Protein AF-0000000077151678 (afdb_homodimer)

Solvent-accessible surface area (backbone atoms only — not comparable to full-atom values): 33370 Å² total; per-residue (Å²): 136,85,73,49,74,64,54,25,42,51,54,40,41,37,42,73,71,64,61,42,50,70,70,55,49,22,67,73,70,72,41,54,71,66,56,50,53,48,34,49,50,46,18,43,72,71,56,69,39,72,82,72,69,75,65,69,81,52,66,35,67,69,61,20,51,50,48,24,68,74,42,63,30,80,42,50,45,28,28,52,79,57,97,44,71,74,58,39,48,53,43,51,35,48,51,47,21,52,55,51,51,59,56,48,72,81,35,45,30,33,31,46,51,79,53,68,69,48,51,54,19,51,69,50,54,77,69,67,76,36,70,68,31,32,22,30,43,41,50,23,33,72,78,71,48,74,66,86,76,64,75,48,31,58,53,42,12,64,66,23,51,30,35,34,43,74,48,50,28,34,27,65,46,92,43,51,65,50,42,57,49,49,60,68,32,70,64,38,48,56,47,49,55,47,42,72,54,37,39,34,37,41,38,53,73,43,45,65,65,64,48,52,68,35,57,60,50,40,72,71,37,38,69,66,56,41,59,93,51,61,72,84,50,50,30,19,27,45,96,90,39,49,21,21,70,73,19,51,64,56,69,86,38,56,60,26,48,33,59,65,48,71,68,40,56,70,65,24,76,36,26,37,35,46,50,81,53,69,92,42,26,60,22,47,45,7,45,40,60,46,53,70,44,29,27,40,38,37,36,41,68,35,51,51,49,28,55,51,51,50,57,57,68,77,98,135,85,75,50,74,63,55,25,44,50,54,38,41,36,43,74,70,64,61,43,51,71,70,54,50,22,69,74,68,72,40,55,71,64,56,48,52,46,34,48,51,46,18,43,73,73,56,69,39,74,80,72,69,74,66,69,80,52,66,36,69,68,60,19,52,50,48,22,68,76,44,64,29,81,42,47,44,27,27,52,79,56,97,44,71,74,58,39,48,53,44,52,34,47,51,46,20,52,54,50,50,60,56,48,74,81,35,44,30,34,31,45,50,80,54,69,67,50,50,54,20,50,71,48,53,77,69,72,74,37,70,70,31,30,22,30,45,42,50,23,33,72,76,73,50,74,70,88,78,65,72,51,29,57,54,42,12,65,66,25,50,30,35,34,43,73,46,50,27,33,26,64,47,92,44,51,66,49,41,56,49,50,57,69,33,71,64,38,48,57,48,50,57,48,42,72,54,37,39,34,36,41,37,55,71,43,44,65,64,66,47,52,69,36,57,62,51,39,72,72,36,39,69,67,58,41,60,95,49,60,74,85,50,51,30,18,27,46,96,90,38,49,21,21,69,73,19,51,64,54,68,86,39,56,59,26,48,33,58,64,49,73,68,39,54,71,65,24,77,36,26,35,35,46,50,83,53,69,89,42,24,59,22,47,43,7,44,40,58,45,52,70,44,29,27,40,38,37,36,42,68,34,51,51,48,28,55,53,51,50,57,58,68,78,98

Foldseek 3Di:
DDDDLVRLLVLLCCVPPVVDDLVRSCVVVVDDSVV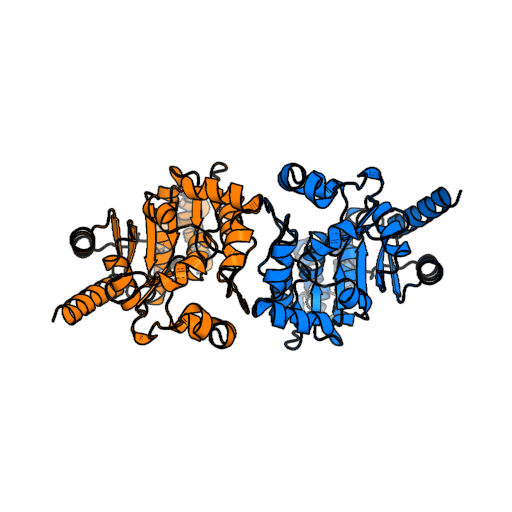SVVSPVVCCVVVVDDPPPPPQFAFDVVLFVVLCVPLVAQGETAGEDDPDLVVQLLNLLLVLLVVVVVLQVPWQEEEEEWDDSRLSNLVNNDDDQDQSHEYEYFFEDEPDDPDDIPDCRVSSCVSNVYHYQHQHDYQFDLDLVVLVVSCVDPSNVVSQVSLQRGAYYEWEKAAVVVQVVPVVCVVPPCCSQCVPPDNQQWQTDISSWTFGLQLHTDVSNQSGGHGRHPVSQQPHPAYEYEDEDLVSLSVVLSNSNNSSHRYYGYYPSSSVVNVVVVVVVVD/DDDDLVRLLVLLCCVPPVVDDLVRSCVVVVDDSVVSVVSPVVCCVVVVDDPPPCPQFAFDVVLFVVLCVPLVAQGETAGEDDPDLVVLLLNLLLVLLVVVVVLQVPWQEEEEEWDDSRLSNLVNNDDEADQSHEYEYFFEDEPDDPDDTDPCRVSSCVSRVYHYQHQHDYQFDLDLVVLVVSCVDPSNVVSQVSLQRGAYYEWEKAAVVVQVVPVVCVVPPCCSQCVPPDNQQWQTDISSWTFGLQLHTDVSNQSGGHGRHPVSQQPHPAYEYEDEDLVSLSVVLSNSNNSSHRYYGYYPSSSVVNVVVVVVVVD

Radius of gyration: 29.98 Å; Cα contacts (8 Å, |Δi|>4): 1140; chains: 2; bounding box: 48×83×87 Å

Secondary structure (DSSP, 8-state):
----HHHHHHHHIIIIIS---HHHHHHHHT--HHHHHHHHHHHHHTTSS---------B-HHHHHHHHHHHT-SEEEEEPP-SSHHHHHHHHHHHHHHHHHHHHTT-SEEEE--SHHHHHHHHT--S---TT-EEEE-B-B-S---SS---HHHHHHHHHT-EEE---SBSB-S-HHHHHHHHTSHHHHHHHHHHTT--EEEE--B-HHHHHHSHHIIIIIHHHHTTT--GGGEEEEETTEEEETTS-B-GGGGGGB-BS-HHHHHHSSEEEEE---GGGHHHHHHHHHHT--SEEEEEHHHHHHHHHHHHHH--/----HHHHHHHHIIIIIS---HHHHHHHHT--HHHHHHHHHHHHHTTSS---------B-HHHHHHHHHHHT-SEEEEEPP-SSHHHHHHHHHHHHHHHHHHHHTT-SEEEE--SHHHHHHHHT--S---TT-EEEE-B-B-S---SS---HHHHHHHHHT-EEE---SBSB-S-HHHHHHHHTSHHHHHHHHHHTT--EEEE--B-HHHHHHSHHIIIIIHHHHTTT--GGGEEEEETTEEEETTS-B-GGGGGGB-BS-HHHHHHSSEEEEE---GGGHHHHHHHHHHT--SEEEEEHHHHHHHHHHHHHH--

Structure (mmCIF, N/CA/C/O backbone):
data_AF-0000000077151678-model_v1
#
loop_
_entity.id
_entity.type
_entity.pdbx_description
1 polymer 'Transcriptional regulator (DeoR family)'
#
loop_
_atom_site.group_PDB
_atom_site.id
_atom_site.type_symbol
_atom_site.label_atom_id
_atom_site.label_alt_id
_atom_site.label_comp_id
_atom_site.label_asym_id
_atom_site.label_entity_id
_atom_site.label_seq_id
_atom_site.pdbx_PDB_ins_code
_atom_site.Cartn_x
_atom_site.Cartn_y
_atom_site.Cartn_z
_atom_site.occupancy
_atom_site.B_iso_or_equiv
_atom_site.auth_seq_id
_atom_site.auth_comp_id
_atom_site.auth_asym_id
_atom_site.auth_atom_id
_atom_site.pdbx_PDB_model_num
ATOM 1 N N . MET A 1 1 ? -16.906 40.125 -40.844 1 52.38 1 MET A N 1
ATOM 2 C CA . MET A 1 1 ? -16.703 38.688 -41 1 52.38 1 MET A CA 1
ATOM 3 C C . MET A 1 1 ? -16.828 37.969 -39.688 1 52.38 1 MET A C 1
ATOM 5 O O . MET A 1 1 ? -16.172 38.344 -38.688 1 52.38 1 MET A O 1
ATOM 9 N N . GLN A 1 2 ? -17.875 37.219 -39.375 1 72.31 2 GLN A N 1
ATOM 10 C CA . GLN A 1 2 ? -18.141 36.5 -38.125 1 72.31 2 GLN A CA 1
ATOM 11 C C . GLN A 1 2 ? -17.359 35.188 -38.094 1 72.31 2 GLN A C 1
ATOM 13 O O . GLN A 1 2 ? -17.5 34.344 -38.969 1 72.31 2 GLN A O 1
ATOM 18 N N . LEU A 1 3 ? -16.297 35.25 -37.25 1 81.19 3 LEU A N 1
ATOM 19 C CA . LEU A 1 3 ? -15.477 34.062 -37.094 1 81.19 3 LEU A CA 1
ATOM 20 C C . LEU A 1 3 ? -16.266 32.938 -36.469 1 81.19 3 LEU A C 1
ATOM 22 O O . LEU A 1 3 ? -17.125 33.188 -35.594 1 81.19 3 LEU A O 1
ATOM 26 N N . SER A 1 4 ? -16.203 31.734 -37.031 1 81.06 4 SER A N 1
ATOM 27 C CA . SER A 1 4 ? -16.844 30.562 -36.438 1 81.06 4 SER A CA 1
ATOM 28 C C . SER A 1 4 ? -16.266 30.25 -35.062 1 81.06 4 SER A C 1
ATOM 30 O O . SER A 1 4 ? -15.172 30.703 -34.719 1 81.06 4 SER A O 1
ATOM 32 N N . ASN A 1 5 ? -17 29.438 -34.281 1 80.31 5 ASN A N 1
ATOM 33 C CA . ASN A 1 5 ? -16.531 29.031 -32.938 1 80.31 5 ASN A CA 1
ATOM 34 C C . ASN A 1 5 ? -15.203 28.281 -33.031 1 80.31 5 ASN A C 1
ATOM 36 O O . ASN A 1 5 ? -14.328 28.438 -32.188 1 80.31 5 ASN A O 1
ATOM 40 N N . ASP A 1 6 ? -15.07 27.641 -34.156 1 82.25 6 ASP A N 1
ATOM 41 C CA . ASP A 1 6 ? -13.844 26.875 -34.344 1 82.25 6 ASP A CA 1
ATOM 42 C C . ASP A 1 6 ? -12.664 27.797 -34.625 1 82.25 6 ASP A C 1
ATOM 44 O O . ASP A 1 6 ? -11.555 27.578 -34.156 1 82.25 6 ASP A O 1
ATOM 48 N N . GLN A 1 7 ? -12.938 28.734 -35.469 1 84.75 7 GLN A N 1
ATOM 49 C CA . GLN A 1 7 ? -11.891 29.703 -35.781 1 84.75 7 GLN A CA 1
ATOM 50 C C . GLN A 1 7 ? -11.492 30.5 -34.562 1 84.75 7 GLN A C 1
ATOM 52 O O . GLN A 1 7 ? -10.305 30.719 -34.312 1 84.75 7 GLN A O 1
ATOM 57 N N . LEU A 1 8 ? -12.508 30.875 -33.781 1 87.31 8 LEU A N 1
ATOM 58 C CA . LEU A 1 8 ? -12.25 31.578 -32.5 1 87.31 8 LEU A CA 1
ATOM 59 C C . LEU A 1 8 ? -11.391 30.734 -31.578 1 87.31 8 LEU A C 1
ATOM 61 O O . LEU A 1 8 ? -10.453 31.234 -30.969 1 87.31 8 LEU A O 1
ATOM 65 N N . ALA A 1 9 ? -11.68 29.453 -31.531 1 82.38 9 ALA A N 1
ATOM 66 C CA . ALA A 1 9 ? -10.945 28.531 -30.672 1 82.38 9 ALA A CA 1
ATOM 67 C C . ALA A 1 9 ? -9.5 28.359 -31.141 1 82.38 9 ALA A C 1
ATOM 69 O O . ALA A 1 9 ? -8.578 28.359 -30.328 1 82.38 9 ALA A O 1
ATOM 70 N N . ASN A 1 10 ? -9.352 28.312 -32.375 1 85.06 10 ASN A N 1
ATOM 71 C CA . ASN A 1 10 ? -8.016 28.141 -32.938 1 85.06 10 ASN A CA 1
ATOM 72 C C . ASN A 1 10 ? -7.148 29.375 -32.719 1 85.06 10 ASN A C 1
ATOM 74 O O . ASN A 1 10 ? -5.973 29.25 -32.375 1 85.06 10 ASN A O 1
ATOM 78 N N . ILE A 1 11 ? -7.707 30.469 -32.938 1 87.62 11 ILE A N 1
ATOM 79 C CA . ILE A 1 11 ? -6.988 31.719 -32.75 1 87.62 11 ILE A CA 1
ATOM 80 C C . ILE A 1 11 ? -6.625 31.875 -31.266 1 87.62 11 ILE A C 1
ATOM 82 O O . ILE A 1 11 ? -5.496 32.25 -30.938 1 87.62 11 ILE A O 1
ATOM 86 N N . ALA A 1 12 ? -7.59 31.547 -30.375 1 81.75 12 ALA A N 1
ATOM 87 C CA . ALA A 1 12 ? -7.344 31.609 -28.938 1 81.75 12 ALA A CA 1
ATOM 88 C C . ALA A 1 12 ? -6.254 30.625 -28.516 1 81.75 12 ALA A C 1
ATOM 90 O O . ALA A 1 12 ? -5.375 30.969 -27.719 1 81.75 12 ALA A O 1
ATOM 91 N N . HIS A 1 13 ? -6.316 29.516 -29.031 1 80.31 13 HIS A N 1
ATOM 92 C CA . HIS A 1 13 ? -5.301 28.516 -28.766 1 80.31 13 HIS A CA 1
ATOM 93 C C . HIS A 1 13 ? -3.916 29 -29.172 1 80.31 13 HIS A C 1
ATOM 95 O O . HIS A 1 13 ? -2.959 28.875 -28.406 1 80.31 13 HIS A O 1
ATOM 101 N N . ASP A 1 14 ? -3.822 29.594 -30.344 1 80.19 14 ASP A N 1
ATOM 102 C CA . ASP A 1 14 ? -2.543 30.078 -30.859 1 80.19 14 ASP A CA 1
ATOM 103 C C . ASP A 1 14 ? -2.014 31.234 -30 1 80.19 14 ASP A C 1
ATOM 105 O O . ASP A 1 14 ? -0.811 31.312 -29.75 1 80.19 14 ASP A O 1
ATOM 109 N N . TYR A 1 15 ? -2.895 32.062 -29.516 1 80.81 15 TYR A N 1
ATOM 110 C CA . TYR A 1 15 ? -2.496 33.188 -28.688 1 80.81 15 TYR A CA 1
ATOM 111 C C . TYR A 1 15 ? -2.135 32.75 -27.281 1 80.81 15 TYR A C 1
ATOM 113 O O . TYR A 1 15 ? -1.042 33.031 -26.781 1 80.81 15 TYR A O 1
ATOM 121 N N . TYR A 1 16 ? -3.053 31.953 -26.688 1 71.81 16 TYR A N 1
ATOM 122 C CA . TYR A 1 16 ? -2.928 31.703 -25.266 1 71.81 16 TYR A CA 1
ATOM 123 C C . TYR A 1 16 ? -2.045 30.5 -24.984 1 71.81 16 TYR A C 1
ATOM 125 O O . TYR A 1 16 ? -1.324 30.453 -23.984 1 71.81 16 TYR A O 1
ATOM 133 N N . ILE A 1 17 ? -2.055 29.547 -25.891 1 67.25 17 ILE A N 1
ATOM 134 C CA . ILE A 1 17 ? -1.378 28.281 -25.609 1 67.25 17 ILE A CA 1
ATOM 135 C C . ILE A 1 17 ? -0.072 28.219 -26.406 1 67.25 17 ILE A C 1
ATOM 137 O O . ILE A 1 17 ? 0.993 27.969 -25.828 1 67.25 17 ILE A O 1
ATOM 141 N N . SER A 1 18 ? -0.14 28.641 -27.609 1 72.25 18 SER A N 1
ATOM 142 C CA . SER A 1 18 ? 1.033 28.562 -28.484 1 72.25 18 SER A CA 1
ATOM 143 C C . SER A 1 18 ? 1.893 29.812 -28.375 1 72.25 18 SER A C 1
ATOM 145 O O . SER A 1 18 ? 2.969 29.891 -28.969 1 72.25 18 SER A O 1
ATOM 147 N N . LYS A 1 19 ? 1.428 30.75 -27.656 1 73.31 19 LYS A N 1
ATOM 148 C CA . LYS A 1 19 ? 2.111 32 -27.359 1 73.31 19 LYS A CA 1
ATOM 149 C C . LYS A 1 19 ? 2.6 32.688 -28.641 1 73.31 19 LYS A C 1
ATOM 151 O O . LYS A 1 19 ? 3.668 33.312 -28.641 1 73.31 19 LYS A O 1
ATOM 156 N N . LEU A 1 20 ? 1.821 32.531 -29.719 1 77.69 20 LEU A N 1
ATOM 157 C CA . LEU A 1 20 ? 2.096 33.312 -30.906 1 77.69 20 LEU A CA 1
ATOM 158 C C . LEU A 1 20 ? 1.737 34.781 -30.688 1 77.69 20 LEU A C 1
ATOM 160 O O . LEU A 1 20 ? 0.735 35.094 -30.047 1 77.69 20 LEU A O 1
ATOM 164 N N . ASN A 1 21 ? 2.623 35.594 -31.156 1 76.12 21 ASN A N 1
ATOM 165 C CA . ASN A 1 21 ? 2.258 37 -31.078 1 76.12 21 ASN A CA 1
ATOM 166 C C . ASN A 1 21 ? 1.23 37.375 -32.125 1 76.12 21 ASN A C 1
ATOM 168 O O . ASN A 1 21 ? 0.955 36.594 -33.031 1 76.12 21 ASN A O 1
ATOM 172 N N . ILE A 1 22 ? 0.625 38.531 -31.969 1 82.75 22 ILE A N 1
ATOM 173 C CA . ILE A 1 22 ? -0.482 38.969 -32.812 1 82.75 22 ILE A CA 1
ATOM 174 C C . ILE A 1 22 ? -0.033 39.031 -34.25 1 82.75 22 ILE A C 1
ATOM 176 O O . ILE A 1 22 ? -0.798 38.688 -35.156 1 82.75 22 ILE A O 1
ATOM 180 N N . ALA A 1 23 ? 1.195 39.406 -34.469 1 81.69 23 ALA A N 1
ATOM 181 C CA . ALA A 1 23 ? 1.736 39.469 -35.812 1 81.69 23 ALA A CA 1
ATOM 182 C C . ALA A 1 23 ? 1.792 38.094 -36.469 1 81.69 23 ALA A C 1
ATOM 184 O O . ALA A 1 23 ? 1.436 37.906 -37.625 1 81.69 23 ALA A O 1
ATOM 185 N N . GLU A 1 24 ? 2.115 37.188 -35.812 1 85.88 24 GLU A N 1
ATOM 186 C CA . GLU A 1 24 ? 2.209 35.781 -36.25 1 85.88 24 GLU A CA 1
ATOM 187 C C . GLU A 1 24 ? 0.826 35.219 -36.531 1 85.88 24 GLU A C 1
ATOM 189 O O . GLU A 1 24 ? 0.631 34.5 -37.531 1 85.88 24 GLU A O 1
ATOM 194 N N . ILE A 1 25 ? -0.049 35.5 -35.625 1 89.25 25 ILE A N 1
ATOM 195 C CA . ILE A 1 25 ? -1.43 35.031 -35.812 1 89.25 25 ILE A CA 1
ATOM 196 C C . ILE A 1 25 ? -2.047 35.719 -37.031 1 89.25 25 ILE A C 1
ATOM 198 O O . ILE A 1 25 ? -2.768 35.062 -37.781 1 89.25 25 ILE A O 1
ATOM 202 N N . SER A 1 26 ? -1.707 36.969 -37.281 1 88.06 26 SER A N 1
ATOM 203 C CA . SER A 1 26 ? -2.172 37.688 -38.469 1 88.06 26 SER A CA 1
ATOM 204 C C . SER A 1 26 ? -1.7 37.062 -39.75 1 88.06 26 SER A C 1
ATOM 206 O O . SER A 1 26 ? -2.48 36.875 -40.688 1 88.06 26 SER A O 1
ATOM 208 N N . ALA A 1 27 ? -0.53 36.656 -39.781 1 86.44 27 ALA A N 1
ATOM 209 C CA . ALA A 1 27 ? 0.044 36 -40.938 1 86.44 27 ALA A CA 1
ATOM 210 C C . ALA A 1 27 ? -0.588 34.625 -41.188 1 86.44 27 ALA A C 1
ATOM 212 O O . ALA A 1 27 ? -0.88 34.281 -42.312 1 86.44 27 ALA A O 1
ATOM 213 N N . LYS A 1 28 ? -0.845 34 -40.125 1 87.75 28 LYS A N 1
ATOM 214 C CA . LYS A 1 28 ? -1.312 32.594 -40.156 1 87.75 28 LYS A CA 1
ATOM 215 C C . LYS A 1 28 ? -2.756 32.531 -40.656 1 87.75 28 LYS A C 1
ATOM 217 O O . LYS A 1 28 ? -3.107 31.641 -41.438 1 87.75 28 LYS A O 1
ATOM 222 N N . TYR A 1 29 ? -3.557 33.438 -40.156 1 88.69 29 TYR A N 1
ATOM 223 C CA . TYR A 1 29 ? -4.988 33.375 -40.438 1 88.69 29 TYR A CA 1
ATOM 224 C C . TYR A 1 29 ? -5.41 34.469 -41.406 1 88.69 29 TYR A C 1
ATOM 226 O O . TYR A 1 29 ? -6.57 34.531 -41.844 1 88.69 29 TYR A O 1
ATOM 234 N N . ASN A 1 30 ? -4.426 35.406 -41.875 1 90.38 30 ASN A N 1
ATOM 235 C CA . ASN A 1 30 ? -4.684 36.531 -42.75 1 90.38 30 ASN A CA 1
ATOM 236 C C . ASN A 1 30 ? -5.797 37.438 -42.188 1 90.38 30 ASN A C 1
ATOM 238 O O . ASN A 1 30 ? -6.75 37.75 -42.906 1 90.38 30 ASN A O 1
ATOM 242 N N . LEU A 1 31 ? -5.68 37.719 -40.969 1 89 31 LEU A N 1
ATOM 243 C CA . LEU A 1 31 ? -6.598 38.594 -40.25 1 89 31 LEU A CA 1
ATOM 244 C C . LEU A 1 31 ? -5.879 39.844 -39.75 1 89 31 LEU A C 1
ATOM 246 O O . LEU A 1 31 ? -4.684 39.781 -39.438 1 89 31 LEU A O 1
ATOM 250 N N . SER A 1 32 ? -6.633 40.969 -39.812 1 85.06 32 SER A N 1
ATOM 251 C CA . SER A 1 32 ? -6.074 42.188 -39.25 1 85.06 32 SER A CA 1
ATOM 252 C C . SER A 1 32 ? -5.938 42.062 -37.75 1 85.06 32 SER A C 1
ATOM 254 O O . SER A 1 32 ? -6.582 41.219 -37.125 1 85.06 32 SER A O 1
ATOM 256 N N . ARG A 1 33 ? -5.078 42.938 -37.219 1 82.06 33 ARG A N 1
ATOM 257 C CA . ARG A 1 33 ? -4.918 43.031 -35.75 1 82.06 33 ARG A CA 1
ATOM 258 C C . ARG A 1 33 ? -6.262 43.25 -35.062 1 82.06 33 ARG A C 1
ATOM 260 O O . ARG A 1 33 ? -6.543 42.656 -34.031 1 82.06 33 ARG A O 1
ATOM 267 N N . TYR A 1 34 ? -6.988 44.031 -35.688 1 82.69 34 TYR A N 1
ATOM 268 C CA . TYR A 1 34 ? -8.297 44.375 -35.125 1 82.69 34 TYR A CA 1
ATOM 269 C C . TYR A 1 34 ? -9.18 43.125 -35.031 1 82.69 34 TYR A C 1
ATOM 271 O O . TYR A 1 34 ? -9.805 42.875 -34 1 82.69 34 TYR A O 1
ATOM 279 N N . LEU A 1 35 ? -9.266 42.375 -36.031 1 85.88 35 LEU A N 1
ATOM 280 C CA . LEU A 1 35 ? -10.133 41.219 -36.094 1 85.88 35 LEU A CA 1
ATOM 281 C C . LEU A 1 35 ? -9.633 40.125 -35.125 1 85.88 35 LEU A C 1
ATOM 283 O O . LEU A 1 35 ? -10.438 39.406 -34.562 1 85.88 35 LEU A O 1
ATOM 287 N N . ILE A 1 36 ? -8.289 40.062 -34.938 1 86.81 36 ILE A N 1
ATOM 288 C CA . ILE A 1 36 ? -7.723 39.094 -34 1 86.81 36 ILE A CA 1
ATOM 289 C C . ILE A 1 36 ? -8.109 39.5 -32.562 1 86.81 36 ILE A C 1
ATOM 291 O O . ILE A 1 36 ? -8.539 38.656 -31.766 1 86.81 36 ILE A O 1
ATOM 295 N N . ASP A 1 37 ? -7.992 40.781 -32.312 1 81.69 37 ASP A N 1
ATOM 296 C CA . ASP A 1 37 ? -8.391 41.281 -31 1 81.69 37 ASP A CA 1
ATOM 297 C C . ASP A 1 37 ? -9.867 41 -30.734 1 81.69 37 ASP A C 1
ATOM 299 O O . ASP A 1 37 ? -10.234 40.594 -29.625 1 81.69 37 ASP A O 1
ATOM 303 N N . LYS A 1 38 ? -10.586 41.219 -31.719 1 84.5 38 LYS A N 1
ATOM 304 C CA . LYS A 1 38 ? -12.023 40.969 -31.609 1 84.5 38 LYS A CA 1
ATOM 305 C C . LYS A 1 38 ? -12.289 39.469 -31.438 1 84.5 38 LYS A C 1
ATOM 307 O O . LYS A 1 38 ? -13.141 39.062 -30.641 1 84.5 38 LYS A O 1
ATOM 312 N N . ALA A 1 39 ? -11.625 38.688 -32.156 1 86.38 39 ALA A N 1
ATOM 313 C CA . ALA A 1 39 ? -11.781 37.219 -32.062 1 86.38 39 ALA A CA 1
ATOM 314 C C . ALA A 1 39 ? -11.461 36.75 -30.656 1 86.38 39 ALA A C 1
ATOM 316 O O . ALA A 1 39 ? -12.18 35.906 -30.109 1 86.38 39 ALA A O 1
ATOM 317 N N . LEU A 1 40 ? -10.359 37.25 -30.047 1 84.75 40 LEU A N 1
ATOM 318 C CA . LEU A 1 40 ? -9.969 36.875 -28.703 1 84.75 40 LEU A CA 1
ATOM 319 C C . LEU A 1 40 ? -11.008 37.344 -27.688 1 84.75 40 LEU A C 1
ATOM 321 O O . LEU A 1 40 ? -11.352 36.594 -26.766 1 84.75 40 LEU A O 1
ATOM 325 N N . SER A 1 41 ? -11.516 38.5 -27.922 1 81.44 41 SER A N 1
ATOM 326 C CA . SER A 1 41 ? -12.578 39.031 -27.078 1 81.44 41 SER A CA 1
ATOM 327 C C . SER A 1 41 ? -13.859 38.219 -27.203 1 81.44 41 SER A C 1
ATOM 329 O O . SER A 1 41 ? -14.484 37.875 -26.203 1 81.44 41 SER A O 1
ATOM 331 N N . ASP A 1 42 ? -14.195 37.844 -28.375 1 83.31 42 ASP A N 1
ATOM 332 C CA . ASP A 1 42 ? -15.398 37.062 -28.609 1 83.31 42 ASP A CA 1
ATOM 333 C C . ASP A 1 42 ? -15.25 35.656 -28.047 1 83.31 42 ASP A C 1
ATOM 335 O O . ASP A 1 42 ? -16.203 35.094 -27.5 1 83.31 42 ASP A O 1
ATOM 339 N N . ALA A 1 43 ? -14.109 35.125 -28.234 1 82.75 43 ALA A N 1
ATOM 340 C CA . ALA A 1 43 ? -13.852 33.781 -27.688 1 82.75 43 ALA A CA 1
ATOM 341 C C . ALA A 1 43 ? -14.055 33.781 -26.188 1 82.75 43 ALA A C 1
ATOM 343 O O . ALA A 1 43 ? -14.578 32.812 -25.625 1 82.75 43 ALA A O 1
ATOM 344 N N . GLU A 1 44 ? -13.672 34.844 -25.547 1 77.62 44 GLU A N 1
ATOM 345 C CA . GLU A 1 44 ? -13.852 35 -24.109 1 77.62 44 GLU A CA 1
ATOM 346 C C . GLU A 1 44 ? -15.32 35.188 -23.75 1 77.62 44 GLU A C 1
ATOM 348 O O . GLU A 1 44 ? -15.836 34.531 -22.844 1 77.62 44 GLU A O 1
ATOM 353 N N . LYS A 1 45 ? -15.953 35.969 -24.531 1 76.94 45 LYS A N 1
ATOM 354 C CA . LYS A 1 45 ? -17.328 36.312 -24.266 1 76.94 45 LYS A CA 1
ATOM 355 C C . LYS A 1 45 ? -18.281 35.156 -24.516 1 76.94 45 LYS A C 1
ATOM 357 O O . LYS A 1 45 ? -19.25 34.969 -23.781 1 76.94 45 LYS A O 1
ATOM 362 N N . THR A 1 46 ? -17.906 34.375 -25.406 1 78.5 46 THR A N 1
ATOM 363 C CA . THR A 1 46 ? -18.797 33.281 -25.781 1 78.5 46 THR A CA 1
ATOM 364 C C . THR A 1 46 ? -18.469 32 -24.969 1 78.5 46 THR A C 1
ATOM 366 O O . THR A 1 46 ? -19.141 30.984 -25.094 1 78.5 46 THR A O 1
ATOM 369 N N . GLY A 1 47 ? -17.344 32.094 -24.141 1 73.81 47 GLY A N 1
ATOM 370 C CA . GLY A 1 47 ? -16.969 31 -23.25 1 73.81 47 GLY A CA 1
ATOM 371 C C . GLY A 1 47 ? -16.109 29.953 -23.938 1 73.81 47 GLY A C 1
ATOM 372 O O . GLY A 1 47 ? -15.852 28.891 -23.375 1 73.81 47 GLY A O 1
ATOM 373 N N . ILE A 1 48 ? -15.844 30.297 -25.234 1 74.25 48 ILE A N 1
ATOM 374 C CA . ILE A 1 48 ? -14.992 29.391 -25.984 1 74.25 48 ILE A CA 1
ATOM 375 C C . ILE A 1 48 ? -13.617 29.297 -25.328 1 74.25 48 ILE A C 1
ATOM 377 O O . ILE A 1 48 ? -13.016 28.219 -25.266 1 74.25 48 ILE A O 1
ATOM 381 N N . VAL A 1 49 ? -13.148 30.422 -24.938 1 65.75 49 VAL A N 1
ATOM 382 C CA . VAL A 1 49 ? -11.922 30.484 -24.141 1 65.75 49 VAL A CA 1
ATOM 383 C C . VAL A 1 49 ? -12.25 30.922 -22.719 1 65.75 49 VAL A C 1
ATOM 385 O O . VAL A 1 49 ? -13.008 31.875 -22.5 1 65.75 49 VAL A O 1
ATOM 388 N N . GLN A 1 50 ? -12.023 30.188 -21.859 1 59.62 50 GLN A N 1
ATOM 389 C CA . GLN A 1 50 ? -12.047 30.562 -20.453 1 59.62 50 GLN A CA 1
ATOM 390 C C . GLN A 1 50 ? -10.633 30.766 -19.906 1 59.62 50 GLN A C 1
ATOM 392 O O . GLN A 1 50 ? -9.82 29.844 -19.906 1 59.62 50 GLN A O 1
ATOM 397 N N . ILE A 1 51 ? -10.32 32.031 -20.016 1 47.97 51 ILE A N 1
ATOM 398 C CA . ILE A 1 51 ? -9.047 32.375 -19.375 1 47.97 51 ILE A CA 1
ATOM 399 C C . ILE A 1 51 ? -9.18 32.25 -17.859 1 47.97 51 ILE A C 1
ATOM 401 O O . ILE A 1 51 ? -10 32.938 -17.25 1 47.97 51 ILE A O 1
ATOM 405 N N . ASN A 1 52 ? -8.82 31.25 -17.359 1 43 52 ASN A N 1
ATOM 406 C CA . ASN A 1 52 ? -8.68 31.141 -15.914 1 43 52 ASN A CA 1
ATOM 407 C C . ASN A 1 52 ? -7.348 31.703 -15.43 1 43 52 ASN A C 1
ATOM 409 O O . ASN A 1 52 ? -6.285 31.188 -15.789 1 43 52 ASN A O 1
ATOM 413 N N . ILE A 1 53 ? -7.344 33.031 -15.523 1 38.69 53 ILE A N 1
ATOM 414 C CA . ILE A 1 53 ? -6.168 33.562 -14.859 1 38.69 53 ILE A CA 1
ATOM 415 C C . ILE A 1 53 ? -6.031 32.969 -13.461 1 38.69 53 ILE A C 1
ATOM 417 O O . ILE A 1 53 ? -6.898 33.188 -12.609 1 38.69 53 ILE A O 1
ATOM 421 N N . LYS A 1 54 ? -5.207 32.062 -13.461 1 45.94 54 LYS A N 1
ATOM 422 C CA . LYS A 1 54 ? -4.945 31.547 -12.117 1 45.94 54 LYS A CA 1
ATOM 423 C C . LYS A 1 54 ? -4.582 32.688 -11.172 1 45.94 54 LYS A C 1
ATOM 425 O O . LYS A 1 54 ? -3.48 33.25 -11.242 1 45.94 54 LYS A O 1
ATOM 430 N N . GLU A 1 55 ? -5.406 33.75 -11.148 1 49.72 55 GLU A N 1
ATOM 431 C CA . GLU A 1 55 ? -5.043 34.594 -10.016 1 49.72 55 GLU A CA 1
ATOM 432 C C . GLU A 1 55 ? -4.609 33.75 -8.812 1 49.72 55 GLU A C 1
ATOM 434 O O . GLU A 1 55 ? -5.285 32.781 -8.445 1 49.72 55 GLU A O 1
ATOM 439 N N . GLY A 1 56 ? -3.301 33.875 -8.578 1 60.81 56 GLY A N 1
ATOM 440 C CA . GLY A 1 56 ? -2.811 33.156 -7.426 1 60.81 56 GLY A CA 1
ATOM 441 C C . GLY A 1 56 ? -3.699 33.281 -6.203 1 60.81 56 GLY A C 1
ATOM 442 O O . GLY A 1 56 ? -4.516 34.219 -6.129 1 60.81 56 GLY A O 1
ATOM 443 N N . ALA A 1 57 ? -3.881 32.344 -5.414 1 69.38 57 ALA A N 1
ATOM 444 C CA . ALA A 1 57 ? -4.68 32.375 -4.191 1 69.38 57 ALA A CA 1
ATOM 445 C C . ALA A 1 57 ? -4.379 33.625 -3.371 1 69.38 57 ALA A C 1
ATOM 447 O O . ALA A 1 57 ? -3.215 33.938 -3.1 1 69.38 57 ALA A O 1
ATOM 448 N N . LYS A 1 58 ? -5.469 34.562 -3.25 1 83.44 58 LYS A N 1
ATOM 449 C CA . LYS A 1 58 ? -5.293 35.719 -2.389 1 83.44 58 LYS A CA 1
ATOM 450 C C . LYS A 1 58 ? -5.258 35.312 -0.918 1 83.44 58 LYS A C 1
ATOM 452 O O . LYS A 1 58 ? -6.008 34.438 -0.49 1 83.44 58 LYS A O 1
ATOM 457 N N . GLN A 1 59 ? -4.32 35.938 -0.214 1 90 59 GLN A N 1
ATOM 458 C CA . GLN A 1 59 ? -4.129 35.625 1.204 1 90 59 GLN A CA 1
ATOM 459 C C . GLN A 1 59 ? -4.711 36.75 2.074 1 90 59 GLN A C 1
ATOM 461 O O . GLN A 1 59 ? -5.09 37.812 1.568 1 90 59 GLN A O 1
ATOM 466 N N . ASN A 1 60 ? -4.949 36.438 3.295 1 93.12 60 ASN A N 1
ATOM 467 C CA . ASN A 1 60 ? -5.379 37.406 4.309 1 93.12 60 ASN A CA 1
ATOM 468 C C . ASN A 1 60 ? -4.262 37.688 5.309 1 93.12 60 ASN A C 1
ATOM 470 O O . ASN A 1 60 ? -4.137 37.031 6.328 1 93.12 60 ASN A O 1
ATOM 474 N N . PRO A 1 61 ? -3.482 38.781 5.059 1 91.12 61 PRO A N 1
ATOM 475 C CA . PRO A 1 61 ? -2.312 39.062 5.895 1 91.12 61 PRO A CA 1
ATOM 476 C C . PRO A 1 61 ? -2.68 39.344 7.352 1 91.12 61 PRO A C 1
ATOM 478 O O . PRO A 1 61 ? -1.908 39 8.258 1 91.12 61 PRO A O 1
ATOM 481 N N . GLY A 1 62 ? -3.797 40 7.57 1 92.31 62 GLY A N 1
ATOM 482 C CA . GLY A 1 62 ? -4.23 40.25 8.93 1 92.31 62 GLY A CA 1
ATOM 483 C C . GLY A 1 62 ? -4.457 39 9.75 1 92.31 62 GLY A C 1
ATOM 484 O O . GLY A 1 62 ? -3.938 38.875 10.859 1 92.31 62 GLY A O 1
ATOM 485 N N . LEU A 1 63 ? -5.199 38.094 9.219 1 95.44 63 LEU A N 1
ATOM 486 C CA . LEU A 1 63 ? -5.453 36.812 9.891 1 95.44 63 LEU A CA 1
ATOM 487 C C . LEU A 1 63 ? -4.16 36.031 10.055 1 95.44 63 LEU A C 1
ATOM 489 O O . LEU A 1 63 ? -3.951 35.375 11.078 1 95.44 63 LEU A O 1
ATOM 493 N N . GLU A 1 64 ? -3.299 36.062 9.047 1 95.94 64 GLU A N 1
ATOM 494 C CA . GLU A 1 64 ? -2.027 35.344 9.109 1 95.94 64 GLU A CA 1
ATOM 495 C C . GLU A 1 64 ? -1.168 35.844 10.266 1 95.94 64 GLU A C 1
ATOM 497 O O . GLU A 1 64 ? -0.616 35.031 11.031 1 95.94 64 GLU A O 1
ATOM 502 N N . LYS A 1 65 ? -1.104 37.156 10.367 1 94 65 LYS A N 1
ATOM 503 C CA . LYS A 1 65 ? -0.347 37.75 11.469 1 94 65 LYS A CA 1
ATOM 504 C C . LYS A 1 65 ? -0.932 37.344 12.82 1 94 65 LYS A C 1
ATOM 506 O O . LYS A 1 65 ? -0.196 36.969 13.734 1 94 65 LYS A O 1
ATOM 511 N N . SER A 1 66 ? -2.232 37.406 12.898 1 95.19 66 SER A N 1
ATOM 512 C CA . SER A 1 66 ? -2.916 37.031 14.133 1 95.19 66 SER A CA 1
ATOM 513 C C . SER A 1 66 ? -2.629 35.594 14.516 1 95.19 66 SER A C 1
ATOM 515 O O . SER A 1 66 ? -2.312 35.281 15.664 1 95.19 66 SER A O 1
ATOM 517 N N . PHE A 1 67 ? -2.678 34.688 13.578 1 97.62 67 PHE A N 1
ATOM 518 C CA . PHE A 1 67 ? -2.447 33.25 13.82 1 97.62 67 PHE A CA 1
ATOM 519 C C . PHE A 1 67 ? -0.995 33 14.211 1 97.62 67 PHE A C 1
ATOM 521 O O . PHE A 1 67 ? -0.717 32.219 15.117 1 97.62 67 PHE A O 1
ATOM 528 N N . ARG A 1 68 ? -0.018 33.625 13.539 1 96.62 68 ARG A N 1
ATOM 529 C CA . ARG A 1 68 ? 1.391 33.469 13.891 1 96.62 68 ARG A CA 1
ATOM 530 C C . ARG A 1 68 ? 1.652 33.906 15.328 1 96.62 68 ARG A C 1
ATOM 532 O O . ARG A 1 68 ? 2.314 33.188 16.094 1 96.62 68 ARG A O 1
ATOM 539 N N . GLN A 1 69 ? 1.032 35 15.719 1 95.25 69 GLN A N 1
ATOM 540 C CA . GLN A 1 69 ? 1.275 35.594 17.031 1 95.25 69 GLN A CA 1
ATOM 541 C C . GLN A 1 69 ? 0.557 34.781 18.125 1 95.25 69 GLN A C 1
ATOM 543 O O . GLN A 1 69 ? 1.142 34.469 19.156 1 95.25 69 GLN A O 1
ATOM 548 N N . GLN A 1 70 ? -0.611 34.406 17.844 1 96 70 GLN A N 1
ATOM 549 C CA . GLN A 1 70 ? -1.436 33.781 18.859 1 96 70 GLN A CA 1
ATOM 550 C C . GLN A 1 70 ? -1.011 32.312 19.078 1 96 70 GLN A C 1
ATOM 552 O O . GLN A 1 70 ? -1.074 31.812 20.203 1 96 70 GLN A O 1
ATOM 557 N N . PHE A 1 71 ? -0.595 31.688 18.031 1 97.69 71 PHE A N 1
ATOM 558 C CA . PHE A 1 71 ? -0.381 30.25 18.141 1 97.69 71 PHE A CA 1
ATOM 559 C C . PHE A 1 71 ? 1.091 29.906 17.938 1 97.69 71 PHE A C 1
ATOM 561 O O . PHE A 1 71 ? 1.467 28.734 17.969 1 97.69 71 PHE A O 1
ATOM 568 N N . GLY A 1 72 ? 1.962 30.859 17.766 1 96.94 72 GLY A N 1
ATOM 569 C CA . GLY A 1 72 ? 3.398 30.656 17.672 1 96.94 72 GLY A CA 1
ATOM 570 C C . GLY A 1 72 ? 3.818 29.953 16.391 1 96.94 72 GLY A C 1
ATOM 571 O O . GLY A 1 72 ? 4.754 29.156 16.391 1 96.94 72 GLY A O 1
ATOM 572 N N . LEU A 1 73 ? 3.148 30.172 15.312 1 98 73 LEU A N 1
ATOM 573 C CA . LEU A 1 73 ? 3.482 29.578 14.023 1 98 73 LEU A CA 1
ATOM 574 C C . LEU A 1 73 ? 4.664 30.297 13.383 1 98 73 LEU A C 1
ATOM 576 O O . LEU A 1 73 ? 4.777 31.531 13.484 1 98 73 LEU A O 1
ATOM 580 N N . LYS A 1 74 ? 5.488 29.547 12.75 1 97.06 74 LYS A N 1
ATOM 581 C CA . LYS A 1 74 ? 6.539 30.156 11.945 1 97.06 74 LYS A CA 1
ATOM 582 C C . LYS A 1 74 ? 5.961 30.781 10.68 1 97.06 74 LYS A C 1
ATOM 584 O O . LYS A 1 74 ? 6.41 31.844 10.25 1 97.06 74 LYS A O 1
ATOM 589 N N . GLU A 1 75 ? 4.977 30.094 10.039 1 96.69 75 GLU A N 1
ATOM 590 C CA . GLU A 1 75 ? 4.262 30.609 8.875 1 96.69 75 GLU A CA 1
ATOM 591 C C . GLU A 1 75 ? 2.785 30.219 8.922 1 96.69 75 GLU A C 1
ATOM 593 O O . GLU A 1 75 ? 2.438 29.125 9.359 1 96.69 75 GLU A O 1
ATOM 598 N N . ALA A 1 76 ? 1.961 31.125 8.539 1 97.88 76 ALA A N 1
ATOM 599 C CA . ALA A 1 76 ? 0.533 30.891 8.352 1 97.88 76 ALA A CA 1
ATOM 600 C C . ALA A 1 76 ? 0.062 31.438 7.004 1 97.88 76 ALA A C 1
ATOM 602 O O . ALA A 1 76 ? 0.282 32.594 6.684 1 97.88 76 ALA A O 1
ATOM 603 N N . PHE A 1 77 ? -0.52 30.578 6.23 1 97 77 PHE A N 1
ATOM 604 C CA . PHE A 1 77 ? -1.123 30.969 4.961 1 97 77 PHE A CA 1
ATOM 605 C C . PHE A 1 77 ? -2.639 30.828 5.012 1 97 77 PHE A C 1
ATOM 607 O O . PHE A 1 77 ? -3.156 29.703 5.023 1 97 77 PHE A O 1
ATOM 614 N N . ILE A 1 78 ? -3.283 31.922 5.055 1 97 78 ILE A N 1
ATOM 615 C CA . ILE A 1 78 ? -4.738 31.922 5.133 1 97 78 ILE A CA 1
ATOM 616 C C . ILE A 1 78 ? -5.324 32.531 3.861 1 97 78 ILE A C 1
ATOM 618 O O . ILE A 1 78 ? -5.211 33.75 3.633 1 97 78 ILE A O 1
ATOM 622 N N . LEU A 1 79 ? -5.977 31.672 3.119 1 95.31 79 LEU A N 1
ATOM 623 C CA . LEU A 1 79 ? -6.469 32.094 1.808 1 95.31 79 LEU A CA 1
ATOM 624 C C . LEU A 1 79 ? -7.852 32.719 1.92 1 95.31 79 LEU A C 1
ATOM 626 O O . LEU A 1 79 ? -8.695 32.25 2.686 1 95.31 79 LEU A O 1
ATOM 630 N N . LYS A 1 80 ? -8.062 33.719 1.148 1 91.75 80 LYS A N 1
ATOM 631 C CA . LYS A 1 80 ? -9.359 34.375 1.112 1 91.75 80 LYS A CA 1
ATOM 632 C C . LYS A 1 80 ? -10.406 33.531 0.408 1 91.75 80 LYS A C 1
ATOM 634 O O . LYS A 1 80 ? -10.07 32.719 -0.46 1 91.75 80 LYS A O 1
ATOM 639 N N . LYS A 1 81 ? -11.578 33.719 0.928 1 80.5 81 LYS A N 1
ATOM 640 C CA . LYS A 1 81 ? -12.695 32.969 0.334 1 80.5 81 LYS A CA 1
ATOM 641 C C . LYS A 1 81 ? -12.93 33.406 -1.11 1 80.5 81 LYS A C 1
ATOM 643 O O . LYS A 1 81 ? -12.789 34.594 -1.442 1 80.5 81 LYS A O 1
ATOM 648 N N . LEU A 1 82 ? -13.102 32.438 -1.91 1 68.81 82 LEU A N 1
ATOM 649 C CA . LEU A 1 82 ? -13.555 32.75 -3.262 1 68.81 82 LEU A CA 1
ATOM 650 C C . LEU A 1 82 ? -15.062 32.594 -3.373 1 68.81 82 LEU A C 1
ATOM 652 O O . LEU A 1 82 ? -15.727 32.188 -2.412 1 68.81 82 LEU A O 1
ATOM 656 N N . GLU A 1 83 ? -15.586 32.906 -4.449 1 60.06 83 GLU A N 1
ATOM 657 C CA . GLU A 1 83 ? -17.031 33 -4.684 1 60.06 83 GLU A CA 1
ATOM 658 C C . GLU A 1 83 ? -17.688 31.625 -4.574 1 60.06 83 GLU A C 1
ATOM 660 O O . GLU A 1 83 ? -18.828 31.516 -4.145 1 60.06 83 GLU A O 1
ATOM 665 N N . THR A 1 84 ? -17.047 30.5 -4.918 1 62.75 84 THR A N 1
ATOM 666 C CA . THR A 1 84 ? -17.688 29.188 -4.785 1 62.75 84 THR A CA 1
ATOM 667 C C . THR A 1 84 ? -16.812 28.234 -3.977 1 62.75 84 THR A C 1
ATOM 669 O O . THR A 1 84 ? -15.586 28.328 -4.016 1 62.75 84 THR A O 1
ATOM 672 N N . LYS A 1 85 ? -17.453 27.469 -3.107 1 58.91 85 LYS A N 1
ATOM 673 C CA . LYS A 1 85 ? -16.812 26.531 -2.182 1 58.91 85 LYS A CA 1
ATOM 674 C C . LYS A 1 85 ? -15.82 25.641 -2.908 1 58.91 85 LYS A C 1
ATOM 676 O O . LYS A 1 85 ? -14.711 25.422 -2.42 1 58.91 85 LYS A O 1
ATOM 681 N N . ASN A 1 86 ? -16.234 24.922 -4.047 1 67.31 86 ASN A N 1
ATOM 682 C CA . ASN A 1 86 ? -15.383 24.016 -4.809 1 67.31 86 ASN A CA 1
ATOM 683 C C . ASN A 1 86 ? -14.117 24.719 -5.293 1 67.31 86 ASN A C 1
ATOM 685 O O . ASN A 1 86 ? -13.031 24.125 -5.27 1 67.31 86 ASN A O 1
ATOM 689 N N . GLN A 1 87 ? -14.281 25.906 -5.496 1 71.81 87 GLN A N 1
ATOM 690 C CA . GLN A 1 87 ? -13.133 26.688 -5.961 1 71.81 87 GLN A CA 1
ATOM 691 C C . GLN A 1 87 ? -12.156 26.953 -4.82 1 71.81 87 GLN A C 1
ATOM 693 O O . GLN A 1 87 ? -10.945 26.953 -5.023 1 71.81 87 GLN A O 1
ATOM 698 N N . ASP A 1 88 ? -12.672 26.906 -3.654 1 79.06 88 ASP A N 1
ATOM 699 C CA . ASP A 1 88 ? -11.844 27.156 -2.48 1 79.06 88 ASP A CA 1
ATOM 700 C C . ASP A 1 88 ? -10.93 25.969 -2.17 1 79.06 88 ASP A C 1
ATOM 702 O O . ASP A 1 88 ? -9.734 26.156 -1.93 1 79.06 88 ASP A O 1
ATOM 706 N N . SER A 1 89 ? -11.508 24.797 -2.232 1 87.19 89 SER A N 1
ATOM 707 C CA . SER A 1 89 ? -10.75 23.594 -1.927 1 87.19 89 SER A CA 1
ATOM 708 C C . SER A 1 89 ? -9.609 23.391 -2.916 1 87.19 89 SER A C 1
ATOM 710 O O . SER A 1 89 ? -8.484 23.078 -2.52 1 87.19 89 SER A O 1
ATOM 712 N N . GLU A 1 90 ? -9.891 23.609 -4.168 1 88.62 90 GLU A N 1
ATOM 713 C CA . GLU A 1 90 ? -8.875 23.438 -5.203 1 88.62 90 GLU A CA 1
ATOM 714 C C . GLU A 1 90 ? -7.746 24.453 -5.035 1 88.62 90 GLU A C 1
ATOM 716 O O . GLU A 1 90 ? -6.574 24.141 -5.262 1 88.62 90 GLU A O 1
ATOM 721 N N . LYS A 1 91 ? -8.109 25.594 -4.652 1 89.94 91 LYS A N 1
ATOM 722 C CA . LYS A 1 91 ? -7.113 26.641 -4.461 1 89.94 91 LYS A CA 1
ATOM 723 C C . LYS A 1 91 ? -6.207 26.328 -3.273 1 89.94 91 LYS A C 1
ATOM 725 O O . LYS A 1 91 ? -4.992 26.531 -3.342 1 89.94 91 LYS A O 1
ATOM 730 N N . ILE A 1 92 ? -6.836 25.859 -2.201 1 94.19 92 ILE A N 1
ATOM 731 C CA . ILE A 1 92 ? -6.051 25.484 -1.031 1 94.19 92 ILE A CA 1
ATOM 732 C C . ILE A 1 92 ? -5.078 24.359 -1.399 1 94.19 92 ILE A C 1
ATOM 734 O O . ILE A 1 92 ? -3.898 24.422 -1.044 1 94.19 92 ILE A O 1
ATOM 738 N N . VAL A 1 93 ? -5.523 23.406 -2.121 1 95 93 VAL A N 1
ATOM 739 C CA . VAL A 1 93 ? -4.723 22.25 -2.525 1 95 93 VAL A CA 1
ATOM 740 C C . VAL A 1 93 ? -3.561 22.719 -3.402 1 95 93 VAL A C 1
ATOM 742 O O . VAL A 1 93 ? -2.408 22.359 -3.152 1 95 93 VAL A O 1
ATOM 745 N N . SER A 1 94 ? -3.84 23.516 -4.402 1 92.56 94 SER A N 1
ATOM 746 C CA . SER A 1 94 ? -2.805 23.984 -5.316 1 92.56 94 SER A CA 1
ATOM 747 C C . SER A 1 94 ? -1.788 24.875 -4.602 1 92.56 94 SER A C 1
ATOM 749 O O . SER A 1 94 ? -0.583 24.75 -4.832 1 92.56 94 SER A O 1
ATOM 751 N N . PHE A 1 95 ? -2.285 25.734 -3.771 1 93.31 95 PHE A N 1
ATOM 752 C CA . PHE A 1 95 ? -1.401 26.609 -3.012 1 93.31 95 PHE A CA 1
ATOM 753 C C . PHE A 1 95 ? -0.511 25.812 -2.076 1 93.31 95 PHE A C 1
ATOM 755 O O . PHE A 1 95 ? 0.701 26.031 -2.018 1 93.31 95 PHE A O 1
ATOM 762 N N . ALA A 1 96 ? -1.104 24.891 -1.344 1 96.44 96 ALA A N 1
ATOM 763 C CA . ALA A 1 96 ? -0.345 24.031 -0.44 1 96.44 96 ALA A CA 1
ATOM 764 C C . ALA A 1 96 ? 0.724 23.25 -1.198 1 96.44 96 ALA A C 1
ATOM 766 O O . ALA A 1 96 ? 1.858 23.125 -0.73 1 96.44 96 ALA A O 1
ATOM 767 N N . ALA A 1 97 ? 0.328 22.672 -2.357 1 95.12 97 ALA A N 1
ATOM 768 C CA . ALA A 1 97 ? 1.279 21.922 -3.174 1 95.12 97 ALA A CA 1
ATOM 769 C C . ALA A 1 97 ? 2.484 22.781 -3.541 1 95.12 97 ALA A C 1
ATOM 771 O O . ALA A 1 97 ? 3.629 22.328 -3.451 1 95.12 97 ALA A O 1
ATOM 772 N N . GLU A 1 98 ? 2.215 24.016 -3.91 1 92.12 98 GLU A N 1
ATOM 773 C CA . GLU A 1 98 ? 3.281 24.938 -4.277 1 92.12 98 GLU A CA 1
ATOM 774 C C . GLU A 1 98 ? 4.188 25.234 -3.086 1 92.12 98 GLU A C 1
ATOM 776 O O . GLU A 1 98 ? 5.414 25.188 -3.207 1 92.12 98 GLU A O 1
ATOM 781 N N . GLN A 1 99 ? 3.584 25.562 -1.943 1 93.75 99 GLN A N 1
ATOM 782 C CA . GLN A 1 99 ? 4.359 25.891 -0.751 1 93.75 99 GLN A CA 1
ATOM 783 C C . GLN A 1 99 ? 5.184 24.688 -0.289 1 93.75 99 GLN A C 1
ATOM 785 O O . GLN A 1 99 ? 6.367 24.828 0.037 1 93.75 99 GLN A O 1
ATOM 790 N N . ILE A 1 100 ? 4.594 23.531 -0.259 1 95.81 100 ILE A N 1
ATOM 791 C CA . ILE A 1 100 ? 5.273 22.328 0.187 1 95.81 100 ILE A CA 1
ATOM 792 C C . ILE A 1 100 ? 6.465 22.031 -0.722 1 95.81 100 ILE A C 1
ATOM 794 O O . ILE A 1 100 ? 7.555 21.703 -0.244 1 95.81 100 ILE A O 1
ATOM 798 N N . GLN A 1 101 ? 6.277 22.172 -2.008 1 92.88 101 GLN A N 1
ATOM 799 C CA . GLN A 1 101 ? 7.363 21.938 -2.953 1 92.88 101 GLN A CA 1
ATOM 800 C C . GLN A 1 101 ? 8.516 22.906 -2.709 1 92.88 101 GLN A C 1
ATOM 802 O O . GLN A 1 101 ? 9.68 22.547 -2.869 1 92.88 101 GLN A O 1
ATOM 807 N N . SER A 1 102 ? 8.172 24.141 -2.375 1 91.38 102 SER A N 1
ATOM 808 C CA . SER A 1 102 ? 9.211 25.109 -2.055 1 91.38 102 SER A CA 1
ATOM 809 C C . SER A 1 102 ? 10.047 24.656 -0.867 1 91.38 102 SER A C 1
ATOM 811 O O . SER A 1 102 ? 11.273 24.75 -0.893 1 91.38 102 SER A O 1
ATOM 813 N N . TYR A 1 103 ? 9.414 24.094 0.152 1 93.06 103 TYR A N 1
ATOM 814 C CA . TYR A 1 103 ? 10.133 23.609 1.321 1 93.06 103 TYR A CA 1
ATOM 815 C C . TYR A 1 103 ? 10.906 22.328 0.994 1 93.06 103 TYR A C 1
ATOM 817 O O . TYR A 1 103 ? 11.961 22.078 1.573 1 93.06 103 TYR A O 1
ATOM 825 N N . MET A 1 104 ? 10.391 21.547 0.085 1 93.69 104 MET A N 1
ATOM 826 C CA . MET A 1 104 ? 11.047 20.297 -0.328 1 93.69 104 MET A CA 1
ATO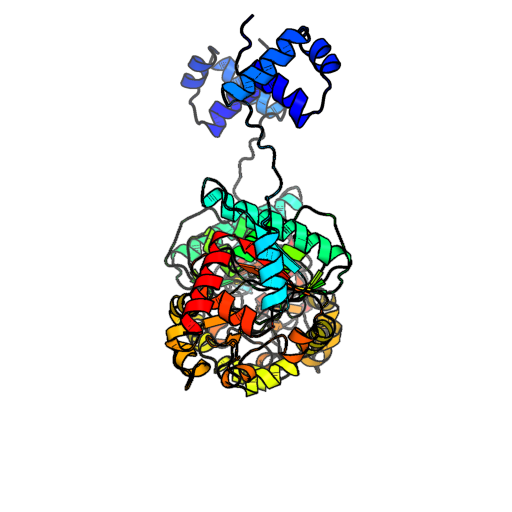M 827 C C . MET A 1 104 ? 12.383 20.594 -1.008 1 93.69 104 MET A C 1
ATOM 829 O O . MET A 1 104 ? 13.273 19.75 -1.011 1 93.69 104 MET A O 1
ATOM 833 N N . GLN A 1 105 ? 12.531 21.781 -1.588 1 87.88 105 GLN A N 1
ATOM 834 C CA . GLN A 1 105 ? 13.758 22.125 -2.299 1 87.88 105 GLN A CA 1
ATOM 835 C C . GLN A 1 105 ? 14.961 22.094 -1.363 1 87.88 105 GLN A C 1
ATOM 837 O O . GLN A 1 105 ? 16.078 21.828 -1.794 1 87.88 105 GLN A O 1
ATOM 842 N N . SER A 1 106 ? 14.727 22.344 -0.135 1 90.12 106 SER A N 1
ATOM 843 C CA . SER A 1 106 ? 15.82 22.359 0.832 1 90.12 106 SER A CA 1
ATOM 844 C C . SER A 1 106 ? 15.734 21.172 1.778 1 90.12 106 SER A C 1
ATOM 846 O O . SER A 1 106 ? 16.328 21.188 2.859 1 90.12 106 SER A O 1
ATOM 848 N N . SER A 1 107 ? 14.93 20.219 1.445 1 94.06 107 SER A N 1
ATOM 849 C CA . SER A 1 107 ? 14.719 19.047 2.289 1 94.06 107 SER A CA 1
ATOM 850 C C . SER A 1 107 ? 15.359 17.797 1.68 1 94.06 107 SER A C 1
ATOM 852 O O . SER A 1 107 ? 15.594 17.75 0.47 1 94.06 107 SER A O 1
ATOM 854 N N . LYS A 1 108 ? 15.719 16.891 2.488 1 96.5 108 LYS A N 1
ATOM 855 C CA . LYS A 1 108 ? 16.156 15.562 2.064 1 96.5 108 LYS A CA 1
ATOM 856 C C . LYS A 1 108 ? 15.148 14.492 2.479 1 96.5 108 LYS A C 1
ATOM 858 O O . LYS A 1 108 ? 14.789 13.633 1.675 1 96.5 108 LYS A O 1
ATOM 863 N N . ASN A 1 109 ? 14.695 14.523 3.721 1 97.94 109 ASN A N 1
ATOM 864 C CA . ASN A 1 109 ? 13.727 13.57 4.262 1 97.94 109 ASN A CA 1
ATOM 865 C C . ASN A 1 109 ? 12.383 14.234 4.527 1 97.94 109 ASN A C 1
ATOM 867 O O . ASN A 1 109 ? 12.289 15.141 5.359 1 97.94 109 ASN A O 1
ATOM 871 N N . VAL A 1 110 ? 11.359 13.766 3.803 1 97.62 110 VAL A N 1
ATOM 872 C CA . VAL A 1 110 ? 10.016 14.336 3.891 1 97.62 110 VAL A CA 1
ATOM 873 C C . VAL A 1 110 ? 9.031 13.273 4.363 1 97.62 110 VAL A C 1
ATOM 875 O O . VAL A 1 110 ? 8.938 12.195 3.77 1 97.62 110 VAL A O 1
ATOM 878 N N . GLY A 1 111 ? 8.359 13.555 5.477 1 97.75 111 GLY A N 1
ATOM 879 C CA . GLY A 1 111 ? 7.297 12.68 5.945 1 97.75 111 GLY A CA 1
ATOM 880 C C . GLY A 1 111 ? 5.922 13.109 5.473 1 97.75 111 GLY A C 1
ATOM 881 O O . GLY A 1 111 ? 5.586 14.289 5.52 1 97.75 111 GLY A O 1
ATOM 882 N N . ILE A 1 112 ? 5.133 12.141 5.023 1 94.06 112 ILE A N 1
ATOM 883 C CA . ILE A 1 112 ? 3.785 12.445 4.543 1 94.06 112 ILE A CA 1
ATOM 884 C C . ILE A 1 112 ? 2.779 11.516 5.227 1 94.06 112 ILE A C 1
ATOM 886 O O . ILE A 1 112 ? 3.035 10.32 5.391 1 94.06 112 ILE A O 1
ATOM 890 N N . THR A 1 113 ? 1.672 12.117 5.633 1 90.62 113 THR A N 1
ATOM 891 C CA . THR A 1 113 ? 0.604 11.312 6.211 1 90.62 113 THR A CA 1
ATOM 892 C C . THR A 1 113 ? -0.388 10.875 5.133 1 90.62 113 THR A C 1
ATOM 894 O O . THR A 1 113 ? -0.217 11.203 3.957 1 90.62 113 THR A O 1
ATOM 897 N N . TRP A 1 114 ? -1.357 10.109 5.578 1 83.12 114 TRP A N 1
ATOM 898 C CA . TRP A 1 114 ? -2.381 9.586 4.68 1 83.12 114 TRP A CA 1
ATOM 899 C C . TRP A 1 114 ? -3.572 10.539 4.602 1 83.12 114 TRP A C 1
ATOM 901 O O . TRP A 1 114 ? -3.732 11.414 5.457 1 83.12 114 TRP A O 1
ATOM 911 N N . GLY A 1 115 ? -4.398 10.328 3.477 1 85.56 115 GLY A N 1
ATOM 912 C CA . GLY A 1 115 ? -5.648 11.055 3.379 1 85.56 115 GLY A CA 1
ATOM 913 C C . GLY A 1 115 ? -5.922 11.594 1.985 1 85.56 115 GLY A C 1
ATOM 914 O O . GLY A 1 115 ? -5 11.734 1.18 1 85.56 115 GLY A O 1
ATOM 915 N N . THR A 1 116 ? -7.152 11.984 1.844 1 86.12 116 THR A N 1
ATOM 916 C CA . THR A 1 116 ? -7.605 12.461 0.54 1 86.12 116 THR A CA 1
ATOM 917 C C . THR A 1 116 ? -6.992 13.82 0.217 1 86.12 116 THR A C 1
ATOM 919 O O . THR A 1 116 ? -6.555 14.055 -0.912 1 86.12 116 THR A O 1
ATOM 922 N N . THR A 1 117 ? -6.961 14.656 1.208 1 90.88 117 THR A N 1
ATOM 923 C CA . THR A 1 117 ? -6.371 15.977 1.003 1 90.88 117 THR A CA 1
ATOM 924 C C . THR A 1 117 ? -4.902 15.859 0.604 1 90.88 117 THR A C 1
ATOM 926 O O . THR A 1 117 ? -4.445 16.531 -0.315 1 90.88 117 THR A O 1
ATOM 929 N N . MET A 1 118 ? -4.215 14.992 1.24 1 93.38 118 MET A N 1
ATOM 930 C CA . MET A 1 118 ? -2.801 14.797 0.941 1 93.38 118 MET A CA 1
ATOM 931 C C . MET A 1 118 ? -2.613 14.242 -0.468 1 93.38 118 MET A C 1
ATOM 933 O O . MET A 1 118 ? -1.697 14.656 -1.183 1 93.38 118 MET A O 1
ATOM 937 N N . LEU A 1 119 ? -3.449 13.297 -0.798 1 91.62 119 LEU A N 1
ATOM 938 C CA . LEU A 1 119 ? -3.373 12.75 -2.15 1 91.62 119 LEU A CA 1
ATOM 939 C C . LEU A 1 119 ? -3.57 13.852 -3.189 1 91.62 119 LEU A C 1
ATOM 941 O O . LEU A 1 119 ? -2.83 13.922 -4.172 1 91.62 119 LEU A O 1
ATOM 945 N N . ASP A 1 120 ? -4.562 14.711 -2.998 1 93.25 120 ASP A N 1
ATOM 946 C CA . ASP A 1 120 ? -4.836 15.812 -3.916 1 93.25 120 ASP A CA 1
ATOM 947 C C . ASP A 1 120 ? -3.637 16.75 -4.023 1 93.25 120 ASP A C 1
ATOM 949 O O . ASP A 1 120 ? -3.311 17.234 -5.109 1 93.25 120 ASP A O 1
ATOM 953 N N . ILE A 1 121 ? -3.041 16.969 -2.934 1 94.81 121 ILE A N 1
ATOM 954 C CA . ILE A 1 121 ? -1.882 17.844 -2.896 1 94.81 121 ILE A CA 1
ATOM 955 C C . ILE A 1 121 ? -0.729 17.219 -3.678 1 94.81 121 ILE A C 1
ATOM 957 O O . ILE A 1 121 ? -0.102 17.875 -4.508 1 94.81 121 ILE A O 1
ATOM 961 N N . ILE A 1 122 ? -0.432 15.953 -3.426 1 93.69 122 ILE A N 1
ATOM 962 C CA . ILE A 1 122 ? 0.646 15.25 -4.105 1 93.69 122 ILE A CA 1
ATOM 963 C C . ILE A 1 122 ? 0.395 15.25 -5.613 1 93.69 122 ILE A C 1
ATOM 965 O O . ILE A 1 122 ? 1.314 15.484 -6.402 1 93.69 122 ILE A O 1
ATOM 969 N N . ASN A 1 123 ? -0.817 15.039 -5.973 1 91.56 123 ASN A N 1
ATOM 970 C CA . ASN A 1 123 ? -1.185 15.031 -7.387 1 91.56 123 ASN A CA 1
ATOM 971 C C . ASN A 1 123 ? -1.01 16.406 -8.016 1 91.56 123 ASN A C 1
ATOM 973 O O . ASN A 1 123 ? -0.981 16.531 -9.242 1 91.56 123 ASN A O 1
ATOM 977 N N . SER A 1 124 ? -0.988 17.422 -7.254 1 91.94 124 SER A N 1
ATOM 978 C CA . SER A 1 124 ? -0.859 18.781 -7.738 1 91.94 124 SER A CA 1
ATOM 979 C C . SER A 1 124 ? 0.601 19.234 -7.777 1 91.94 124 SER A C 1
ATOM 981 O O . SER A 1 124 ? 0.901 20.375 -8.102 1 91.94 124 SER A O 1
ATOM 983 N N . PHE A 1 125 ? 1.457 18.281 -7.359 1 90.75 125 PHE A N 1
ATOM 984 C CA . PHE A 1 125 ? 2.875 18.594 -7.492 1 90.75 125 PHE A CA 1
ATOM 985 C C . PHE A 1 125 ? 3.246 18.797 -8.953 1 90.75 125 PHE A C 1
ATOM 987 O O . PHE A 1 125 ? 2.762 18.078 -9.836 1 90.75 125 PHE A O 1
ATOM 994 N N . THR A 1 126 ? 3.855 19.797 -9.406 1 79.12 126 THR A N 1
ATOM 995 C CA . THR A 1 126 ? 4.246 20.094 -10.781 1 79.12 126 THR A CA 1
ATOM 996 C C . THR A 1 126 ? 5.762 20.016 -10.945 1 79.12 126 THR A C 1
ATOM 998 O O . THR A 1 126 ? 6.266 19.828 -12.055 1 79.12 126 THR A O 1
ATOM 1001 N N . GLU A 1 127 ? 6.32 20.547 -9.961 1 62.28 127 GLU A N 1
ATOM 1002 C CA . GLU A 1 127 ? 7.738 20.859 -10.125 1 62.28 127 GLU A CA 1
ATOM 1003 C C . GLU A 1 127 ? 8.578 19.594 -10.141 1 62.28 127 GLU A C 1
ATOM 1005 O O . GLU A 1 127 ? 8.078 18.5 -9.867 1 62.28 127 GLU A O 1
ATOM 1010 N N . VAL A 1 128 ? 9.953 19.609 -9.641 1 59.88 128 VAL A N 1
ATOM 1011 C CA . VAL A 1 128 ? 11.344 19.359 -10.008 1 59.88 128 VAL A CA 1
ATOM 1012 C C . VAL A 1 128 ? 11.75 17.969 -9.547 1 59.88 128 VAL A C 1
ATOM 1014 O O . VAL A 1 128 ? 11.383 17.531 -8.453 1 59.88 128 VAL A O 1
ATOM 1017 N N . LYS A 1 129 ? 11.891 17.234 -10.469 1 73.69 129 LYS A N 1
ATOM 1018 C CA . LYS A 1 129 ? 12.688 16.016 -10.32 1 73.69 129 LYS A CA 1
ATOM 1019 C C . LYS A 1 129 ? 13.836 16.234 -9.336 1 73.69 129 LYS A C 1
ATOM 1021 O O . LYS A 1 129 ? 14.688 17.094 -9.555 1 73.69 129 LYS A O 1
ATOM 1026 N N . ASN A 1 130 ? 13.68 15.812 -8.195 1 83.88 130 ASN A N 1
ATOM 1027 C CA . ASN A 1 130 ? 14.703 15.812 -7.156 1 83.88 130 ASN A CA 1
ATOM 1028 C C . ASN A 1 130 ? 15.008 14.398 -6.664 1 83.88 130 ASN A C 1
ATOM 1030 O O . ASN A 1 130 ? 14.273 13.867 -5.828 1 83.88 130 ASN A O 1
ATOM 1034 N N . ASP A 1 131 ? 16.047 13.898 -7.109 1 87.44 131 ASP A N 1
ATOM 1035 C CA . ASP A 1 131 ? 16.391 12.516 -6.801 1 87.44 131 ASP A CA 1
ATOM 1036 C C . ASP A 1 131 ? 17.062 12.406 -5.434 1 87.44 131 ASP A C 1
ATOM 1038 O O . ASP A 1 131 ? 17.391 11.305 -4.98 1 87.44 131 ASP A O 1
ATOM 1042 N N . ASP A 1 132 ? 17.141 13.57 -4.727 1 90.44 132 ASP A N 1
ATOM 1043 C CA . ASP A 1 132 ? 17.734 13.555 -3.389 1 90.44 132 ASP A CA 1
ATOM 1044 C C . ASP A 1 132 ? 16.641 13.406 -2.322 1 90.44 132 ASP A C 1
ATOM 1046 O O . ASP A 1 132 ? 16.953 13.156 -1.154 1 90.44 132 ASP A O 1
ATOM 1050 N N . LEU A 1 133 ? 15.445 13.516 -2.736 1 93.75 133 LEU A N 1
ATOM 1051 C CA . LEU A 1 133 ? 14.336 13.492 -1.787 1 93.75 133 LEU A CA 1
ATOM 1052 C C . LEU A 1 133 ? 13.977 12.055 -1.409 1 93.75 133 LEU A C 1
ATOM 1054 O O . LEU A 1 133 ? 13.953 11.172 -2.268 1 93.75 133 LEU A O 1
ATOM 1058 N N . THR A 1 134 ? 13.773 11.82 -0.117 1 95.31 134 THR A N 1
ATOM 1059 C CA . THR A 1 134 ? 13.211 10.578 0.393 1 95.31 134 THR A CA 1
ATOM 1060 C C . THR A 1 134 ? 11.898 10.828 1.123 1 95.31 134 THR A C 1
ATOM 1062 O O . THR A 1 134 ? 11.867 11.547 2.127 1 95.31 134 THR A O 1
ATOM 1065 N N . PHE A 1 135 ? 10.875 10.297 0.542 1 95.12 135 PHE A N 1
ATOM 1066 C CA . PHE A 1 135 ? 9.578 10.344 1.209 1 95.12 135 PHE A CA 1
ATOM 1067 C C . PHE A 1 135 ? 9.438 9.18 2.191 1 95.12 135 PHE A C 1
ATOM 1069 O O . PHE A 1 135 ? 9.602 8.023 1.816 1 95.12 135 PHE A O 1
ATOM 1076 N N . VAL A 1 136 ? 9.094 9.508 3.477 1 96.19 136 VAL A N 1
ATOM 1077 C CA . VAL A 1 136 ? 9.109 8.508 4.539 1 96.19 136 VAL A CA 1
ATOM 1078 C C . VAL A 1 136 ? 7.711 8.352 5.125 1 96.19 136 VAL A C 1
ATOM 1080 O O . VAL A 1 136 ? 7.055 9.344 5.457 1 96.19 136 VAL A O 1
ATOM 1083 N N . GLN A 1 137 ? 7.25 7.125 5.172 1 95.06 137 GLN A N 1
ATOM 1084 C CA . GLN A 1 137 ? 5.988 6.867 5.852 1 95.06 137 GLN A CA 1
ATOM 1085 C C . GLN A 1 137 ? 6.113 7.094 7.355 1 95.06 137 GLN A C 1
ATOM 1087 O O . GLN A 1 137 ? 7.023 6.562 7.996 1 95.06 137 GLN A O 1
ATOM 1092 N N . LEU A 1 138 ? 5.219 7.832 7.93 1 96.69 138 LEU A N 1
ATOM 1093 C CA . LEU A 1 138 ? 5.387 8.32 9.297 1 96.69 138 LEU A CA 1
ATOM 1094 C C . LEU A 1 138 ? 4.746 7.371 10.297 1 96.69 138 LEU A C 1
ATOM 1096 O O . LEU A 1 138 ? 5.145 7.336 11.461 1 96.69 138 LEU A O 1
ATOM 1100 N N . VAL A 1 139 ? 3.66 6.742 9.906 1 94.88 139 VAL A N 1
ATOM 1101 C CA . VAL A 1 139 ? 2.967 5.785 10.766 1 94.88 139 VAL A CA 1
ATOM 1102 C C . VAL A 1 139 ? 2.584 4.551 9.953 1 94.88 139 VAL A C 1
ATOM 1104 O O . VAL A 1 139 ? 2.623 4.574 8.719 1 94.88 139 VAL A O 1
ATOM 1107 N N . GLY A 1 140 ? 2.301 3.467 10.648 1 93.38 140 GLY A N 1
ATOM 1108 C CA . GLY A 1 140 ? 1.928 2.232 9.977 1 93.38 140 GLY A CA 1
ATOM 1109 C C . GLY A 1 140 ? 0.645 2.355 9.172 1 93.38 140 GLY A C 1
ATOM 1110 O O . GLY A 1 140 ? 0.04 3.428 9.125 1 93.38 140 GLY A O 1
ATOM 1111 N N . TYR A 1 141 ? 0.271 1.254 8.625 1 89.38 141 TYR A N 1
ATOM 1112 C CA . TYR A 1 141 ? -0.895 1.2 7.75 1 89.38 141 TYR A CA 1
ATOM 1113 C C . TYR A 1 141 ? -2.186 1.182 8.562 1 89.38 141 TYR A C 1
ATOM 1115 O O . TYR A 1 141 ? -2.246 0.565 9.625 1 89.38 141 TYR A O 1
ATOM 1123 N N . PRO A 1 142 ? -3.191 1.779 7.969 1 82.44 142 PRO A N 1
ATOM 1124 C CA . PRO A 1 142 ? -4.5 1.648 8.617 1 82.44 142 PRO A CA 1
ATOM 1125 C C . PRO A 1 142 ? -4.996 0.206 8.656 1 82.44 142 PRO A C 1
ATOM 1127 O O . PRO A 1 142 ? -4.633 -0.6 7.797 1 82.44 142 PRO A O 1
ATOM 1130 N N . LEU A 1 143 ? -5.73 -0.367 9.664 1 78.5 143 LEU A N 1
ATOM 1131 C CA . LEU A 1 143 ? -6.129 -1.744 9.93 1 78.5 143 LEU A CA 1
ATOM 1132 C C . LEU A 1 143 ? -7.316 -2.143 9.062 1 78.5 143 LEU A C 1
ATOM 1134 O O . LEU A 1 143 ? -7.594 -3.332 8.883 1 78.5 143 LEU A O 1
ATOM 1138 N N . GLN A 1 144 ? -8.148 -1.473 8.578 1 66 144 GLN A N 1
ATOM 1139 C CA . GLN A 1 144 ? -9.188 -1.906 7.652 1 66 144 GLN A CA 1
ATOM 1140 C C . GLN A 1 144 ? -9.328 -0.933 6.484 1 66 144 GLN A C 1
ATOM 1142 O O . GLN A 1 144 ? -9.406 0.281 6.688 1 66 144 GLN A O 1
ATOM 1147 N N . GLY A 1 145 ? -8.547 -1.219 5.359 1 54.62 145 GLY A N 1
ATOM 1148 C CA . GLY A 1 145 ? -8.641 -0.263 4.27 1 54.62 145 GLY A CA 1
ATOM 1149 C C . GLY A 1 145 ? -9.727 -0.604 3.27 1 54.62 145 GLY A C 1
ATOM 1150 O O . GLY A 1 145 ? -9.656 -1.629 2.59 1 54.62 145 GLY A O 1
ATOM 1151 N N . ASN A 1 146 ? -11.016 -0.622 3.76 1 49.19 146 ASN A N 1
ATOM 1152 C CA . ASN A 1 146 ? -11.867 -0.762 2.58 1 49.19 146 ASN A CA 1
ATOM 1153 C C . ASN A 1 146 ? -11.305 0.013 1.392 1 49.19 146 ASN A C 1
ATOM 1155 O O . ASN A 1 146 ? -11.328 -0.476 0.26 1 49.19 146 ASN A O 1
ATOM 1159 N N . ASP A 1 147 ? -11.453 1.312 1.435 1 50.12 147 ASP A N 1
ATOM 1160 C CA . ASP A 1 147 ? -11.297 2.143 0.244 1 50.12 147 ASP A CA 1
ATOM 1161 C C . ASP A 1 147 ? -9.828 2.516 0.027 1 50.12 147 ASP A C 1
ATOM 1163 O O . ASP A 1 147 ? -8.961 2.121 0.808 1 50.12 147 ASP A O 1
ATOM 1167 N N . ARG A 1 148 ? -9.5 3.699 -0.509 1 48 148 ARG A N 1
ATOM 1168 C CA . ARG A 1 148 ? -8.672 4.527 -1.38 1 48 148 ARG A CA 1
ATOM 1169 C C . ARG A 1 148 ? -7.258 4.656 -0.827 1 48 148 ARG A C 1
ATOM 1171 O O . ARG A 1 148 ? -6.449 5.422 -1.354 1 48 148 ARG A O 1
ATOM 1178 N N . LYS A 1 149 ? -6.836 4.055 0.448 1 56.38 149 LYS A N 1
ATOM 1179 C CA . LYS A 1 149 ? -5.719 4.934 0.785 1 56.38 149 LYS A CA 1
ATOM 1180 C C . LYS A 1 149 ? -4.379 4.246 0.542 1 56.38 149 LYS A C 1
ATOM 1182 O O . LYS A 1 149 ? -4.062 3.248 1.194 1 56.38 149 LYS A O 1
ATOM 1187 N N . ASN A 1 150 ? -3.914 4.199 -0.722 1 60.78 150 ASN A N 1
ATOM 1188 C CA . ASN A 1 150 ? -2.549 3.805 -1.051 1 60.78 150 ASN A CA 1
ATOM 1189 C C . ASN A 1 150 ? -1.524 4.625 -0.27 1 60.78 150 ASN A C 1
ATOM 1191 O O . ASN A 1 150 ? -1.787 5.77 0.092 1 60.78 150 ASN A O 1
ATOM 1195 N N . PRO A 1 151 ? -0.575 3.912 0.198 1 73.12 151 PRO A N 1
ATOM 1196 C CA . PRO A 1 151 ? 0.507 4.73 0.746 1 73.12 151 PRO A CA 1
ATOM 1197 C C . PRO A 1 151 ? 0.907 5.879 -0.181 1 73.12 151 PRO A C 1
ATOM 1199 O O . PRO A 1 151 ? 1.062 5.676 -1.388 1 73.12 151 PRO A O 1
ATOM 1202 N N . LEU A 1 152 ? 1.004 7.023 0.355 1 89.06 152 LEU A N 1
ATOM 1203 C CA . LEU A 1 152 ? 1.146 8.219 -0.465 1 89.06 152 LEU A CA 1
ATOM 1204 C C . LEU A 1 152 ? 2.615 8.531 -0.729 1 89.06 152 LEU A C 1
ATOM 1206 O O . LEU A 1 152 ? 2.939 9.305 -1.629 1 89.06 152 LEU A O 1
ATOM 1210 N N . GLU A 1 153 ? 3.518 7.895 0.143 1 91.19 153 GLU A N 1
ATOM 1211 C CA . GLU A 1 153 ? 4.941 8.172 -0.024 1 91.19 153 GLU A CA 1
ATOM 1212 C C . GLU A 1 153 ? 5.441 7.695 -1.386 1 91.19 153 GLU A C 1
ATOM 1214 O O . GLU A 1 153 ? 6.293 8.344 -1.999 1 91.19 153 GLU A O 1
ATOM 1219 N N . SER A 1 154 ? 4.93 6.566 -1.843 1 87.44 154 SER A N 1
ATOM 1220 C CA . SER A 1 154 ? 5.355 6.047 -3.137 1 87.44 154 SER A CA 1
ATOM 1221 C C . SER A 1 154 ? 4.848 6.918 -4.281 1 87.44 154 SER A C 1
ATOM 1223 O O . SER A 1 154 ? 5.547 7.113 -5.277 1 87.44 154 SER A O 1
ATOM 1225 N N . ILE A 1 155 ? 3.664 7.434 -4.164 1 87.75 155 ILE A N 1
ATOM 1226 C CA . ILE A 1 155 ? 3.088 8.312 -5.176 1 87.75 155 ILE A CA 1
ATOM 1227 C C . ILE A 1 155 ? 3.869 9.625 -5.223 1 87.75 155 ILE A C 1
ATOM 1229 O O . ILE A 1 155 ? 4.211 10.109 -6.305 1 87.75 155 ILE A O 1
ATOM 1233 N N . ALA A 1 156 ? 4.164 10.133 -4.066 1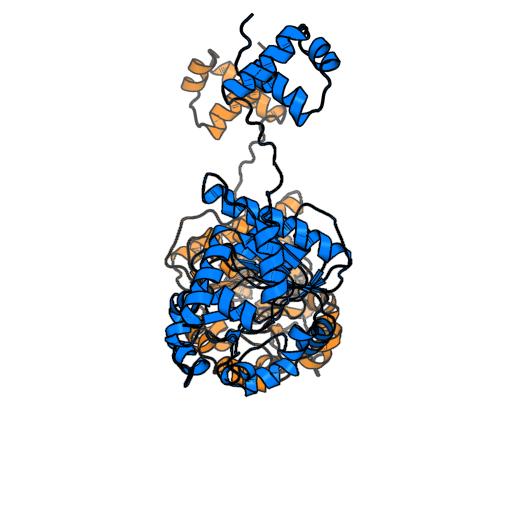 92.19 156 ALA A N 1
ATOM 1234 C CA . ALA A 1 156 ? 4.945 11.359 -4 1 92.19 156 ALA A CA 1
ATOM 1235 C C . ALA A 1 156 ? 6.324 11.18 -4.625 1 92.19 156 ALA A C 1
ATOM 1237 O O . ALA A 1 156 ? 6.793 12.031 -5.375 1 92.19 156 ALA A O 1
ATOM 1238 N N . ALA A 1 157 ? 6.949 10.086 -4.273 1 91.25 157 ALA A N 1
ATOM 1239 C CA . ALA A 1 157 ? 8.266 9.797 -4.824 1 91.25 157 ALA A CA 1
ATOM 1240 C C . ALA A 1 157 ? 8.219 9.711 -6.348 1 91.25 157 ALA A C 1
ATOM 1242 O O . ALA A 1 157 ? 9.102 10.234 -7.031 1 91.25 157 ALA A O 1
ATOM 1243 N N . ALA A 1 158 ? 7.211 9.07 -6.836 1 86.5 158 ALA A N 1
ATOM 1244 C CA . ALA A 1 158 ? 7.066 8.93 -8.281 1 86.5 158 ALA A CA 1
ATOM 1245 C C . ALA A 1 158 ? 6.871 10.289 -8.953 1 86.5 158 ALA A C 1
ATOM 1247 O O . ALA A 1 158 ? 7.414 10.539 -10.031 1 86.5 158 ALA A O 1
ATOM 1248 N N . GLN A 1 159 ? 6.109 11.102 -8.328 1 86.56 159 GLN A N 1
ATOM 1249 C CA . GLN A 1 159 ? 5.82 12.422 -8.867 1 86.56 159 GLN A CA 1
ATOM 1250 C C . GLN A 1 159 ? 7.07 13.297 -8.883 1 86.56 159 GLN A C 1
ATOM 1252 O O . GLN A 1 159 ? 7.25 14.117 -9.789 1 86.56 159 GLN A O 1
ATOM 1257 N N . CYS A 1 160 ? 7.941 13.047 -7.934 1 90.19 160 CYS A N 1
ATOM 1258 C CA . CYS A 1 160 ? 9.07 13.953 -7.754 1 90.19 160 CYS A CA 1
ATOM 1259 C C . CYS A 1 160 ? 10.367 13.32 -8.25 1 90.19 160 CYS A C 1
ATOM 1261 O O . CYS A 1 160 ? 11.406 13.984 -8.312 1 90.19 160 CYS A O 1
ATOM 1263 N N . GLY A 1 161 ? 10.32 12.047 -8.602 1 87.62 161 GLY A N 1
ATOM 1264 C CA . GLY A 1 161 ? 11.523 11.336 -9 1 87.62 161 GLY A CA 1
ATOM 1265 C C . GLY A 1 161 ? 12.438 11.008 -7.832 1 87.62 161 GLY A C 1
ATOM 1266 O O . GLY A 1 161 ? 13.656 10.898 -8.008 1 87.62 161 GLY A O 1
ATOM 1267 N N . GLY A 1 162 ? 11.852 10.992 -6.672 1 91.31 162 GLY A N 1
ATOM 1268 C CA . GLY A 1 162 ? 12.625 10.695 -5.48 1 91.31 162 GLY A CA 1
ATOM 1269 C C . GLY A 1 162 ? 12.477 9.258 -5.016 1 91.31 162 GLY A C 1
ATOM 1270 O O . GLY A 1 162 ? 12.109 8.383 -5.801 1 91.31 162 GLY A O 1
ATOM 1271 N N . HIS A 1 163 ? 12.867 9.055 -3.779 1 91.38 163 HIS A N 1
ATOM 1272 C CA . HIS A 1 163 ? 12.789 7.746 -3.135 1 91.38 163 HIS A CA 1
ATOM 1273 C C . HIS A 1 163 ? 11.703 7.723 -2.062 1 91.38 163 HIS A C 1
ATOM 1275 O O . HIS A 1 163 ? 11.156 8.773 -1.703 1 91.38 163 HIS A O 1
ATOM 1281 N N . PHE A 1 164 ? 11.383 6.539 -1.687 1 91.88 164 PHE A N 1
ATOM 1282 C CA . PHE A 1 164 ? 10.445 6.449 -0.57 1 91.88 164 PHE A CA 1
ATOM 1283 C C . PHE A 1 164 ? 10.812 5.293 0.35 1 91.88 164 PHE A C 1
ATOM 1285 O O . PHE A 1 164 ? 11.539 4.379 -0.051 1 91.88 164 PHE A O 1
ATOM 1292 N N . ARG A 1 165 ? 10.383 5.398 1.583 1 92.44 165 ARG A N 1
ATOM 1293 C CA . ARG A 1 165 ? 10.484 4.348 2.59 1 92.44 165 ARG A CA 1
ATOM 1294 C C . ARG A 1 165 ? 9.141 4.098 3.262 1 92.44 165 ARG A C 1
ATOM 1296 O O . ARG A 1 165 ? 8.539 5.016 3.824 1 92.44 165 ARG A O 1
ATOM 1303 N N . ALA A 1 166 ? 8.711 2.859 3.111 1 91.38 166 ALA A N 1
ATOM 1304 C CA . ALA A 1 166 ? 7.441 2.465 3.717 1 91.38 166 ALA A CA 1
ATOM 1305 C C . ALA A 1 166 ? 7.66 1.839 5.09 1 91.38 166 ALA A C 1
ATOM 1307 O O . ALA A 1 166 ? 8.781 1.446 5.43 1 91.38 166 ALA A O 1
ATOM 1308 N N . LEU A 1 167 ? 6.664 1.861 5.852 1 93.75 167 LEU A N 1
ATOM 1309 C CA . LEU A 1 167 ? 6.637 1.194 7.148 1 93.75 167 LEU A CA 1
ATOM 1310 C C . LEU A 1 167 ? 5.676 0.009 7.129 1 93.75 167 LEU A C 1
ATOM 1312 O O . LEU A 1 167 ? 4.461 0.185 7.27 1 93.75 167 LEU A O 1
ATOM 1316 N N . PRO A 1 168 ? 6.211 -1.191 6.934 1 92.06 168 PRO A N 1
ATOM 1317 C CA . PRO A 1 168 ? 5.352 -2.373 6.852 1 92.06 168 PRO A CA 1
ATOM 1318 C C . PRO A 1 168 ? 4.855 -2.836 8.219 1 92.06 168 PRO A C 1
ATOM 1320 O O . PRO A 1 168 ? 5.258 -3.9 8.703 1 92.06 168 PRO A O 1
ATOM 1323 N N . ALA A 1 169 ? 3.965 -2.1 8.773 1 94.69 169 ALA A N 1
ATOM 1324 C CA . ALA A 1 169 ? 3.42 -2.338 10.102 1 94.69 169 ALA A CA 1
ATOM 1325 C C . ALA A 1 169 ? 2.037 -1.712 10.25 1 94.69 169 ALA A C 1
ATOM 1327 O O . ALA A 1 169 ? 1.654 -0.843 9.461 1 94.69 169 ALA A O 1
ATOM 1328 N N . PRO A 1 170 ? 1.297 -2.254 11.203 1 93.94 170 PRO A N 1
ATOM 1329 C CA . PRO A 1 170 ? 0.023 -1.582 11.477 1 93.94 170 PRO A CA 1
ATOM 1330 C C . PRO A 1 170 ? 0.199 -0.25 12.203 1 93.94 170 PRO A C 1
ATOM 1332 O O . PRO A 1 170 ? 1.167 -0.07 12.945 1 93.94 170 PRO A O 1
ATOM 1335 N N . LEU A 1 171 ? -0.693 0.645 11.945 1 92.94 171 LEU A N 1
ATOM 1336 C CA . LEU A 1 171 ? -0.649 1.941 12.617 1 92.94 171 LEU A CA 1
ATOM 1337 C C . LEU A 1 171 ? -0.772 1.779 14.125 1 92.94 171 LEU A C 1
ATOM 1339 O O . LEU A 1 171 ? -0.08 2.461 14.891 1 92.94 171 LEU A O 1
ATOM 1343 N N . TYR A 1 172 ? -1.707 0.896 14.547 1 93.25 172 TYR A N 1
ATOM 1344 C CA . TYR A 1 172 ? -1.949 0.673 15.969 1 93.25 172 TYR A CA 1
ATOM 1345 C C . TYR A 1 172 ? -1.777 -0.799 16.328 1 93.25 172 TYR A C 1
ATOM 1347 O O . TYR A 1 172 ? -1.984 -1.677 15.484 1 93.25 172 TYR A O 1
ATOM 1355 N N . SER A 1 173 ? -1.386 -1.021 17.531 1 93.81 173 SER A N 1
ATOM 1356 C CA . SER A 1 173 ? -1.333 -2.365 18.094 1 93.81 173 SER A CA 1
ATOM 1357 C C . SER A 1 173 ? -2.143 -2.457 19.391 1 93.81 173 SER A C 1
ATOM 1359 O O . SER A 1 173 ? -2.176 -1.509 20.172 1 93.81 173 SER A O 1
ATOM 1361 N N . SER A 1 174 ? -2.809 -3.52 19.578 1 90.06 174 SER A N 1
ATOM 1362 C CA . SER A 1 174 ? -3.51 -3.783 20.828 1 90.06 174 SER A CA 1
ATOM 1363 C C . SER A 1 174 ? -2.537 -4.172 21.938 1 90.06 174 SER A C 1
ATOM 1365 O O . SER A 1 174 ? -2.895 -4.16 23.109 1 90.06 174 SER A O 1
ATOM 1367 N N . ASN A 1 175 ? -1.318 -4.52 21.578 1 91.75 175 ASN A N 1
ATOM 1368 C CA . ASN A 1 175 ? -0.282 -4.992 22.5 1 91.75 175 ASN A CA 1
ATOM 1369 C C . ASN A 1 175 ? 1.002 -4.18 22.359 1 91.75 175 ASN A C 1
ATOM 1371 O O . ASN A 1 175 ? 1.684 -4.262 21.328 1 91.75 175 ASN A O 1
ATOM 1375 N N . PRO A 1 176 ? 1.398 -3.492 23.469 1 92.88 176 PRO A N 1
ATOM 1376 C CA . PRO A 1 176 ? 2.611 -2.674 23.406 1 92.88 176 PRO A CA 1
ATOM 1377 C C . PRO A 1 176 ? 3.861 -3.494 23.094 1 92.88 176 PRO A C 1
ATOM 1379 O O . PRO A 1 176 ? 4.832 -2.967 22.547 1 92.88 176 PRO A O 1
ATOM 1382 N N . ASP A 1 177 ? 3.826 -4.75 23.422 1 95.69 177 ASP A N 1
ATOM 1383 C CA . ASP A 1 177 ? 4.973 -5.605 23.141 1 95.69 177 ASP A CA 1
ATOM 1384 C C . ASP A 1 177 ? 5.215 -5.715 21.625 1 95.69 177 ASP A C 1
ATOM 1386 O O . ASP A 1 177 ? 6.355 -5.859 21.188 1 95.69 177 ASP A O 1
ATOM 1390 N N . LEU A 1 178 ? 4.148 -5.676 20.891 1 96.69 178 LEU A N 1
ATOM 1391 C CA . LEU A 1 178 ? 4.281 -5.703 19.438 1 96.69 178 LEU A CA 1
ATOM 1392 C C . LEU A 1 178 ? 5.051 -4.484 18.938 1 96.69 178 LEU A C 1
ATOM 1394 O O . LEU A 1 178 ? 5.926 -4.605 18.078 1 96.69 178 LEU A O 1
ATOM 1398 N N . VAL A 1 179 ? 4.758 -3.311 19.5 1 96.19 179 VAL A N 1
ATOM 1399 C CA . VAL A 1 179 ? 5.441 -2.076 19.125 1 96.19 179 VAL A CA 1
ATOM 1400 C C . VAL A 1 179 ? 6.938 -2.211 19.406 1 96.19 179 VAL A C 1
ATOM 1402 O O . VAL A 1 179 ? 7.762 -1.881 18.547 1 96.19 179 VAL A O 1
ATOM 1405 N N . ASN A 1 180 ? 7.234 -2.766 20.531 1 96.38 180 ASN A N 1
ATOM 1406 C CA . ASN A 1 180 ? 8.625 -2.92 20.938 1 96.38 180 ASN A CA 1
ATOM 1407 C C . ASN A 1 180 ? 9.375 -3.879 20.031 1 96.38 180 ASN A C 1
ATOM 1409 O O . ASN A 1 180 ? 10.531 -3.635 19.672 1 96.38 180 ASN A O 1
ATOM 1413 N N . LEU A 1 181 ? 8.742 -4.934 19.688 1 97 181 LEU A N 1
ATOM 1414 C CA . LEU A 1 181 ? 9.383 -5.91 18.812 1 97 181 LEU A CA 1
ATOM 1415 C C . LEU A 1 181 ? 9.578 -5.34 17.422 1 97 181 LEU A C 1
ATOM 1417 O O . LEU A 1 181 ? 10.617 -5.578 16.781 1 97 181 LEU A O 1
ATOM 1421 N N . ILE A 1 182 ? 8.633 -4.59 16.891 1 97 182 ILE A N 1
ATOM 1422 C CA . ILE A 1 182 ? 8.742 -3.967 15.57 1 97 182 ILE A CA 1
ATOM 1423 C C . ILE A 1 182 ? 9.93 -2.998 15.555 1 97 182 ILE A C 1
ATOM 1425 O O . ILE A 1 182 ? 10.695 -2.959 14.586 1 97 182 ILE A O 1
ATOM 1429 N N . LYS A 1 183 ? 10.086 -2.275 16.625 1 96.25 183 LYS A N 1
ATOM 1430 C CA . LYS A 1 183 ? 11.141 -1.273 16.703 1 96.25 183 LYS A CA 1
ATOM 1431 C C . LYS A 1 183 ? 12.523 -1.929 16.688 1 96.25 183 LYS A C 1
ATOM 1433 O O . LYS A 1 183 ? 13.523 -1.267 16.406 1 96.25 183 LYS A O 1
ATOM 1438 N N . LYS A 1 184 ? 12.578 -3.211 16.938 1 95.44 184 LYS A N 1
ATOM 1439 C CA . LYS A 1 184 ? 13.852 -3.932 16.953 1 95.44 184 LYS A CA 1
ATOM 1440 C C . LYS A 1 184 ? 14.148 -4.562 15.602 1 95.44 184 LYS A C 1
ATOM 1442 O O . LYS A 1 184 ? 15.242 -5.082 15.375 1 95.44 184 LYS A O 1
ATOM 1447 N N . GLU A 1 185 ? 13.164 -4.57 14.711 1 95.06 185 GLU A N 1
ATOM 1448 C CA . GLU A 1 185 ? 13.375 -5.109 13.375 1 95.06 185 GLU A CA 1
ATOM 1449 C C . GLU A 1 185 ? 14.352 -4.246 12.578 1 95.06 185 GLU A C 1
ATOM 1451 O O . GLU A 1 185 ? 14.32 -3.02 12.672 1 95.06 185 GLU A O 1
ATOM 1456 N N . PRO A 1 186 ? 15.141 -4.855 11.648 1 92.06 186 PRO A N 1
ATOM 1457 C CA . PRO A 1 186 ? 16.109 -4.098 10.852 1 92.06 186 PRO A CA 1
ATOM 1458 C C . PRO A 1 186 ? 15.461 -3.018 10 1 92.06 186 PRO A C 1
ATOM 1460 O O . PRO A 1 186 ? 16 -1.924 9.852 1 92.06 186 PRO A O 1
ATOM 1463 N N . PHE A 1 187 ? 14.344 -3.273 9.391 1 91.81 187 PHE A N 1
ATOM 1464 C CA . PHE A 1 187 ? 13.711 -2.262 8.555 1 91.81 187 PHE A CA 1
ATOM 1465 C C . PHE A 1 187 ? 13.359 -1.025 9.375 1 91.81 187 PHE A C 1
ATOM 1467 O O . PHE A 1 187 ? 13.438 0.099 8.875 1 91.81 187 PHE A O 1
ATOM 1474 N N . TYR A 1 188 ? 12.969 -1.175 10.656 1 95.56 188 TYR A N 1
ATOM 1475 C CA . TYR A 1 188 ? 12.602 -0.041 11.492 1 95.56 188 TYR A CA 1
ATOM 1476 C C . TYR A 1 188 ? 13.828 0.743 11.93 1 95.56 188 TYR A C 1
ATOM 1478 O O . TYR A 1 188 ? 13.781 1.968 12.062 1 95.56 188 TYR A O 1
ATOM 1486 N N . GLU A 1 189 ? 14.867 -0 12.172 1 94.19 189 GLU A N 1
ATOM 1487 C CA . GLU A 1 189 ? 16.109 0.689 12.523 1 94.19 189 GLU A CA 1
ATOM 1488 C C . GLU A 1 189 ? 16.484 1.72 11.469 1 94.19 189 GLU A C 1
ATOM 1490 O O . GLU A 1 189 ? 16.891 2.838 11.797 1 94.19 189 GLU A O 1
ATOM 1495 N N . GLN A 1 190 ? 16.344 1.364 10.258 1 92.06 190 GLN A N 1
ATOM 1496 C CA . GLN A 1 190 ? 16.625 2.291 9.164 1 92.06 190 GLN A CA 1
ATOM 1497 C C . GLN A 1 190 ? 15.633 3.447 9.148 1 92.06 190 GLN A C 1
ATOM 1499 O O . GLN A 1 190 ? 16.016 4.598 8.914 1 92.06 190 GLN A O 1
ATOM 1504 N N . LEU A 1 191 ? 14.422 3.109 9.367 1 95.5 191 LEU A N 1
ATOM 1505 C CA . LEU A 1 191 ? 13.391 4.141 9.422 1 95.5 191 LEU A CA 1
ATOM 1506 C C . LEU A 1 191 ? 13.633 5.09 10.594 1 95.5 191 LEU A C 1
ATOM 1508 O O . LEU A 1 191 ? 13.461 6.305 10.461 1 95.5 191 LEU A O 1
ATOM 1512 N N . ASP A 1 192 ? 14.016 4.52 11.688 1 97.31 192 ASP A N 1
ATOM 1513 C CA . ASP A 1 192 ? 14.258 5.305 12.891 1 97.31 192 ASP A CA 1
ATOM 1514 C C . ASP A 1 192 ? 15.352 6.352 12.656 1 97.31 192 ASP A C 1
ATOM 1516 O O . ASP A 1 192 ? 15.234 7.484 13.117 1 97.31 192 ASP A O 1
ATOM 1520 N N . GLU A 1 193 ? 16.328 5.961 11.938 1 97.12 193 GLU A N 1
ATOM 1521 C CA . GLU A 1 193 ? 17.391 6.898 11.57 1 97.12 193 GLU A CA 1
ATOM 1522 C C . GLU A 1 193 ? 16.859 8.031 10.711 1 97.12 193 GLU A C 1
ATOM 1524 O O . GLU A 1 193 ? 17.219 9.195 10.891 1 97.12 193 GLU A O 1
ATOM 1529 N N . LEU A 1 194 ? 16.031 7.688 9.812 1 97.44 194 LEU A N 1
ATOM 1530 C CA . LEU A 1 194 ? 15.406 8.703 8.977 1 97.44 194 LEU A CA 1
ATOM 1531 C C . LEU A 1 194 ? 14.523 9.625 9.812 1 97.44 194 LEU A C 1
ATOM 1533 O O . LEU A 1 194 ? 14.547 10.852 9.625 1 97.44 194 LEU A O 1
ATOM 1537 N N . TYR A 1 195 ? 13.766 9.031 10.75 1 98.44 195 TYR A N 1
ATOM 1538 C CA . TYR A 1 195 ? 12.891 9.812 11.617 1 98.44 195 TYR A CA 1
ATOM 1539 C C . TYR A 1 195 ? 13.695 10.828 12.422 1 98.44 195 TYR A C 1
ATOM 1541 O O . TYR A 1 195 ? 13.219 11.938 12.68 1 98.44 195 TYR A O 1
ATOM 1549 N N . ASP A 1 196 ? 14.906 10.492 12.766 1 98.44 196 ASP A N 1
ATOM 1550 C CA . ASP A 1 196 ? 15.773 11.375 13.539 1 98.44 196 ASP A CA 1
ATOM 1551 C C . ASP A 1 196 ? 16.25 12.562 12.703 1 98.44 196 ASP A C 1
ATOM 1553 O O . ASP A 1 196 ? 16.75 13.547 13.242 1 98.44 196 ASP A O 1
ATOM 1557 N N . ASN A 1 197 ? 16.062 12.461 11.414 1 98.25 197 ASN A N 1
ATOM 1558 C CA . ASN A 1 197 ? 16.609 13.461 10.508 1 98.25 197 ASN A CA 1
ATOM 1559 C C . ASN A 1 197 ? 15.57 13.984 9.531 1 98.25 197 ASN A C 1
ATOM 1561 O O . ASN A 1 197 ? 15.859 14.203 8.359 1 98.25 197 ASN A O 1
ATOM 1565 N N . MET A 1 198 ? 14.391 14.086 10.031 1 98.62 198 MET A N 1
ATOM 1566 C CA . MET A 1 198 ? 13.328 14.625 9.18 1 98.62 198 MET A CA 1
ATOM 1567 C C . MET A 1 198 ? 13.5 16.125 8.984 1 98.62 198 MET A C 1
ATOM 1569 O O . MET A 1 198 ? 13.828 16.844 9.922 1 98.62 198 MET A O 1
ATOM 1573 N N . ASP A 1 199 ? 13.227 16.578 7.75 1 98.5 199 ASP A N 1
ATOM 1574 C CA . ASP A 1 199 ? 13.281 18.016 7.445 1 98.5 199 ASP A CA 1
ATOM 1575 C C . ASP A 1 199 ? 11.883 18.609 7.391 1 98.5 199 ASP A C 1
ATOM 1577 O O . ASP A 1 199 ? 11.68 19.766 7.793 1 98.5 199 ASP A O 1
ATOM 1581 N N . LEU A 1 200 ? 10.984 17.859 6.922 1 98.25 200 LEU A N 1
ATOM 1582 C CA . LEU A 1 200 ? 9.633 18.328 6.617 1 98.25 200 LEU A CA 1
ATOM 1583 C C . LEU A 1 200 ? 8.602 17.25 6.883 1 98.25 200 LEU A C 1
ATOM 1585 O O . LEU A 1 200 ? 8.734 16.125 6.387 1 98.25 200 LEU A O 1
ATOM 1589 N N . LEU A 1 201 ? 7.633 17.547 7.723 1 98.69 201 LEU A N 1
ATOM 1590 C CA . LEU A 1 201 ? 6.438 16.734 7.879 1 98.69 201 LEU A CA 1
ATOM 1591 C C . LEU A 1 201 ? 5.227 17.406 7.25 1 98.69 201 LEU A C 1
ATOM 1593 O O . LEU A 1 201 ? 4.988 18.594 7.488 1 98.69 201 LEU A O 1
ATOM 1597 N N . VAL A 1 202 ? 4.504 16.703 6.422 1 97.88 202 VAL A N 1
ATOM 1598 C CA . VAL A 1 202 ? 3.297 17.219 5.793 1 97.88 202 VAL A CA 1
ATOM 1599 C C . VAL A 1 202 ? 2.088 16.391 6.238 1 97.88 202 VAL A C 1
ATOM 1601 O O . VAL A 1 202 ? 2.08 15.164 6.102 1 97.88 202 VAL A O 1
ATOM 1604 N N . ALA A 1 203 ? 1.109 17.109 6.766 1 97.31 203 ALA A N 1
ATOM 1605 C CA . ALA A 1 203 ? -0.03 16.375 7.316 1 97.31 203 ALA A CA 1
ATOM 1606 C C . ALA A 1 203 ? -1.312 17.203 7.199 1 97.31 203 ALA A C 1
ATOM 1608 O O . ALA A 1 203 ? -1.269 18.391 6.895 1 97.31 203 ALA A O 1
ATOM 1609 N N . SER A 1 204 ? -2.359 16.5 7.293 1 96.44 204 SER A N 1
ATOM 1610 C CA . SER A 1 204 ? -3.664 17.062 7.621 1 96.44 204 SER A CA 1
ATOM 1611 C C . SER A 1 204 ? -4.152 16.578 8.984 1 96.44 204 SER A C 1
ATOM 1613 O O . SER A 1 204 ? -3.367 16.062 9.781 1 96.44 204 SER A O 1
ATOM 1615 N N . LEU A 1 205 ? -5.402 16.938 9.266 1 96.38 205 LEU A N 1
ATOM 1616 C CA . LEU A 1 205 ? -5.938 16.562 10.57 1 96.38 205 LEU A CA 1
ATOM 1617 C C . LEU A 1 205 ? -7.055 15.531 10.43 1 96.38 205 LEU A C 1
ATOM 1619 O O . LEU A 1 205 ? -7.836 15.586 9.477 1 96.38 205 LEU A O 1
ATOM 1623 N N . GLY A 1 206 ? -7.027 14.586 11.352 1 92.38 206 GLY A N 1
ATOM 1624 C CA . GLY A 1 206 ? -8.141 13.648 11.461 1 92.38 206 GLY A CA 1
ATOM 1625 C C . GLY A 1 206 ? -9.109 14 12.57 1 92.38 206 GLY A C 1
ATOM 1626 O O . GLY A 1 206 ? -8.797 14.836 13.43 1 92.38 206 GLY A O 1
ATOM 1627 N N . THR A 1 207 ? -10.32 13.414 12.43 1 89.06 207 THR A N 1
ATOM 1628 C CA . THR A 1 207 ? -11.328 13.555 13.477 1 89.06 207 THR A CA 1
ATOM 1629 C C . THR A 1 207 ? -11.75 12.188 14.008 1 89.06 207 THR A C 1
ATOM 1631 O O . THR A 1 207 ? -11.562 11.172 13.336 1 89.06 207 THR A O 1
ATOM 1634 N N . LEU A 1 208 ? -12.25 12.211 15.203 1 82.88 208 LEU A N 1
ATOM 1635 C CA . LEU A 1 208 ? -12.75 10.969 15.781 1 82.88 208 LEU A CA 1
ATOM 1636 C C . LEU A 1 208 ? -13.891 10.391 14.945 1 82.88 208 LEU A C 1
ATOM 1638 O O . LEU A 1 208 ? -14.016 9.172 14.812 1 82.88 208 LEU A O 1
ATOM 1642 N N . GLN A 1 209 ? -14.633 11.266 14.398 1 78.31 209 GLN A N 1
ATOM 1643 C CA . GLN A 1 209 ? -15.75 10.828 13.578 1 78.31 209 GLN A CA 1
ATOM 1644 C C . GLN A 1 209 ? -15.266 9.977 12.406 1 78.31 209 GLN A C 1
ATOM 1646 O O . GLN A 1 209 ? -15.875 8.953 12.078 1 78.31 209 GLN A O 1
ATOM 1651 N N . ALA A 1 210 ? -14.234 10.414 11.797 1 73.5 210 ALA A N 1
ATOM 1652 C CA . ALA A 1 210 ? -13.672 9.656 10.688 1 73.5 210 ALA A CA 1
ATOM 1653 C C . ALA A 1 210 ? -13.195 8.281 11.148 1 73.5 210 ALA A C 1
ATOM 1655 O O . ALA A 1 210 ? -13.312 7.301 10.414 1 73.5 210 ALA A O 1
ATOM 1656 N N . PHE A 1 211 ? -12.742 8.18 12.32 1 71.38 211 PHE A N 1
ATOM 1657 C CA . PHE A 1 211 ? -12.305 6.93 12.938 1 71.38 211 PHE A CA 1
ATOM 1658 C C . PHE A 1 211 ? -13.484 6.008 13.195 1 71.38 211 PHE A C 1
ATOM 1660 O O . PHE A 1 211 ? -13.422 4.809 12.914 1 71.38 211 PHE A O 1
ATOM 1667 N N . GLU A 1 212 ? -14.555 6.602 13.688 1 70.19 212 GLU A N 1
ATOM 1668 C CA . GLU A 1 212 ? -15.742 5.844 14.078 1 70.19 212 GLU A CA 1
ATOM 1669 C C . GLU A 1 212 ? -16.484 5.312 12.852 1 70.19 212 GLU A C 1
ATOM 1671 O O . GLU A 1 212 ? -17.172 4.297 12.93 1 70.19 212 GLU A O 1
ATOM 1676 N N . GLU A 1 213 ? -16.281 6.066 11.773 1 68.44 213 GLU A N 1
ATOM 1677 C CA . GLU A 1 213 ? -16.953 5.652 10.547 1 68.44 213 GLU A CA 1
ATOM 1678 C C . GLU A 1 213 ? -16.328 4.379 9.977 1 68.44 213 GLU A C 1
ATOM 1680 O O . GLU A 1 213 ? -16.984 3.646 9.227 1 68.44 213 GLU A O 1
ATOM 1685 N N . GLU A 1 214 ? -15.141 4.172 10.5 1 67.94 214 GLU A N 1
ATOM 1686 C CA . GLU A 1 214 ? -14.516 2.902 10.141 1 67.94 214 GLU A CA 1
ATOM 1687 C C . GLU A 1 214 ? -14.938 1.791 11.102 1 67.94 214 GLU A C 1
ATOM 1689 O O . GLU A 1 214 ? -14.344 1.623 12.164 1 67.94 214 GLU A O 1
ATOM 1694 N N . SER A 1 215 ? -15.992 1.066 10.742 1 69.19 215 SER A N 1
ATOM 1695 C CA . SER A 1 215 ? -16.688 0.125 11.617 1 69.19 215 SER A CA 1
ATOM 1696 C C . SER A 1 215 ? -15.711 -0.833 12.289 1 69.19 215 SER A C 1
ATOM 1698 O O . SER A 1 215 ? -15.82 -1.098 13.484 1 69.19 215 SER A O 1
ATOM 1700 N N . PHE A 1 216 ? -14.828 -1.209 11.617 1 76.94 216 PHE A N 1
ATOM 1701 C CA . PHE A 1 216 ? -13.898 -2.189 12.172 1 76.94 216 PHE A CA 1
ATOM 1702 C C . PHE A 1 216 ? -13.07 -1.575 13.297 1 76.94 216 PHE A C 1
ATOM 1704 O O . PHE A 1 216 ? -12.945 -2.156 14.375 1 76.94 216 PHE A O 1
ATOM 1711 N N . LEU A 1 217 ? -12.453 -0.466 13.023 1 74.25 217 LEU A N 1
ATOM 1712 C CA . LEU A 1 217 ? -11.664 0.222 14.039 1 74.25 217 LEU A CA 1
ATOM 1713 C C . LEU A 1 217 ? -12.5 0.504 15.281 1 74.25 217 LEU A C 1
ATOM 1715 O O . LEU A 1 217 ? -12.031 0.301 16.406 1 74.25 217 LEU A O 1
ATOM 1719 N N . HIS A 1 218 ? -13.703 0.91 14.969 1 75.31 218 HIS A N 1
ATOM 1720 C CA . HIS A 1 218 ? -14.609 1.229 16.062 1 75.31 218 HIS A CA 1
ATOM 1721 C C . HIS A 1 218 ? -14.922 -0.006 16.906 1 75.31 218 HIS A C 1
ATOM 1723 O O . HIS A 1 218 ? -14.859 0.042 18.125 1 75.31 218 HIS A O 1
ATOM 1729 N N . GLU A 1 219 ? -15.102 -1.029 16.312 1 80.5 219 GLU A N 1
ATOM 1730 C CA . GLU A 1 219 ? -15.555 -2.238 17 1 80.5 219 GLU A CA 1
ATOM 1731 C C . GLU A 1 219 ? -14.398 -2.951 17.688 1 80.5 219 GLU A C 1
ATOM 1733 O O . GLU A 1 219 ? -14.547 -3.455 18.797 1 80.5 219 GLU A O 1
ATOM 1738 N N . LYS A 1 220 ? -13.242 -2.902 17.094 1 83.19 220 LYS A N 1
ATOM 1739 C CA . LYS A 1 220 ? -12.211 -3.828 17.547 1 83.19 220 LYS A CA 1
ATOM 1740 C C . LYS A 1 220 ? -11.086 -3.088 18.266 1 83.19 220 LYS A C 1
ATOM 1742 O O . LYS A 1 220 ? -10.367 -3.678 19.078 1 83.19 220 LYS A O 1
ATOM 1747 N N . TYR A 1 221 ? -11 -1.831 17.969 1 84.81 221 TYR A N 1
ATOM 1748 C CA . TYR A 1 221 ? -9.797 -1.175 18.484 1 84.81 221 TYR A CA 1
ATOM 1749 C C . TYR A 1 221 ? -10.164 0.016 19.359 1 84.81 221 TYR A C 1
ATOM 1751 O O . TYR A 1 221 ? -9.359 0.449 20.188 1 84.81 221 TYR A O 1
ATOM 1759 N N . GLU A 1 222 ? -11.305 0.547 19.188 1 81.69 222 GLU A N 1
ATOM 1760 C CA . GLU A 1 222 ? -11.648 1.765 19.922 1 81.69 222 GLU A CA 1
ATOM 1761 C C . GLU A 1 222 ? -11.523 1.56 21.438 1 81.69 222 GLU A C 1
ATOM 1763 O O . GLU A 1 222 ? -10.891 2.359 22.125 1 81.69 222 GLU A O 1
ATOM 1768 N N . SER A 1 223 ? -12.125 0.477 21.906 1 83.06 223 SER A N 1
ATOM 1769 C CA . SER A 1 223 ? -12.109 0.218 23.344 1 83.06 223 SER A CA 1
ATOM 1770 C C . SER A 1 223 ? -10.703 -0.078 23.844 1 83.06 223 SER A C 1
ATOM 1772 O O . SER A 1 223 ? -10.367 0.196 25 1 83.06 223 SER A O 1
ATOM 1774 N N . LEU A 1 224 ? -9.891 -0.517 22.969 1 83.12 224 LEU A N 1
ATOM 1775 C CA . LEU A 1 224 ? -8.523 -0.87 23.328 1 83.12 224 LEU A CA 1
ATOM 1776 C C . LEU A 1 224 ? -7.621 0.36 23.297 1 83.12 224 LEU A C 1
ATOM 1778 O O . LEU A 1 224 ? -6.828 0.571 24.219 1 83.12 224 LEU A O 1
ATOM 1782 N N . LEU A 1 225 ? -7.844 1.183 22.312 1 83.88 225 LEU A N 1
ATOM 1783 C CA . LEU A 1 225 ? -6.973 2.332 22.078 1 83.88 225 LEU A CA 1
ATOM 1784 C C . LEU A 1 225 ? -7.371 3.498 22.984 1 83.88 225 LEU A C 1
ATOM 1786 O O . LEU A 1 225 ? -6.504 4.211 23.5 1 83.88 225 LEU A O 1
ATOM 1790 N N . PHE A 1 226 ? -8.656 3.627 23.172 1 85.31 226 PHE A N 1
ATOM 1791 C CA . PHE A 1 226 ? -9.141 4.801 23.875 1 85.31 226 PHE A CA 1
ATOM 1792 C C . PHE A 1 226 ? -9.695 4.414 25.25 1 85.31 226 PHE A C 1
ATOM 1794 O O . PHE A 1 226 ? -10.602 5.066 25.766 1 85.31 226 PHE A O 1
ATOM 1801 N N . LYS A 1 227 ? -9.008 3.387 25.719 1 82.5 227 LYS A N 1
ATOM 1802 C CA . LYS A 1 227 ? -9.406 2.986 27.062 1 82.5 227 LYS A CA 1
ATOM 1803 C C . LYS A 1 227 ? -9.258 4.145 28.047 1 82.5 227 LYS A C 1
ATOM 1805 O O . LYS A 1 227 ? -8.203 4.773 28.125 1 82.5 227 LYS A O 1
ATOM 1810 N N . ASN A 1 228 ? -10.305 4.668 28.641 1 83.75 228 ASN A N 1
ATOM 1811 C CA . ASN A 1 228 ? -10.336 5.715 29.656 1 83.75 228 ASN A CA 1
ATOM 1812 C C . ASN A 1 228 ? -10.289 7.105 29.031 1 83.75 228 ASN A C 1
ATOM 1814 O O . ASN A 1 228 ? -9.867 8.07 29.672 1 83.75 228 ASN A O 1
ATOM 1818 N N . ILE A 1 229 ? -10.383 7.219 27.781 1 88.44 229 ILE A N 1
ATOM 1819 C CA . ILE A 1 229 ? -10.508 8.5 27.109 1 88.44 229 ILE A CA 1
ATOM 1820 C C . ILE A 1 229 ? -11.953 8.727 26.688 1 88.44 229 ILE A C 1
ATOM 1822 O O . ILE A 1 229 ? -12.516 7.934 25.922 1 88.44 229 ILE A O 1
ATOM 1826 N N . HIS A 1 230 ? -12.531 9.695 27.25 1 87.88 230 HIS A N 1
ATOM 1827 C CA . HIS A 1 230 ? -13.883 10.039 26.812 1 87.88 230 HIS A CA 1
ATOM 1828 C C . HIS A 1 230 ? -13.891 10.555 25.375 1 87.88 230 HIS A C 1
ATOM 1830 O O . HIS A 1 230 ? -13.156 11.492 25.047 1 87.88 230 HIS A O 1
ATOM 1836 N N . GLN A 1 231 ? -14.672 10.031 24.578 1 86.19 231 GLN A N 1
ATOM 1837 C CA . GLN A 1 231 ? -14.703 10.359 23.156 1 86.19 231 GLN A CA 1
ATOM 1838 C C . GLN A 1 231 ? -14.914 11.852 22.938 1 86.19 231 GLN A C 1
ATOM 1840 O O . GLN A 1 231 ? -14.312 12.445 22.047 1 86.19 231 GLN A O 1
ATOM 1845 N N . LYS A 1 232 ? -15.641 12.438 23.781 1 89.62 232 LYS A N 1
ATOM 1846 C CA . LYS A 1 232 ? -15.977 13.852 23.641 1 89.62 232 LYS A CA 1
ATOM 1847 C C . LYS A 1 232 ? -14.773 14.727 23.969 1 89.62 232 LYS A C 1
ATOM 1849 O O . LYS A 1 232 ? -14.766 15.922 23.656 1 89.62 232 LYS A O 1
ATOM 1854 N N . SER A 1 233 ? -13.82 14.133 24.641 1 93.94 233 SER A N 1
ATOM 1855 C CA . SER A 1 233 ? -12.641 14.906 25.016 1 93.94 233 SER A CA 1
ATOM 1856 C C . SER A 1 233 ? -11.664 15.023 23.859 1 93.94 233 SER A C 1
ATOM 1858 O O . SER A 1 233 ? -10.75 15.844 23.891 1 93.94 233 SER A O 1
ATOM 1860 N N . ILE A 1 234 ? -11.836 14.227 22.844 1 94.06 234 ILE A N 1
ATOM 1861 C CA . ILE A 1 234 ? -10.938 14.227 21.703 1 94.06 234 ILE A CA 1
ATOM 1862 C C . ILE A 1 234 ? -11.336 15.328 20.719 1 94.06 234 ILE A C 1
ATOM 1864 O O . ILE A 1 234 ? -12.469 15.344 20.234 1 94.06 234 ILE A O 1
ATOM 1868 N N . SER A 1 235 ? -10.43 16.234 20.453 1 95.81 235 SER A N 1
ATOM 1869 C CA . SER A 1 235 ? -10.672 17.344 19.531 1 95.81 235 SER A CA 1
ATOM 1870 C C . SER A 1 235 ? -10.25 16.969 18.109 1 95.81 235 SER A C 1
ATOM 1872 O O . SER A 1 235 ? -10.883 17.406 17.141 1 95.81 235 SER A O 1
ATOM 1874 N N . GLY A 1 236 ? -9.227 16.188 18.031 1 95.75 236 GLY A N 1
ATOM 1875 C CA . GLY A 1 236 ? -8.688 15.797 16.734 1 95.75 236 GLY A CA 1
ATOM 1876 C C . GLY A 1 236 ? -7.559 14.789 16.844 1 95.75 236 GLY A C 1
ATOM 1877 O O . GLY A 1 236 ? -7.27 14.281 17.938 1 95.75 236 GLY A O 1
ATOM 1878 N N . MET A 1 237 ? -7.07 14.43 15.656 1 94 237 MET A N 1
ATOM 1879 C CA . MET A 1 237 ? -5.941 13.508 15.539 1 94 237 MET A CA 1
ATOM 1880 C C . MET A 1 237 ? -4.922 14.016 14.523 1 94 237 MET A C 1
ATOM 1882 O O . MET A 1 237 ? -5.293 14.578 13.5 1 94 237 MET A O 1
ATOM 1886 N N . ILE A 1 238 ? -3.656 13.805 14.844 1 96.06 238 ILE A N 1
ATOM 1887 C CA . ILE A 1 238 ? -2.578 14.094 13.898 1 96.06 238 ILE A CA 1
ATOM 1888 C C . ILE A 1 238 ? -1.439 13.094 14.102 1 96.06 238 ILE A C 1
ATOM 1890 O O . ILE A 1 238 ? -1.101 12.75 15.234 1 96.06 238 ILE A O 1
ATOM 1894 N N . PHE A 1 239 ? -0.855 12.555 13.008 1 95.19 239 PHE A N 1
ATOM 1895 C CA . PHE A 1 239 ? 0.209 11.555 13.047 1 95.19 239 PHE A CA 1
ATOM 1896 C C . PHE A 1 239 ? -0.214 10.344 13.875 1 95.19 239 PHE A C 1
ATOM 1898 O O . PHE A 1 239 ? 0.58 9.805 14.648 1 95.19 239 PHE A O 1
ATOM 1905 N N . GLY A 1 240 ? -1.483 10.055 13.828 1 91.5 240 GLY A N 1
ATOM 1906 C CA . GLY A 1 240 ? -2.025 8.906 14.531 1 91.5 240 GLY A CA 1
ATOM 1907 C C . GLY A 1 240 ? -2.246 9.156 16.016 1 91.5 240 GLY A C 1
ATOM 1908 O O . GLY A 1 240 ? -2.52 8.227 16.766 1 91.5 240 GLY A O 1
ATOM 1909 N N . ARG A 1 241 ? -2.172 10.422 16.469 1 94.56 241 ARG A N 1
ATOM 1910 C CA . ARG A 1 241 ? -2.232 10.766 17.891 1 94.56 241 ARG A CA 1
ATOM 1911 C C . ARG A 1 241 ? -3.439 11.648 18.188 1 94.56 241 ARG A C 1
ATOM 1913 O O . ARG A 1 241 ? -3.592 12.719 17.594 1 94.56 241 ARG A O 1
ATOM 1920 N N . PRO A 1 242 ? -4.238 11.164 19.109 1 94.56 242 PRO A N 1
ATOM 1921 C CA . PRO A 1 242 ? -5.348 12.023 19.531 1 94.56 242 PRO A CA 1
ATOM 1922 C C . PRO A 1 242 ? -4.934 13.078 20.547 1 94.56 242 PRO A C 1
ATOM 1924 O O . PRO A 1 242 ? -4.008 12.852 21.328 1 94.56 242 PRO A O 1
ATOM 1927 N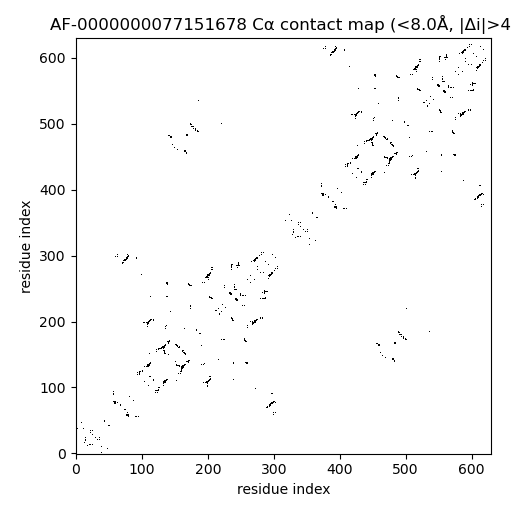 N . TYR A 1 243 ? -5.539 14.211 20.5 1 96.81 243 TYR A N 1
ATOM 1928 C CA . TYR A 1 243 ? -5.336 15.289 21.453 1 96.81 243 TYR A CA 1
ATOM 1929 C C . TYR A 1 243 ? -6.664 15.898 21.875 1 96.81 243 TYR A C 1
ATOM 1931 O O . TYR A 1 243 ? -7.684 15.711 21.203 1 96.81 243 TYR A O 1
ATOM 1939 N N . ASP A 1 244 ? -6.66 16.547 23.016 1 96.88 244 ASP A N 1
ATOM 1940 C CA . ASP A 1 244 ? -7.898 17.109 23.547 1 96.88 244 ASP A CA 1
ATOM 1941 C C . ASP A 1 244 ? -8.086 18.547 23.094 1 96.88 244 ASP A C 1
ATOM 1943 O O . ASP A 1 244 ? -7.309 19.062 22.281 1 96.88 244 ASP A O 1
ATOM 1947 N N . HIS A 1 245 ? -9.148 19.219 23.594 1 96.44 245 HIS A N 1
ATOM 1948 C CA . HIS A 1 245 ? -9.547 20.547 23.141 1 96.44 245 HIS A CA 1
ATOM 1949 C C . HIS A 1 245 ? -8.523 21.594 23.578 1 96.44 245 HIS A C 1
ATOM 1951 O O . HIS A 1 245 ? -8.508 22.703 23.047 1 96.44 245 HIS A O 1
ATOM 1957 N N . GLU A 1 246 ? -7.648 21.234 24.531 1 97 246 GLU A N 1
ATOM 1958 C CA . GLU A 1 246 ? -6.613 22.141 25 1 97 246 GLU A CA 1
ATOM 1959 C C . GLU A 1 246 ? -5.273 21.859 24.328 1 97 246 GLU A C 1
ATOM 1961 O O . GLU A 1 246 ? -4.273 22.516 24.609 1 97 246 GLU A O 1
ATOM 1966 N N . GLY A 1 247 ? -5.254 20.859 23.453 1 97.44 247 GLY A N 1
ATOM 1967 C CA . GLY A 1 247 ? -4.059 20.547 22.688 1 97.44 247 GLY A CA 1
ATOM 1968 C C . GLY A 1 247 ? -3.158 19.547 23.375 1 97.44 247 GLY A C 1
ATOM 1969 O O . GLY A 1 247 ? -2.023 19.312 22.953 1 97.44 247 GLY A O 1
ATOM 1970 N N . HIS A 1 248 ? -3.631 18.969 24.484 1 97.19 248 HIS A N 1
ATOM 1971 C CA . HIS A 1 248 ? -2.846 17.953 25.156 1 97.19 248 HIS A CA 1
ATOM 1972 C C . HIS A 1 248 ? -3.018 16.578 24.5 1 97.19 248 HIS A C 1
ATOM 1974 O O . HIS A 1 248 ? -4.141 16.094 24.359 1 97.19 248 HIS A O 1
ATOM 1980 N N . PHE A 1 249 ? -1.924 16 24.188 1 96.62 249 PHE A N 1
ATOM 1981 C CA . PHE A 1 249 ? -1.961 14.664 23.609 1 96.62 249 PHE A CA 1
ATOM 1982 C C . PHE A 1 249 ? -2.25 13.609 24.672 1 96.62 249 PHE A C 1
ATOM 1984 O O . PHE A 1 249 ? -1.811 13.75 25.812 1 96.62 249 PHE A O 1
ATOM 1991 N N . PHE A 1 250 ? -2.969 12.617 24.281 1 94.31 250 PHE A N 1
ATOM 1992 C CA . PHE A 1 250 ? -3.246 11.508 25.188 1 94.31 250 PHE A CA 1
ATOM 1993 C C . PHE A 1 250 ? -2.084 10.523 25.219 1 94.31 250 PHE A C 1
ATOM 1995 O O . PHE A 1 250 ? -1.893 9.758 24.266 1 94.31 250 PHE A O 1
ATOM 2002 N N . SER A 1 251 ? -1.355 10.43 26.281 1 90.38 251 SER A N 1
ATOM 2003 C CA . SER A 1 251 ? -0.135 9.633 26.406 1 90.38 251 SER A CA 1
ATOM 2004 C C . SER A 1 251 ? -0.448 8.148 26.469 1 90.38 251 SER A C 1
ATOM 2006 O O . SER A 1 251 ? 0.413 7.309 26.188 1 90.38 251 SER A O 1
ATOM 2008 N N . SER A 1 252 ? -1.656 7.805 26.844 1 89.19 252 SER A N 1
ATOM 2009 C CA . SER A 1 252 ? -2.045 6.414 27.031 1 89.19 252 SER A CA 1
ATOM 2010 C C . SER A 1 252 ? -2.039 5.648 25.719 1 89.19 252 SER A C 1
ATOM 2012 O O . SER A 1 252 ? -1.998 4.414 25.703 1 89.19 252 SER A O 1
ATOM 2014 N N . ILE A 1 253 ? -2.016 6.371 24.562 1 90 253 ILE A N 1
ATOM 2015 C CA . ILE A 1 253 ? -2.104 5.688 23.281 1 90 253 ILE A CA 1
ATOM 2016 C C . ILE A 1 253 ? -0.723 5.633 22.625 1 90 253 ILE A C 1
ATOM 2018 O O . ILE A 1 253 ? -0.515 4.891 21.672 1 90 253 ILE A O 1
ATOM 2022 N N . THR A 1 254 ? 0.212 6.379 23.188 1 89 254 THR A N 1
ATOM 2023 C CA . THR A 1 254 ? 1.518 6.566 22.578 1 89 254 THR A CA 1
ATOM 2024 C C . THR A 1 254 ? 2.225 5.23 22.375 1 89 254 THR A C 1
ATOM 2026 O O . THR A 1 254 ? 2.875 5.008 21.359 1 89 254 THR A O 1
ATOM 2029 N N . ASP A 1 255 ? 2.053 4.324 23.328 1 91.44 255 ASP A N 1
ATOM 2030 C CA . ASP A 1 255 ? 2.768 3.053 23.266 1 91.44 255 ASP A CA 1
ATOM 2031 C C . ASP A 1 255 ? 2.037 2.049 22.375 1 91.44 255 ASP A C 1
ATOM 2033 O O . ASP A 1 255 ? 2.453 0.894 22.266 1 91.44 255 ASP A O 1
ATOM 2037 N N . LYS A 1 256 ? 1.004 2.504 21.781 1 93.38 256 LYS A N 1
ATOM 2038 C CA . LYS A 1 256 ? 0.239 1.648 20.875 1 93.38 256 LYS A CA 1
ATOM 2039 C C . LYS A 1 256 ? 0.441 2.062 19.422 1 93.38 256 LYS A C 1
ATOM 2041 O O . LYS A 1 256 ? -0.021 1.378 18.5 1 93.38 256 LYS A O 1
ATOM 2046 N N . ILE A 1 257 ? 1.069 3.148 19.203 1 95 257 ILE A N 1
ATOM 2047 C CA . ILE A 1 257 ? 1.29 3.695 17.859 1 95 257 ILE A CA 1
ATOM 2048 C C . ILE A 1 257 ? 2.619 3.188 17.312 1 95 257 ILE A C 1
ATOM 2050 O O . ILE A 1 257 ? 3.631 3.184 18.016 1 95 257 ILE A O 1
ATOM 2054 N N . ILE A 1 258 ? 2.615 2.752 16.094 1 96.56 258 ILE A N 1
ATOM 2055 C CA . ILE A 1 258 ? 3.844 2.336 15.43 1 96.56 258 ILE A CA 1
ATOM 2056 C C . ILE A 1 258 ? 4.234 3.369 14.375 1 96.56 258 ILE A C 1
ATOM 2058 O O . ILE A 1 258 ? 3.512 3.57 13.398 1 96.56 258 ILE A O 1
ATOM 2062 N N . GLY A 1 259 ? 5.387 3.982 14.547 1 96.94 259 GLY A N 1
ATOM 2063 C CA . GLY A 1 259 ? 5.875 5.02 13.648 1 96.94 259 GLY A CA 1
ATOM 2064 C C . GLY A 1 259 ? 6.738 6.055 14.344 1 96.94 259 GLY A C 1
ATOM 2065 O O . GLY A 1 259 ? 7.348 5.766 15.375 1 96.94 259 GLY A O 1
ATOM 2066 N N . ILE A 1 260 ? 6.832 7.242 13.789 1 97.94 260 ILE A N 1
ATOM 2067 C CA . ILE A 1 260 ? 7.672 8.336 14.258 1 97.94 260 ILE A CA 1
ATOM 2068 C C . ILE A 1 260 ? 7.293 8.703 15.688 1 97.94 260 ILE A C 1
ATOM 2070 O O . ILE A 1 260 ? 6.113 8.711 16.047 1 97.94 260 ILE A O 1
ATOM 2074 N N . SER A 1 261 ? 8.25 8.977 16.531 1 96.94 261 SER A N 1
ATOM 2075 C CA . SER A 1 261 ? 8 9.289 17.922 1 96.94 261 SER A CA 1
ATOM 2076 C C . SER A 1 261 ? 7.629 10.758 18.109 1 96.94 261 SER A C 1
ATOM 2078 O O . SER A 1 261 ? 7.832 11.57 17.203 1 96.94 261 SER A O 1
ATOM 2080 N N . ASP A 1 262 ? 7.078 11.047 19.297 1 96.5 262 ASP A N 1
ATOM 2081 C CA . ASP A 1 262 ? 6.746 12.422 19.656 1 96.5 262 ASP A CA 1
ATOM 2082 C C . ASP A 1 262 ? 7.984 13.312 19.609 1 96.5 262 ASP A C 1
ATOM 2084 O O . ASP A 1 262 ? 7.938 14.43 19.078 1 96.5 262 ASP A O 1
ATOM 2088 N N . GLN A 1 263 ? 9.062 12.805 20.141 1 97.12 263 GLN A N 1
ATOM 2089 C CA . GLN A 1 263 ? 10.305 13.57 20.188 1 97.12 263 GLN A CA 1
ATOM 2090 C C . GLN A 1 263 ? 10.812 13.875 18.781 1 97.12 263 GLN A C 1
ATOM 2092 O O . GLN A 1 263 ? 11.242 14.992 18.5 1 97.12 263 GLN A O 1
ATOM 2097 N N . GLN A 1 264 ? 10.758 12.914 17.906 1 98.44 264 GLN A N 1
ATOM 2098 C CA . GLN A 1 264 ? 11.211 13.07 16.531 1 98.44 264 GLN A CA 1
ATOM 2099 C C . GLN A 1 264 ? 10.328 14.055 15.773 1 98.44 264 GLN A C 1
ATOM 2101 O O . GLN A 1 264 ? 10.82 14.852 14.961 1 98.44 264 GLN A O 1
ATOM 2106 N N . ILE A 1 265 ? 9.031 14.039 16.031 1 98.38 265 ILE A N 1
ATOM 2107 C CA . ILE A 1 265 ? 8.094 14.977 15.422 1 98.38 265 ILE A CA 1
ATOM 2108 C C . ILE A 1 265 ? 8.453 16.406 15.82 1 98.38 265 ILE A C 1
ATOM 2110 O O . ILE A 1 265 ? 8.633 17.266 14.961 1 98.38 265 ILE A O 1
ATOM 2114 N N . VAL A 1 266 ? 8.625 16.656 17.078 1 97.38 266 VAL A N 1
ATOM 2115 C CA . VAL A 1 266 ? 8.859 18 17.594 1 97.38 266 VAL A CA 1
ATOM 2116 C C . VAL A 1 266 ? 10.227 18.5 17.141 1 97.38 266 VAL A C 1
ATOM 2118 O O . VAL A 1 266 ? 10.422 19.688 16.906 1 97.38 266 VAL A O 1
ATOM 2121 N N . LYS A 1 267 ? 11.133 17.562 16.969 1 97.88 267 LYS A N 1
ATOM 2122 C CA . LYS A 1 267 ? 12.484 17.922 16.531 1 97.88 267 LYS A CA 1
ATOM 2123 C C . LYS A 1 267 ? 12.492 18.344 15.062 1 97.88 267 LYS A C 1
ATOM 2125 O O . LYS A 1 267 ? 13.414 19.031 14.617 1 97.88 267 LYS A O 1
ATOM 2130 N N . THR A 1 268 ? 11.562 17.922 14.289 1 98.62 268 THR A N 1
ATOM 2131 C CA . THR A 1 268 ? 11.5 18.281 12.875 1 98.62 268 THR A CA 1
ATOM 2132 C C . THR A 1 268 ? 11.227 19.781 12.719 1 98.62 268 THR A C 1
ATOM 2134 O O . THR A 1 268 ? 10.25 20.297 13.266 1 98.62 268 THR A O 1
ATOM 2137 N N . PRO A 1 269 ? 12.008 20.438 11.961 1 98.06 269 PRO A N 1
ATOM 2138 C CA . PRO A 1 269 ? 11.922 21.906 11.953 1 98.06 269 PRO A CA 1
ATOM 2139 C C . PRO A 1 269 ? 10.648 22.422 11.281 1 98.06 269 PRO A C 1
ATOM 2141 O O . PRO A 1 269 ? 10.102 23.453 11.688 1 98.06 269 PRO A O 1
ATOM 2144 N N . VAL A 1 270 ? 10.188 21.703 10.234 1 98.31 270 VAL A N 1
ATOM 2145 C CA . VAL A 1 270 ? 9 22.156 9.523 1 98.31 270 VAL A CA 1
ATOM 2146 C C . VAL A 1 270 ? 7.895 21.109 9.641 1 98.31 270 VAL A C 1
ATOM 2148 O O . VAL A 1 270 ? 8.016 20 9.125 1 98.31 270 VAL A O 1
ATOM 2151 N N . ARG A 1 271 ? 6.91 21.391 10.359 1 98.75 271 ARG A N 1
ATOM 2152 C CA . ARG A 1 271 ? 5.68 20.625 10.484 1 98.75 271 ARG A CA 1
ATOM 2153 C C . ARG A 1 271 ? 4.508 21.344 9.836 1 98.75 271 ARG A C 1
ATOM 2155 O O . ARG A 1 271 ? 3.852 22.172 10.477 1 98.75 271 ARG A O 1
ATOM 2162 N N . PHE A 1 272 ? 4.273 21 8.562 1 98.56 272 PHE A N 1
ATOM 2163 C CA . PHE A 1 272 ? 3.387 21.672 7.629 1 98.56 272 PHE A CA 1
ATOM 2164 C C . PHE A 1 272 ? 2.01 21.031 7.609 1 98.56 272 PHE A C 1
ATOM 2166 O O . PHE A 1 272 ? 1.862 19.891 7.156 1 98.56 272 PHE A O 1
ATOM 2173 N N . VAL A 1 273 ? 0.983 21.75 8.062 1 98.69 273 VAL A N 1
ATOM 2174 C CA . VAL A 1 273 ? -0.357 21.172 8.172 1 98.69 273 VAL A CA 1
ATOM 2175 C C . VAL A 1 273 ? -1.315 21.938 7.254 1 98.69 273 VAL A C 1
ATOM 2177 O O . VAL A 1 273 ? -1.272 23.172 7.184 1 98.69 273 VAL A O 1
ATOM 2180 N N . VAL A 1 274 ? -2.139 21.203 6.531 1 98.31 274 VAL A N 1
ATOM 2181 C CA . VAL A 1 274 ? -3.146 21.766 5.641 1 98.31 274 VAL A CA 1
ATOM 2182 C C . VAL A 1 274 ? -4.539 21.359 6.117 1 98.31 274 VAL A C 1
ATOM 2184 O O . VAL A 1 274 ? -4.824 20.172 6.309 1 98.31 274 VAL A O 1
ATOM 2187 N N . VAL A 1 275 ? -5.379 22.297 6.344 1 97.44 275 VAL A N 1
ATOM 2188 C CA . VAL A 1 275 ? -6.766 22.031 6.715 1 97.44 275 VAL A CA 1
ATOM 2189 C C . VAL A 1 275 ? -7.703 22.688 5.699 1 97.44 275 VAL A C 1
ATOM 2191 O O . VAL A 1 275 ? -7.707 23.906 5.547 1 97.44 275 VAL A O 1
ATOM 2194 N N . ASN A 1 276 ? -8.477 21.859 5.035 1 94.38 276 ASN A N 1
ATOM 2195 C CA . ASN A 1 276 ? -9.32 22.312 3.934 1 94.38 276 ASN A CA 1
ATOM 2196 C C . ASN A 1 276 ? -10.789 21.969 4.172 1 94.38 276 ASN A C 1
ATOM 2198 O O . ASN A 1 276 ? -11.609 22.078 3.264 1 94.38 276 ASN A O 1
ATOM 2202 N N . ASP A 1 277 ? -11.117 21.484 5.32 1 93.06 277 ASP A N 1
ATOM 2203 C CA . ASP A 1 277 ? -12.477 21.109 5.699 1 93.06 277 ASP A CA 1
ATOM 2204 C C . ASP A 1 277 ? -12.93 21.891 6.93 1 93.06 277 ASP A C 1
ATOM 2206 O O . ASP A 1 277 ? -12.359 21.734 8.016 1 93.06 277 ASP A O 1
ATOM 2210 N N . ARG A 1 278 ? -14.07 22.672 6.754 1 90.62 278 ARG A N 1
ATOM 2211 C CA . ARG A 1 278 ? -14.555 23.516 7.836 1 90.62 278 ARG A CA 1
ATOM 2212 C C . ARG A 1 278 ? -14.977 22.688 9.047 1 90.62 278 ARG A C 1
ATOM 2214 O O . ARG A 1 278 ? -14.945 23.172 10.18 1 90.62 278 ARG A O 1
ATOM 2221 N N . PHE A 1 279 ? -15.273 21.453 8.828 1 92.12 279 PHE A N 1
ATOM 2222 C CA . PHE A 1 279 ? -15.727 20.594 9.906 1 92.12 279 PHE A CA 1
ATOM 2223 C C . PHE A 1 279 ? -14.555 20.141 10.773 1 92.12 279 PHE A C 1
ATOM 2225 O O . PHE A 1 279 ? -14.75 19.5 11.812 1 92.12 279 PHE A O 1
ATOM 2232 N N . LYS A 1 280 ? -13.328 20.625 10.438 1 95.56 280 LYS A N 1
ATOM 2233 C CA . LYS A 1 280 ? -12.148 20.266 11.219 1 95.56 280 LYS A CA 1
ATOM 2234 C C . LYS A 1 280 ? -11.625 21.469 12 1 95.56 280 LYS A C 1
ATOM 2236 O O . LYS A 1 280 ? -10.484 21.469 12.461 1 95.56 280 LYS A O 1
ATOM 2241 N N . SER A 1 281 ? -12.5 22.453 12.172 1 97 281 SER A N 1
ATOM 2242 C CA . SER A 1 281 ? -12.078 23.672 12.859 1 97 281 SER A CA 1
ATOM 2243 C C . SER A 1 281 ? -11.742 23.406 14.32 1 97 281 SER A C 1
ATOM 2245 O O . SER A 1 281 ? -10.773 23.938 14.852 1 97 281 SER A O 1
ATOM 2247 N N . GLU A 1 282 ? -12.539 22.594 14.992 1 96.56 282 GLU A N 1
ATOM 2248 C CA . GLU A 1 282 ? -12.25 22.234 16.375 1 96.56 282 GLU A CA 1
ATOM 2249 C C . GLU A 1 282 ? -10.938 21.453 16.484 1 96.56 282 GLU A C 1
ATOM 2251 O O . GLU A 1 282 ? -10.125 21.719 17.375 1 96.56 282 GLU A O 1
ATOM 2256 N N . ALA A 1 283 ? -10.766 20.562 15.586 1 97.62 283 ALA A N 1
ATOM 2257 C CA . ALA A 1 283 ? -9.516 19.812 15.531 1 97.62 283 ALA A CA 1
ATOM 2258 C C . ALA A 1 283 ? -8.328 20.734 15.305 1 97.62 283 ALA A C 1
ATOM 2260 O O . ALA A 1 283 ? -7.277 20.578 15.93 1 97.62 283 ALA A O 1
ATOM 2261 N N . LEU A 1 284 ? -8.5 21.688 14.43 1 98.5 284 LEU A N 1
ATOM 2262 C CA . LEU A 1 284 ? -7.422 22.625 14.133 1 98.5 284 LEU A CA 1
ATOM 2263 C C . LEU A 1 284 ? -7.086 23.453 15.367 1 98.5 284 LEU A C 1
ATOM 2265 O O . LEU A 1 284 ? -5.914 23.656 15.68 1 98.5 284 LEU A O 1
ATOM 2269 N N . LEU A 1 285 ? -8.125 23.922 16.062 1 98.44 285 LEU A N 1
ATOM 2270 C CA . LEU A 1 285 ? -7.875 24.703 17.266 1 98.44 285 LEU A CA 1
ATOM 2271 C C . LEU A 1 285 ? -7.051 23.906 18.266 1 98.44 285 LEU A C 1
ATOM 2273 O O . LEU A 1 285 ? -6.062 24.406 18.797 1 98.44 285 LEU A O 1
ATOM 2277 N N . GLY A 1 286 ? -7.43 22.688 18.5 1 98.12 286 GLY A N 1
ATOM 2278 C CA . GLY A 1 286 ? -6.66 21.844 19.406 1 98.12 286 GLY A CA 1
ATOM 2279 C C . GLY A 1 286 ? -5.227 21.641 18.953 1 98.12 286 GLY A C 1
ATOM 2280 O O . GLY A 1 286 ? -4.301 21.719 19.766 1 98.12 286 GLY A O 1
ATOM 2281 N N . ALA A 1 287 ? -4.992 21.375 17.688 1 98.62 287 ALA A N 1
ATOM 2282 C CA . ALA A 1 287 ? -3.65 21.172 17.141 1 98.62 287 ALA A CA 1
ATOM 2283 C C . ALA A 1 287 ? -2.805 22.438 17.297 1 98.62 287 ALA A C 1
ATOM 2285 O O . ALA A 1 287 ? -1.62 22.359 17.641 1 98.62 287 ALA A O 1
ATOM 2286 N N . LEU A 1 288 ? -3.416 23.594 17.047 1 98.56 288 LEU A N 1
ATOM 2287 C CA . LEU A 1 288 ? -2.721 24.859 17.203 1 98.56 288 LEU A CA 1
ATOM 2288 C C . LEU A 1 288 ? -2.289 25.062 18.656 1 98.56 288 LEU A C 1
ATOM 2290 O O . LEU A 1 288 ? -1.141 25.438 18.922 1 98.56 288 LEU A O 1
ATOM 2294 N N . LYS A 1 289 ? -3.162 24.766 19.562 1 98.06 289 LYS A N 1
ATOM 2295 C CA . LYS A 1 289 ? -2.867 24.938 20.984 1 98.06 289 LYS A CA 1
ATOM 2296 C C . LYS A 1 289 ? -1.749 24 21.422 1 98.06 289 LYS A C 1
ATOM 2298 O O . LYS A 1 289 ? -0.997 24.328 22.344 1 98.06 289 LYS A O 1
ATOM 2303 N N . SER A 1 290 ? -1.616 22.891 20.797 1 97.75 290 SER A N 1
ATOM 2304 C CA . SER A 1 290 ? -0.623 21.891 21.172 1 97.75 290 SER A CA 1
ATOM 2305 C C . SER A 1 290 ? 0.787 22.344 20.812 1 97.75 290 SER A C 1
ATOM 2307 O O . SER A 1 290 ? 1.77 21.812 21.328 1 97.75 290 SER A O 1
ATOM 2309 N N . GLY A 1 291 ? 0.854 23.25 19.844 1 97.94 291 GLY A N 1
ATOM 2310 C CA . GLY A 1 291 ? 2.152 23.703 19.359 1 97.94 291 GLY A CA 1
ATOM 2311 C C . GLY A 1 291 ? 2.771 22.781 18.344 1 97.94 291 GLY A C 1
ATOM 2312 O O . GLY A 1 291 ? 3.908 22.984 17.906 1 97.94 291 GLY A O 1
ATOM 2313 N N . ILE A 1 292 ? 2.072 21.781 17.859 1 98.25 292 ILE A N 1
ATOM 2314 C CA . ILE A 1 292 ? 2.629 20.766 16.984 1 98.25 292 ILE A CA 1
ATOM 2315 C C . ILE A 1 292 ? 2.789 21.328 15.57 1 98.25 292 ILE A C 1
ATOM 2317 O O . ILE A 1 292 ? 3.576 20.797 14.773 1 98.25 292 ILE A O 1
ATOM 2321 N N . ILE A 1 293 ? 2.074 22.375 15.227 1 98.69 293 ILE A N 1
ATOM 2322 C CA . ILE A 1 293 ? 2.09 22.938 13.883 1 98.69 293 ILE A CA 1
ATOM 2323 C C . ILE A 1 293 ? 3.127 24.062 13.812 1 98.69 293 ILE A C 1
ATOM 2325 O O . ILE A 1 293 ? 3.148 24.953 14.672 1 98.69 293 ILE A O 1
ATOM 2329 N N . THR A 1 294 ? 3.977 24.047 12.844 1 98.56 294 THR A N 1
ATOM 2330 C CA . THR A 1 294 ? 4.871 25.172 12.594 1 98.56 294 THR A CA 1
ATOM 2331 C C . THR A 1 294 ? 4.391 25.984 11.398 1 98.56 294 THR A C 1
ATOM 2333 O O . THR A 1 294 ? 4.594 27.203 11.352 1 98.56 294 THR A O 1
ATOM 2336 N N . HIS A 1 295 ? 3.859 25.359 10.398 1 98.56 295 HIS A N 1
ATOM 2337 C CA . HIS A 1 295 ? 3.375 25.969 9.164 1 98.56 295 HIS A CA 1
ATOM 2338 C C . HIS A 1 295 ? 1.948 25.516 8.852 1 98.56 295 HIS A C 1
ATOM 2340 O O . HIS A 1 295 ? 1.654 24.328 8.844 1 98.56 295 HIS A O 1
ATOM 2346 N N . LEU A 1 296 ? 1.078 26.5 8.562 1 98.69 296 LEU A N 1
ATOM 2347 C CA . LEU A 1 296 ? -0.336 26.203 8.359 1 98.69 296 LEU A CA 1
ATOM 2348 C C . LEU A 1 296 ? -0.827 26.797 7.039 1 98.69 296 LEU A C 1
ATOM 2350 O O . LEU A 1 296 ? -0.495 27.938 6.703 1 98.69 296 LEU A O 1
ATOM 2354 N N . VAL A 1 297 ? -1.551 25.984 6.273 1 98.31 297 VAL A N 1
ATOM 2355 C CA . VAL A 1 297 ? -2.363 26.484 5.164 1 98.31 297 VAL A CA 1
ATOM 2356 C C . VAL A 1 297 ? -3.838 26.188 5.434 1 98.31 297 VAL A C 1
ATOM 2358 O O . VAL A 1 297 ? -4.207 25.031 5.699 1 98.31 297 VAL A O 1
ATOM 2361 N N . THR A 1 298 ? -4.664 27.172 5.391 1 97.56 298 THR A N 1
ATOM 2362 C CA . THR A 1 298 ? -6.105 27 5.531 1 97.56 298 THR A CA 1
ATOM 2363 C C . THR A 1 298 ? -6.852 28.156 4.898 1 97.56 298 THR A C 1
ATOM 2365 O O . THR A 1 298 ? -6.273 28.938 4.125 1 97.56 298 THR A O 1
ATOM 2368 N N . SER A 1 299 ? -8.133 28.25 5.07 1 95.69 299 SER A N 1
ATOM 2369 C CA . SER A 1 299 ? -8.953 29.312 4.484 1 95.69 299 SER A CA 1
ATOM 2370 C C . SER A 1 299 ? -9.422 30.297 5.547 1 95.69 299 SER A C 1
ATOM 2372 O O . SER A 1 299 ? -9.391 30 6.742 1 95.69 299 SER A O 1
ATOM 2374 N N . GLU A 1 300 ? -9.844 31.406 5.031 1 94.88 300 GLU A N 1
ATOM 2375 C CA . GLU A 1 300 ? -10.383 32.438 5.922 1 94.88 300 GLU A CA 1
ATOM 2376 C C . GLU A 1 300 ? -11.609 31.922 6.668 1 94.88 300 GLU A C 1
ATOM 2378 O O . GLU A 1 300 ? -11.812 32.25 7.836 1 94.88 300 GLU A O 1
ATOM 2383 N N . THR A 1 301 ? -12.398 31.156 5.992 1 94.31 301 THR A N 1
ATOM 2384 C CA . THR A 1 301 ? -13.602 30.609 6.602 1 94.31 301 THR A CA 1
ATOM 2385 C C . THR A 1 301 ? -13.25 29.734 7.797 1 94.31 301 THR A C 1
ATOM 2387 O O . THR A 1 301 ? -13.836 29.875 8.875 1 94.31 301 THR A O 1
ATOM 2390 N N . ILE A 1 302 ? -12.305 28.906 7.676 1 96.31 302 ILE A N 1
ATOM 2391 C CA . ILE A 1 302 ? -11.891 27.984 8.734 1 96.31 302 ILE A CA 1
ATOM 2392 C C . ILE A 1 302 ? -11.18 28.766 9.844 1 96.31 302 ILE A C 1
ATOM 2394 O O . ILE A 1 302 ? -11.43 28.531 11.023 1 96.31 302 ILE A O 1
ATOM 2398 N N . ALA A 1 303 ? -10.359 29.672 9.453 1 97.12 303 ALA A N 1
ATOM 2399 C CA . ALA A 1 303 ? -9.617 30.484 10.414 1 97.12 303 ALA A CA 1
ATOM 2400 C C . ALA A 1 303 ? -10.57 31.281 11.305 1 97.12 303 ALA A C 1
ATOM 2402 O O . ALA A 1 303 ? -10.391 31.328 12.523 1 97.12 303 ALA A O 1
ATOM 2403 N N . ASP A 1 304 ? -11.562 31.844 10.664 1 95.94 304 ASP A N 1
ATOM 2404 C CA . ASP A 1 304 ? -12.547 32.594 11.422 1 95.94 304 ASP A CA 1
ATOM 2405 C C . ASP A 1 304 ? -13.289 31.719 12.422 1 95.94 304 ASP A C 1
ATOM 2407 O O . ASP A 1 304 ? -13.531 32.125 13.555 1 95.94 304 ASP A O 1
ATOM 2411 N N . ARG A 1 305 ? -13.602 30.625 11.977 1 96.12 305 ARG A N 1
ATOM 2412 C CA . ARG A 1 305 ? -14.289 29.688 12.852 1 96.12 305 ARG A CA 1
ATOM 2413 C C . ARG A 1 305 ? -13.406 29.297 14.031 1 96.12 305 ARG A C 1
ATOM 2415 O O . ARG A 1 305 ? -13.883 29.156 15.156 1 96.12 305 ARG A O 1
ATOM 2422 N N . VAL A 1 306 ? -12.164 29.078 13.836 1 97.81 306 VAL A N 1
ATOM 2423 C CA . VAL A 1 306 ? -11.211 28.734 14.883 1 97.81 306 VAL A CA 1
ATOM 2424 C C . VAL A 1 306 ? -11.156 29.844 15.922 1 97.81 306 VAL A C 1
ATOM 2426 O O . VAL A 1 306 ? -11.195 29.578 17.125 1 97.81 306 VAL A O 1
ATOM 2429 N N . LEU A 1 307 ? -11.125 31.078 15.461 1 95.88 307 LEU A N 1
ATOM 2430 C CA . LEU A 1 307 ? -11.07 32.219 16.375 1 95.88 307 LEU A CA 1
ATOM 2431 C C . LEU A 1 307 ? -12.359 32.344 17.172 1 95.88 307 LEU A C 1
ATOM 2433 O O . LEU A 1 307 ? -12.328 32.688 18.359 1 95.88 307 LEU A O 1
ATOM 2437 N N . GLN A 1 308 ? -13.445 32.031 16.516 1 95.38 308 GLN A N 1
ATOM 2438 C CA . GLN A 1 308 ? -14.734 32.031 17.203 1 95.38 308 GLN A CA 1
ATOM 2439 C C . GLN A 1 308 ? -14.766 30.969 18.297 1 95.38 308 GLN A C 1
ATOM 2441 O O . GLN A 1 308 ? -15.211 31.25 19.422 1 95.38 308 GLN A O 1
ATOM 2446 N N . LEU A 1 309 ? -14.305 29.828 17.984 1 95.5 309 LEU A N 1
ATOM 2447 C CA . LEU A 1 309 ? -14.258 28.719 18.953 1 95.5 309 LEU A CA 1
ATOM 2448 C C . LEU A 1 309 ? -13.352 29.062 20.125 1 95.5 309 LEU A C 1
ATOM 2450 O O . LEU A 1 309 ? -13.664 28.734 21.266 1 95.5 309 LEU A O 1
ATOM 2454 N N . GLN A 1 310 ? -12.234 29.672 19.859 1 93.62 310 GLN A N 1
ATOM 2455 C CA . GLN A 1 310 ? -11.289 30.062 20.891 1 93.62 310 GLN A CA 1
ATOM 2456 C C . GLN A 1 310 ? -11.93 31.031 21.875 1 93.62 310 GLN A C 1
ATOM 2458 O O . GLN A 1 310 ? -11.734 30.906 23.094 1 93.62 310 GLN A O 1
ATOM 2463 N N . LYS A 1 311 ? -12.695 32 21.359 1 91.88 311 LYS A N 1
ATOM 2464 C CA . LYS A 1 311 ? -13.383 32.969 22.203 1 91.88 311 LYS A CA 1
ATOM 2465 C C . LYS A 1 311 ? -14.445 32.312 23.062 1 91.88 311 LYS A C 1
ATOM 2467 O O . LYS A 1 311 ? -14.633 32.688 24.234 1 91.88 311 LYS A O 1
ATOM 2472 N N . GLU A 1 312 ? -15.031 31.328 22.531 1 88.75 312 GLU A N 1
ATOM 2473 C CA . GLU A 1 312 ? -16.078 30.594 23.25 1 88.75 312 GLU A CA 1
ATOM 2474 C C . GLU A 1 312 ? -15.477 29.75 24.375 1 88.75 312 GLU A C 1
ATOM 2476 O O . GLU A 1 312 ? -16.109 29.547 25.406 1 88.75 312 GLU A O 1
ATOM 2481 N N . SER A 1 313 ? -14.328 29.125 24.188 1 80.69 313 SER A N 1
ATOM 2482 C CA . SER A 1 313 ? -13.68 28.281 25.188 1 80.69 313 SER A CA 1
ATOM 2483 C C . SER A 1 313 ? -13.047 29.094 26.297 1 80.69 313 SER A C 1
ATOM 2485 O O . SER A 1 313 ? -12.836 28.594 27.406 1 80.69 313 SER A O 1
ATOM 2487 N N . GLY A 1 314 ? -12.562 30.328 26.016 1 69.62 314 GLY A N 1
ATOM 2488 C CA . GLY A 1 314 ? -11.992 31.234 27.016 1 69.62 314 GLY A CA 1
ATOM 2489 C C . GLY A 1 314 ? -13.039 31.906 27.875 1 69.62 314 GLY A C 1
ATOM 2490 O O . GLY A 1 314 ? -12.711 32.562 28.875 1 69.62 314 GLY A O 1
ATOM 2491 N N . ARG A 1 315 ? -14.32 31.766 27.562 1 57.78 315 ARG A N 1
ATOM 2492 C CA . ARG A 1 315 ? -15.406 32.281 28.406 1 57.78 315 ARG A CA 1
ATOM 2493 C C . ARG A 1 315 ? -15.883 31.203 29.375 1 57.78 315 ARG A C 1
ATOM 2495 O O . ARG A 1 315 ? -15.883 30.016 29.047 1 57.78 315 ARG A O 1
ATOM 2502 N N . MET B 1 1 ? -11.578 4.762 -58.594 1 52.78 1 MET B N 1
ATOM 2503 C CA . MET B 1 1 ? -11.539 5.832 -57.625 1 52.78 1 MET B CA 1
ATOM 2504 C C . MET B 1 1 ? -10.672 5.441 -56.406 1 52.78 1 MET B C 1
ATOM 2506 O O . MET B 1 1 ? -10.844 4.367 -55.844 1 52.78 1 MET B O 1
ATOM 2510 N N . GLN B 1 2 ? -9.492 5.984 -56.25 1 72.38 2 GLN B N 1
ATOM 2511 C CA . GLN B 1 2 ? -8.547 5.664 -55.156 1 72.38 2 GLN B CA 1
ATOM 2512 C C . GLN B 1 2 ? -8.93 6.367 -53.875 1 72.38 2 GLN B C 1
ATOM 2514 O O . GLN B 1 2 ? -9.047 7.594 -53.844 1 72.38 2 GLN B O 1
ATOM 2519 N N . LEU B 1 3 ? -9.477 5.531 -52.969 1 81.25 3 LEU B N 1
ATOM 2520 C CA . LEU B 1 3 ? -9.875 6.086 -51.688 1 81.25 3 LEU B CA 1
ATOM 2521 C C . LEU B 1 3 ? -8.656 6.566 -50.875 1 81.25 3 LEU B C 1
ATOM 2523 O O . LEU B 1 3 ? -7.582 5.969 -50.969 1 81.25 3 LEU B O 1
ATOM 2527 N N . SER B 1 4 ? -8.727 7.789 -50.344 1 81.12 4 SER B N 1
ATOM 2528 C CA . SER B 1 4 ? -7.656 8.305 -49.5 1 81.12 4 SER B CA 1
ATOM 2529 C C . SER B 1 4 ? -7.469 7.441 -48.25 1 81.12 4 SER B C 1
ATOM 2531 O O . SER B 1 4 ? -8.359 6.672 -47.906 1 81.12 4 SER B O 1
ATOM 2533 N N . ASN B 1 5 ? -6.324 7.602 -47.594 1 80.56 5 ASN B N 1
ATOM 2534 C CA . ASN B 1 5 ? -6.043 6.867 -46.375 1 80.56 5 ASN B CA 1
ATOM 2535 C C . ASN B 1 5 ? -7.07 7.176 -45.281 1 80.56 5 ASN B C 1
ATOM 2537 O O . ASN B 1 5 ? -7.469 6.289 -44.531 1 80.56 5 ASN B O 1
ATOM 2541 N N . ASP B 1 6 ? -7.566 8.367 -45.375 1 82.38 6 ASP B N 1
ATOM 2542 C CA . ASP B 1 6 ? -8.562 8.766 -44.406 1 82.38 6 ASP B CA 1
ATOM 2543 C C . ASP B 1 6 ? -9.898 8.086 -44.656 1 82.38 6 ASP B C 1
ATOM 2545 O O . ASP B 1 6 ? -10.586 7.676 -43.719 1 82.38 6 ASP B O 1
ATOM 2549 N N . GLN B 1 7 ? -10.234 8.102 -45.906 1 84.69 7 GLN B N 1
ATOM 2550 C CA . GLN B 1 7 ? -11.484 7.445 -46.281 1 84.69 7 GLN B CA 1
ATOM 2551 C C . GLN B 1 7 ? -11.43 5.953 -45.969 1 84.69 7 GLN B C 1
ATOM 2553 O O . GLN B 1 7 ? -12.391 5.383 -45.438 1 84.69 7 GLN B O 1
ATOM 2558 N N . LEU B 1 8 ? -10.258 5.348 -46.25 1 87.38 8 LEU B N 1
ATOM 2559 C CA . LEU B 1 8 ? -10.047 3.938 -45.938 1 87.38 8 LEU B CA 1
ATOM 2560 C C . LEU B 1 8 ? -10.188 3.689 -44.438 1 87.38 8 LEU B C 1
ATOM 2562 O O . LEU B 1 8 ? -10.828 2.719 -44.031 1 87.38 8 LEU B O 1
ATOM 2566 N N . ALA B 1 9 ? -9.672 4.59 -43.625 1 82.38 9 ALA B N 1
ATOM 2567 C CA . ALA B 1 9 ? -9.719 4.477 -42.188 1 82.38 9 ALA B CA 1
ATOM 2568 C C . ALA B 1 9 ? -11.148 4.617 -41.656 1 82.38 9 ALA B C 1
ATOM 2570 O O . ALA B 1 9 ? -11.57 3.865 -40.781 1 82.38 9 ALA B O 1
ATOM 2571 N N . ASN B 1 10 ? -11.836 5.484 -42.25 1 85.12 10 ASN B N 1
ATOM 2572 C CA . ASN B 1 10 ? -13.203 5.723 -41.812 1 85.12 10 ASN B CA 1
ATOM 2573 C C . ASN B 1 10 ? -14.117 4.547 -42.188 1 85.12 10 ASN B C 1
ATOM 2575 O O . ASN B 1 10 ? -14.945 4.141 -41.375 1 85.12 10 ASN B O 1
ATOM 2579 N N . ILE B 1 11 ? -13.945 4.059 -43.312 1 87.69 11 ILE B N 1
ATOM 2580 C CA . ILE B 1 11 ? -14.734 2.91 -43.75 1 87.69 11 ILE B CA 1
ATOM 2581 C C . ILE B 1 11 ? -14.398 1.698 -42.875 1 87.69 11 ILE B C 1
ATOM 2583 O O . ILE B 1 11 ? -15.297 0.986 -42.438 1 87.69 11 ILE B O 1
ATOM 2587 N N . ALA B 1 12 ? -13.094 1.507 -42.594 1 81.81 12 ALA B N 1
ATOM 2588 C CA . ALA B 1 12 ? -12.664 0.408 -41.719 1 81.81 12 ALA B CA 1
ATOM 2589 C C . ALA B 1 12 ? -13.211 0.569 -40.312 1 81.81 12 ALA B C 1
ATOM 2591 O O . ALA B 1 12 ? -13.672 -0.4 -39.688 1 81.81 12 ALA B O 1
ATOM 2592 N N . HIS B 1 13 ? -13.172 1.699 -39.875 1 80.38 13 HIS B N 1
ATOM 2593 C CA . HIS B 1 13 ? -13.719 2.002 -38.531 1 80.38 13 HIS B CA 1
ATOM 2594 C C . HIS B 1 13 ? -15.203 1.663 -38.469 1 80.38 13 HIS B C 1
ATOM 2596 O O . HIS B 1 13 ? -15.656 1.015 -37.531 1 80.38 13 HIS B O 1
ATOM 2602 N N . ASP B 1 14 ? -15.938 2.055 -39.5 1 80.19 14 ASP B N 1
ATOM 2603 C CA . ASP B 1 14 ? -17.375 1.808 -39.531 1 80.19 14 ASP B CA 1
ATOM 2604 C C . ASP B 1 14 ? -17.672 0.313 -39.625 1 80.19 14 ASP B C 1
ATOM 2606 O O . ASP B 1 14 ? -18.609 -0.173 -39 1 80.19 14 ASP B O 1
ATOM 2610 N N . TYR B 1 15 ? -16.859 -0.412 -40.312 1 80.75 15 TYR B N 1
ATOM 2611 C CA . TYR B 1 15 ? -17.062 -1.848 -40.469 1 80.75 15 TYR B CA 1
ATOM 2612 C C . TYR B 1 15 ? -16.625 -2.602 -39.219 1 80.75 15 TYR B C 1
ATOM 2614 O O . TYR B 1 15 ? -17.406 -3.369 -38.656 1 80.75 15 TYR B O 1
ATOM 2622 N N . TYR B 1 16 ? -15.406 -2.283 -38.781 1 71.62 16 TYR B N 1
ATOM 2623 C CA . TYR B 1 16 ? -14.805 -3.143 -37.75 1 71.62 16 TYR B CA 1
ATOM 2624 C C . TYR B 1 16 ? -15.195 -2.688 -36.344 1 71.62 16 TYR B C 1
ATOM 2626 O O . TYR B 1 16 ? -15.352 -3.51 -35.438 1 71.62 16 TYR B O 1
ATOM 2634 N N . ILE B 1 17 ? -15.398 -1.407 -36.188 1 67.31 17 ILE B N 1
ATOM 2635 C CA . ILE B 1 17 ? -15.602 -0.872 -34.844 1 67.31 17 ILE B CA 1
ATOM 2636 C C . ILE B 1 17 ? -17.078 -0.545 -34.625 1 67.31 17 ILE B C 1
ATOM 2638 O O . ILE B 1 17 ? -17.688 -0.995 -33.656 1 67.31 17 ILE B O 1
ATOM 2642 N N . SER B 1 18 ? -17.672 0.034 -35.625 1 72.25 18 SER B N 1
ATOM 2643 C CA . SER B 1 18 ? -19.062 0.45 -35.5 1 72.25 18 SER B CA 1
ATOM 2644 C C . SER B 1 18 ? -20.016 -0.666 -35.938 1 72.25 18 SER B C 1
ATOM 2646 O O . SER B 1 18 ? -21.234 -0.53 -35.812 1 72.25 18 SER B O 1
ATOM 2648 N N . LYS B 1 19 ? -19.469 -1.719 -36.406 1 73.06 19 LYS B N 1
ATOM 2649 C CA . LYS B 1 19 ? -20.188 -2.932 -36.812 1 73.06 19 LYS B CA 1
ATOM 2650 C C . LYS B 1 19 ? -21.328 -2.605 -37.781 1 73.06 19 LYS B C 1
ATOM 2652 O O . LYS B 1 19 ? -22.391 -3.244 -37.719 1 73.06 19 LYS B O 1
ATOM 2657 N N . LEU B 1 20 ? -21.125 -1.58 -38.625 1 77.56 20 LEU B N 1
ATOM 2658 C CA . LEU B 1 20 ? -22.078 -1.342 -39.688 1 77.56 20 LEU B CA 1
ATOM 2659 C C . LEU B 1 20 ? -21.969 -2.426 -40.75 1 77.56 20 LEU B C 1
ATOM 2661 O O . LEU B 1 20 ? -20.875 -2.883 -41.062 1 77.56 20 LEU B O 1
ATOM 2665 N N . ASN B 1 21 ? -23.094 -2.84 -41.188 1 75.75 21 ASN B N 1
ATOM 2666 C CA . ASN B 1 21 ? -23.047 -3.787 -42.281 1 75.75 21 ASN B CA 1
ATOM 2667 C C . ASN B 1 21 ? -22.719 -3.088 -43.594 1 75.75 21 ASN B C 1
ATOM 2669 O O . ASN B 1 21 ? -22.734 -1.857 -43.688 1 75.75 21 ASN B O 1
ATOM 2673 N N . ILE B 1 22 ? -22.359 -3.869 -44.594 1 82.31 22 ILE B N 1
ATOM 2674 C CA . ILE B 1 22 ? -21.875 -3.359 -45.875 1 82.31 22 ILE B CA 1
ATOM 2675 C C . ILE B 1 22 ? -22.938 -2.465 -46.5 1 82.31 22 ILE B C 1
ATOM 2677 O O . ILE B 1 22 ? -22.625 -1.438 -47.094 1 82.31 22 ILE B O 1
ATOM 2681 N N . ALA B 1 23 ? -24.188 -2.824 -46.312 1 81.44 23 ALA B N 1
ATOM 2682 C CA . ALA B 1 23 ? -25.281 -2.037 -46.844 1 81.44 23 ALA B CA 1
ATOM 2683 C C . ALA B 1 23 ? -25.344 -0.652 -46.219 1 81.44 23 ALA B C 1
ATOM 2685 O O . ALA B 1 23 ? -25.531 0.35 -46.906 1 81.44 23 ALA B O 1
ATOM 2686 N N . GLU B 1 24 ? -25.125 -0.565 -45.062 1 85.88 24 GLU B N 1
ATOM 2687 C CA . GLU B 1 24 ? -25.141 0.685 -44.312 1 85.88 24 GLU B CA 1
ATOM 2688 C C . GLU B 1 24 ? -23.953 1.562 -44.688 1 85.88 24 GLU B C 1
ATOM 2690 O O . GLU B 1 24 ? -24.078 2.779 -44.812 1 85.88 24 GLU B O 1
ATOM 2695 N N . ILE B 1 25 ? -22.828 0.91 -44.781 1 88.94 25 ILE B N 1
ATOM 2696 C CA . ILE B 1 25 ? -21.625 1.612 -45.188 1 88.94 25 ILE B CA 1
ATOM 2697 C C . ILE B 1 25 ? -21.781 2.141 -46.625 1 88.94 25 ILE B C 1
ATOM 2699 O O . ILE B 1 25 ? -21.375 3.264 -46.906 1 88.94 25 ILE B O 1
ATOM 2703 N N . SER B 1 26 ? -22.469 1.413 -47.469 1 87.75 26 SER B N 1
ATOM 2704 C CA . SER B 1 26 ? -22.75 1.813 -48.844 1 87.75 26 SER B CA 1
ATOM 2705 C C . SER B 1 26 ? -23.625 3.068 -48.906 1 87.75 26 SER B C 1
ATOM 2707 O O . SER B 1 26 ? -23.344 3.994 -49.656 1 87.75 26 SER B O 1
ATOM 2709 N N . ALA B 1 27 ? -24.562 3.09 -48.094 1 86.38 27 ALA B N 1
ATOM 2710 C CA . ALA B 1 27 ? -25.469 4.238 -48.031 1 86.38 27 ALA B CA 1
ATOM 2711 C C . ALA B 1 27 ? -24.734 5.469 -47.5 1 86.38 27 ALA B C 1
ATOM 2713 O O . ALA B 1 27 ? -24.938 6.578 -48 1 86.38 27 ALA B O 1
ATOM 2714 N N . LYS B 1 28 ? -23.891 5.227 -46.562 1 87.75 28 LYS B N 1
ATOM 2715 C CA . LYS B 1 28 ? -23.219 6.309 -45.844 1 87.75 28 LYS B CA 1
ATOM 2716 C C . LYS B 1 28 ? -22.188 6.996 -46.719 1 87.75 28 LYS B C 1
ATOM 2718 O O . LYS B 1 28 ? -22.062 8.227 -46.719 1 87.75 28 LYS B O 1
ATOM 2723 N N . TYR B 1 29 ? -21.453 6.176 -47.469 1 88.75 29 TYR B N 1
ATOM 2724 C CA . TYR B 1 29 ? -20.328 6.707 -48.219 1 88.75 29 TYR B CA 1
ATOM 2725 C C . TYR B 1 29 ? -20.641 6.738 -49.719 1 88.75 29 TYR B C 1
ATOM 2727 O O . TYR B 1 29 ? -19.844 7.23 -50.531 1 88.75 29 TYR B O 1
ATOM 2735 N N . ASN B 1 30 ? -21.891 6.211 -50.156 1 90.44 30 ASN B N 1
ATOM 2736 C CA . ASN B 1 30 ? -22.297 6.102 -51.562 1 90.44 30 ASN B CA 1
ATOM 2737 C C . ASN B 1 30 ? -21.266 5.34 -52.406 1 90.44 30 ASN B C 1
ATOM 2739 O O . ASN B 1 30 ? -20.844 5.82 -53.438 1 90.44 30 ASN B O 1
ATOM 2743 N N . LEU B 1 31 ? -20.875 4.266 -51.844 1 88.88 31 LEU B N 1
ATOM 2744 C CA . LEU B 1 31 ? -19.938 3.355 -52.5 1 88.88 31 LEU B CA 1
ATOM 2745 C C . LEU B 1 31 ? -20.594 2.004 -52.781 1 88.88 31 LEU B C 1
ATOM 2747 O O . LEU B 1 31 ? -21.469 1.574 -52 1 88.88 31 LEU B O 1
ATOM 2751 N N . SER B 1 32 ? -20.188 1.448 -53.938 1 84.69 32 SER B N 1
ATOM 2752 C CA . SER B 1 32 ? -20.656 0.098 -54.219 1 84.69 32 SER B CA 1
ATOM 2753 C C . SER B 1 32 ? -20.062 -0.914 -53.25 1 84.69 32 SER B C 1
ATOM 2755 O O . SER B 1 32 ? -19.047 -0.645 -52.594 1 84.69 32 SER B O 1
ATOM 2757 N N . ARG B 1 33 ? -20.734 -2.068 -53.156 1 81.75 33 ARG B N 1
ATOM 2758 C CA . ARG B 1 33 ? -20.219 -3.166 -52.344 1 81.75 33 ARG B CA 1
ATOM 2759 C C . ARG B 1 33 ? -18.797 -3.521 -52.75 1 81.75 33 ARG B C 1
ATOM 2761 O O . ARG B 1 33 ? -17.953 -3.771 -51.875 1 81.75 33 ARG B O 1
ATOM 2768 N N . TYR B 1 34 ? -18.625 -3.479 -53.969 1 82.44 34 TYR B N 1
ATOM 2769 C CA . TYR B 1 34 ? -17.297 -3.826 -54.469 1 82.44 34 TYR B CA 1
ATOM 2770 C C . TYR B 1 34 ? -16.25 -2.85 -53.969 1 82.44 34 TYR B C 1
ATOM 2772 O O . TYR B 1 34 ? -15.18 -3.262 -53.531 1 82.44 34 TYR B O 1
ATOM 2780 N N . LEU B 1 35 ? -16.484 -1.634 -54.031 1 85.62 35 LEU B N 1
ATOM 2781 C CA . LEU B 1 35 ? -15.516 -0.614 -53.656 1 85.62 35 LEU B CA 1
ATOM 2782 C C . LEU B 1 35 ? -15.289 -0.632 -52.125 1 85.62 35 LEU B C 1
ATOM 2784 O O . LEU B 1 35 ? -14.18 -0.361 -51.656 1 85.62 35 LEU B O 1
ATOM 2788 N N . ILE B 1 36 ? -16.344 -0.997 -51.375 1 86.56 36 ILE B N 1
ATOM 2789 C CA . ILE B 1 36 ? -16.203 -1.12 -49.938 1 86.56 36 ILE B CA 1
ATOM 2790 C C . ILE B 1 36 ? -15.289 -2.305 -49.594 1 86.56 36 ILE B C 1
ATOM 2792 O O . ILE B 1 36 ? -14.383 -2.188 -48.75 1 86.56 36 ILE B O 1
ATOM 2796 N N . ASP B 1 37 ? -15.539 -3.371 -50.281 1 81.5 37 ASP B N 1
ATOM 2797 C CA . ASP B 1 37 ? -14.695 -4.551 -50.094 1 81.5 37 ASP B CA 1
ATOM 2798 C C . ASP B 1 37 ? -13.234 -4.246 -50.406 1 81.5 37 ASP B C 1
ATOM 2800 O O . ASP B 1 37 ? -12.328 -4.66 -49.688 1 81.5 37 ASP B O 1
ATOM 2804 N N . LYS B 1 38 ? -13.109 -3.564 -51.469 1 84.44 38 LYS B N 1
ATOM 2805 C CA . LYS B 1 38 ? -11.766 -3.16 -51.875 1 84.44 38 LYS B CA 1
ATOM 2806 C C . LYS B 1 38 ? -11.148 -2.199 -50.844 1 84.44 38 LYS B C 1
ATOM 2808 O O . LYS B 1 38 ? -9.961 -2.305 -50.531 1 84.44 38 LYS B O 1
ATOM 2813 N N . ALA B 1 39 ? -11.891 -1.299 -50.375 1 86.31 39 ALA B N 1
ATOM 2814 C CA . ALA B 1 39 ? -11.414 -0.34 -49.406 1 86.31 39 ALA B CA 1
ATOM 2815 C C . ALA B 1 39 ? -10.945 -1.05 -48.125 1 86.31 39 ALA B C 1
ATOM 2817 O O . ALA B 1 39 ? -9.898 -0.711 -47.562 1 86.31 39 ALA B O 1
ATOM 2818 N N . LEU B 1 40 ? -11.727 -2.049 -47.656 1 84.62 40 LEU B N 1
ATOM 2819 C CA . LEU B 1 40 ? -11.367 -2.816 -46.469 1 84.62 40 LEU B CA 1
ATOM 2820 C C . LEU B 1 40 ? -10.094 -3.625 -46.688 1 84.62 40 LEU B C 1
ATOM 2822 O O . LEU B 1 40 ? -9.227 -3.686 -45.844 1 84.62 40 LEU B O 1
ATOM 2826 N N . SER B 1 41 ? -9.992 -4.137 -47.875 1 81.31 41 SER B N 1
ATOM 2827 C CA . SER B 1 41 ? -8.797 -4.879 -48.25 1 81.31 41 SER B CA 1
ATOM 2828 C C . SER B 1 41 ? -7.582 -3.965 -48.344 1 81.31 41 SER B C 1
ATOM 2830 O O . SER B 1 41 ? -6.512 -4.301 -47.844 1 81.31 41 SER B O 1
ATOM 2832 N N . ASP B 1 42 ? -7.758 -2.834 -48.906 1 83.25 42 ASP B N 1
ATOM 2833 C CA . ASP B 1 42 ? -6.672 -1.87 -49.031 1 83.25 42 ASP B CA 1
ATOM 2834 C C . ASP B 1 42 ? -6.242 -1.333 -47.656 1 83.25 42 ASP B C 1
ATOM 2836 O O . ASP B 1 42 ? -5.051 -1.138 -47.406 1 83.25 42 ASP B O 1
ATOM 2840 N N . ALA B 1 43 ? -7.207 -1.075 -46.875 1 82.75 43 ALA B N 1
ATOM 2841 C CA . ALA B 1 43 ? -6.91 -0.6 -45.531 1 82.75 43 ALA B CA 1
ATOM 2842 C C . ALA B 1 43 ? -6.039 -1.602 -44.781 1 82.75 43 ALA B C 1
ATOM 2844 O O . ALA B 1 43 ? -5.133 -1.213 -44.031 1 82.75 43 ALA B O 1
ATOM 2845 N N . GLU B 1 44 ? -6.309 -2.861 -45 1 77.5 44 GLU B N 1
ATOM 2846 C CA . GLU B 1 44 ? -5.52 -3.922 -44.375 1 77.5 44 GLU B CA 1
ATOM 2847 C C . GLU B 1 44 ? -4.125 -4.004 -45 1 77.5 44 GLU B C 1
ATOM 2849 O O . GLU B 1 44 ? -3.129 -4.09 -44.281 1 77.5 44 GLU B O 1
ATOM 2854 N N . LYS B 1 45 ? -4.098 -3.857 -46.25 1 76.81 45 LYS B N 1
ATOM 2855 C CA . LYS B 1 45 ? -2.85 -4.016 -47 1 76.81 45 LYS B CA 1
ATOM 2856 C C . LYS B 1 45 ? -1.907 -2.844 -46.719 1 76.81 45 LYS B C 1
ATOM 2858 O O . LYS B 1 45 ? -0.69 -3.023 -46.656 1 76.81 45 LYS B O 1
ATOM 2863 N N . THR B 1 46 ? -2.479 -1.747 -46.531 1 78.56 46 THR B N 1
ATOM 2864 C CA . THR B 1 46 ? -1.656 -0.553 -46.375 1 78.56 46 THR B CA 1
ATOM 2865 C C . THR B 1 46 ? -1.32 -0.321 -44.906 1 78.56 46 THR B C 1
ATOM 2867 O O . THR B 1 46 ? -0.586 0.611 -44.562 1 78.56 46 THR B O 1
ATOM 2870 N N . GLY B 1 47 ? -1.938 -1.208 -44 1 73.88 47 GLY B N 1
ATOM 2871 C CA . GLY B 1 47 ? -1.635 -1.154 -42.562 1 73.88 47 GLY B CA 1
ATOM 2872 C C . GLY B 1 47 ? -2.463 -0.127 -41.812 1 73.88 47 GLY B C 1
ATOM 2873 O O . GLY B 1 47 ? -2.203 0.156 -40.656 1 73.88 47 GLY B O 1
ATOM 2874 N N . ILE B 1 48 ? -3.369 0.491 -42.656 1 74.31 48 ILE B N 1
ATOM 2875 C CA . ILE B 1 48 ? -4.254 1.471 -42.031 1 74.31 48 ILE B CA 1
ATOM 2876 C C . ILE B 1 48 ? -5.117 0.79 -40.969 1 74.31 48 ILE B C 1
ATOM 2878 O O . ILE B 1 48 ? -5.391 1.367 -39.938 1 74.31 48 ILE B O 1
ATOM 2882 N N . VAL B 1 49 ? -5.566 -0.351 -41.344 1 65.56 49 VAL B N 1
ATOM 2883 C CA . VAL B 1 49 ? -6.281 -1.198 -40.375 1 65.56 49 VAL B CA 1
ATOM 2884 C C . VAL B 1 49 ? -5.438 -2.424 -40.062 1 65.56 49 VAL B C 1
ATOM 2886 O O . VAL B 1 49 ? -4.887 -3.072 -40.938 1 65.56 49 VAL B O 1
ATOM 2889 N N . GLN B 1 50 ? -5.094 -2.549 -38.969 1 59.66 50 GLN B N 1
ATOM 2890 C CA . GLN B 1 50 ? -4.5 -3.787 -38.469 1 59.66 50 GLN B CA 1
ATOM 2891 C C . GLN B 1 50 ? -5.516 -4.598 -37.656 1 59.66 50 GLN B C 1
ATOM 2893 O O . GLN B 1 50 ? -6.031 -4.125 -36.656 1 59.66 50 GLN B O 1
ATOM 2898 N N . ILE B 1 51 ? -6.094 -5.461 -38.469 1 47.91 51 ILE B N 1
ATOM 2899 C CA . ILE B 1 51 ? -6.973 -6.398 -37.781 1 47.91 51 ILE B CA 1
ATOM 2900 C C . ILE B 1 51 ? -6.141 -7.344 -36.906 1 47.91 51 ILE B C 1
ATOM 2902 O O . ILE B 1 51 ? -5.285 -8.07 -37.406 1 47.91 51 ILE B O 1
ATOM 2906 N N . ASN B 1 52 ? -6.004 -7.082 -35.781 1 43.09 52 ASN B N 1
ATOM 2907 C CA . ASN B 1 52 ? -5.441 -8.039 -34.844 1 43.09 52 ASN B CA 1
ATOM 2908 C C . ASN B 1 52 ? -6.488 -9.039 -34.344 1 43.09 52 ASN B C 1
ATOM 2910 O O . ASN B 1 52 ? -7.465 -8.664 -33.719 1 43.09 52 ASN B O 1
ATOM 2914 N N . ILE B 1 53 ? -6.805 -9.883 -35.344 1 38.81 53 ILE B N 1
ATOM 2915 C CA . ILE B 1 53 ? -7.633 -10.969 -34.844 1 38.81 53 ILE B CA 1
ATOM 2916 C C . ILE B 1 53 ? -6.988 -11.57 -33.594 1 38.81 53 ILE B C 1
ATOM 2918 O O . ILE B 1 53 ? -5.887 -12.117 -33.656 1 38.81 53 ILE B O 1
ATOM 2922 N N . LYS B 1 54 ? -7.516 -11.109 -32.562 1 46 54 LYS B N 1
ATOM 2923 C CA . LYS B 1 54 ? -7.016 -11.773 -31.359 1 46 54 LYS B CA 1
ATOM 2924 C C . LYS B 1 54 ? -7.121 -13.289 -31.484 1 46 54 LYS B C 1
ATOM 2926 O O . LYS B 1 54 ? -8.219 -13.852 -31.422 1 46 54 LYS B O 1
ATOM 2931 N N . GLU B 1 55 ? -6.605 -13.844 -32.594 1 49.47 55 GLU B N 1
ATOM 2932 C CA . GLU B 1 55 ? -6.57 -15.289 -32.406 1 49.47 55 GLU B CA 1
ATOM 2933 C C . GLU B 1 55 ? -6.242 -15.664 -30.969 1 49.47 55 GLU B C 1
ATOM 2935 O O . GLU B 1 55 ? -5.297 -15.133 -30.391 1 49.47 55 GLU B O 1
ATOM 2940 N N . GLY B 1 56 ? -7.312 -16.172 -30.328 1 60.53 56 GLY B N 1
ATOM 2941 C CA . GLY B 1 56 ? -7.078 -16.594 -28.969 1 60.53 56 GLY B CA 1
ATOM 2942 C C . GLY B 1 56 ? -5.785 -17.375 -28.797 1 60.53 56 GLY B C 1
ATOM 2943 O O . GLY B 1 56 ? -5.23 -17.875 -29.766 1 60.53 56 GLY B O 1
ATOM 2944 N N . ALA B 1 57 ? -5.07 -17.25 -27.781 1 69 57 ALA B N 1
ATOM 2945 C CA . ALA B 1 57 ? -3.834 -17.969 -27.5 1 69 57 ALA B CA 1
ATOM 2946 C C . ALA B 1 57 ? -3.986 -19.453 -27.797 1 69 57 ALA B C 1
ATOM 2948 O O . ALA B 1 57 ? -4.941 -20.094 -27.359 1 69 57 ALA B O 1
ATOM 2949 N N . LYS B 1 58 ? -3.164 -19.938 -28.891 1 83.31 58 LYS B N 1
ATOM 2950 C CA . LYS B 1 58 ? -3.172 -21.375 -29.172 1 83.31 58 LYS B CA 1
ATOM 2951 C C . LYS B 1 58 ? -2.461 -22.156 -28.062 1 83.31 58 LYS B C 1
ATOM 2953 O O . LYS B 1 58 ? -1.434 -21.703 -27.547 1 83.31 58 LYS B O 1
ATOM 2958 N N . GLN B 1 59 ? -3.092 -23.25 -27.688 1 89.94 59 GLN B N 1
ATOM 2959 C CA . GLN B 1 59 ? -2.566 -24.094 -26.625 1 89.94 59 GLN B CA 1
ATOM 2960 C C . GLN B 1 59 ? -1.896 -25.344 -27.188 1 89.94 59 GLN B C 1
ATOM 2962 O O . GLN B 1 59 ? -2.012 -25.625 -28.391 1 89.94 59 GLN B O 1
ATOM 2967 N N . ASN B 1 60 ? -1.079 -25.953 -26.422 1 93.12 60 ASN B N 1
ATOM 2968 C CA . ASN B 1 60 ? -0.444 -27.234 -26.734 1 93.12 60 ASN B CA 1
ATOM 2969 C C . ASN B 1 60 ? -1.028 -28.375 -25.906 1 93.12 60 ASN B C 1
ATOM 2971 O O . ASN B 1 60 ? -0.544 -28.656 -24.797 1 93.12 60 ASN B O 1
ATOM 2975 N N . PRO B 1 61 ? -2.039 -29.094 -26.453 1 90.94 61 PRO B N 1
ATOM 2976 C CA . PRO B 1 61 ? -2.738 -30.109 -25.672 1 90.94 61 PRO B CA 1
ATOM 2977 C C . PRO B 1 61 ? -1.819 -31.25 -25.234 1 90.94 61 PRO B C 1
ATOM 2979 O O . PRO B 1 61 ? -2.016 -31.828 -24.172 1 90.94 61 PRO B O 1
ATOM 2982 N N . GLY B 1 62 ? -0.875 -31.609 -26.062 1 92 62 GLY B N 1
ATOM 2983 C CA . GLY B 1 62 ? 0.058 -32.656 -25.703 1 92 62 GLY B CA 1
ATOM 2984 C C . GLY B 1 62 ? 0.878 -32.344 -24.469 1 92 62 GLY B C 1
ATOM 2985 O O . GLY B 1 62 ? 0.95 -33.156 -23.547 1 92 62 GLY B O 1
ATOM 2986 N N . LEU B 1 63 ? 1.472 -31.219 -24.453 1 95.38 63 LEU B N 1
ATOM 2987 C CA . LEU B 1 63 ? 2.252 -30.781 -23.297 1 95.38 63 LEU B CA 1
ATOM 2988 C C . LEU B 1 63 ? 1.362 -30.625 -22.078 1 95.38 63 LEU B C 1
ATOM 2990 O O . LEU B 1 63 ? 1.771 -30.953 -20.953 1 95.38 63 LEU B O 1
ATOM 2994 N N . GLU B 1 64 ? 0.162 -30.109 -22.25 1 95.88 64 GLU B N 1
ATOM 2995 C CA . GLU B 1 64 ? -0.773 -29.938 -21.141 1 95.88 64 GLU B CA 1
ATOM 2996 C C . GLU B 1 64 ? -1.107 -31.266 -20.484 1 95.88 64 GLU B C 1
ATOM 2998 O O . GLU B 1 64 ? -1.082 -31.375 -19.25 1 95.88 64 GLU B O 1
ATOM 3003 N N . LYS B 1 65 ? -1.38 -32.219 -21.328 1 93.94 65 LYS B N 1
ATOM 3004 C CA . LYS B 1 65 ? -1.669 -33.562 -20.812 1 93.94 65 LYS B CA 1
ATOM 3005 C C . LYS B 1 65 ? -0.472 -34.125 -20.047 1 93.94 65 LYS B C 1
ATOM 3007 O O . LYS B 1 65 ? -0.625 -34.688 -18.953 1 93.94 65 LYS B O 1
ATOM 3012 N N . SER B 1 66 ? 0.681 -33.969 -20.641 1 95.25 66 SER B N 1
ATOM 3013 C CA . SER B 1 66 ? 1.905 -34.469 -20 1 95.25 66 SER B CA 1
ATOM 3014 C C . SER B 1 66 ? 2.119 -33.812 -18.641 1 95.25 66 SER B C 1
ATOM 3016 O O . SER B 1 66 ? 2.418 -34.469 -17.656 1 95.25 66 SER B O 1
ATOM 3018 N N . PHE B 1 67 ? 1.922 -32.531 -18.531 1 97.69 67 PHE B N 1
ATOM 3019 C CA . PHE B 1 67 ? 2.119 -31.781 -17.297 1 97.69 67 PHE B CA 1
ATOM 3020 C C . PHE B 1 67 ? 1.081 -32.188 -16.25 1 97.69 67 PHE B C 1
ATOM 3022 O O . PHE B 1 67 ? 1.406 -32.344 -15.078 1 97.69 67 PHE B O 1
ATOM 3029 N N . ARG B 1 68 ? -0.198 -32.344 -16.625 1 96.62 68 ARG B N 1
ATOM 3030 C CA . ARG B 1 68 ? -1.235 -32.75 -15.688 1 96.62 68 ARG B CA 1
ATOM 3031 C C . ARG B 1 68 ? -0.91 -34.125 -15.094 1 96.62 68 ARG B C 1
ATOM 3033 O O . ARG B 1 68 ? -1.003 -34.312 -13.883 1 96.62 68 ARG B O 1
ATOM 3040 N N . GLN B 1 69 ? -0.427 -35 -15.938 1 95.19 69 GLN B N 1
ATOM 3041 C CA . GLN B 1 69 ? -0.165 -36.375 -15.508 1 95.19 69 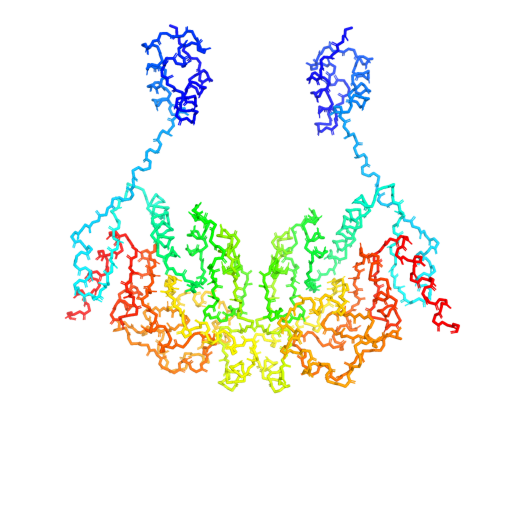GLN B CA 1
ATOM 3042 C C . GLN B 1 69 ? 1.108 -36.469 -14.672 1 95.19 69 GLN B C 1
ATOM 3044 O O . GLN B 1 69 ? 1.126 -37.125 -13.617 1 95.19 69 GLN B O 1
ATOM 3049 N N . GLN B 1 70 ? 2.078 -35.781 -15.078 1 96 70 GLN B N 1
ATOM 3050 C CA . GLN B 1 70 ? 3.383 -35.906 -14.438 1 96 70 GLN B CA 1
ATOM 3051 C C . GLN B 1 70 ? 3.408 -35.156 -13.102 1 96 70 GLN B C 1
ATOM 3053 O O . GLN B 1 70 ? 4.07 -35.594 -12.156 1 96 70 GLN B O 1
ATOM 3058 N N . PHE B 1 71 ? 2.721 -34.062 -13.047 1 97.69 71 PHE B N 1
ATOM 3059 C CA . PHE B 1 71 ? 2.875 -33.219 -11.875 1 97.69 71 PHE B CA 1
ATOM 3060 C C . PHE B 1 71 ? 1.578 -33.156 -11.078 1 97.69 71 PHE B C 1
ATOM 3062 O O . PHE B 1 71 ? 1.498 -32.438 -10.07 1 97.69 71 PHE B O 1
ATOM 3069 N N . GLY B 1 72 ? 0.541 -33.844 -11.461 1 96.94 72 GLY B N 1
ATOM 3070 C CA . GLY B 1 72 ? -0.705 -33.938 -10.719 1 96.94 72 GLY B CA 1
ATOM 3071 C C . GLY B 1 72 ? -1.503 -32.656 -10.734 1 96.94 72 GLY B C 1
ATOM 3072 O O . GLY B 1 72 ? -2.15 -32.312 -9.75 1 96.94 72 GLY B O 1
ATOM 3073 N N . LEU B 1 73 ? -1.447 -31.906 -11.781 1 98 73 LEU B N 1
ATOM 3074 C CA . LEU B 1 73 ? -2.197 -30.656 -11.922 1 98 73 LEU B CA 1
ATOM 3075 C C . LEU B 1 73 ? -3.658 -30.938 -12.258 1 98 73 LEU B C 1
ATOM 3077 O O . LEU B 1 73 ? -3.961 -31.859 -13.016 1 98 73 LEU B O 1
ATOM 3081 N N . LYS B 1 74 ? -4.512 -30.141 -11.695 1 97 74 LYS B N 1
ATOM 3082 C CA . LYS B 1 74 ? -5.914 -30.203 -12.094 1 97 74 LYS B CA 1
ATOM 3083 C C . LYS B 1 74 ? -6.105 -29.609 -13.492 1 97 74 LYS B C 1
ATOM 3085 O O . LYS B 1 74 ? -6.906 -30.109 -14.281 1 97 74 LYS B O 1
ATOM 3090 N N . GLU B 1 75 ? -5.395 -28.484 -13.789 1 96.62 75 GLU B N 1
ATOM 3091 C CA . GLU B 1 75 ? -5.395 -27.859 -15.109 1 96.62 75 GLU B CA 1
ATOM 3092 C C . GLU B 1 75 ? -4.008 -27.344 -15.469 1 96.62 75 GLU B C 1
ATOM 3094 O O . GLU B 1 75 ? -3.283 -26.844 -14.609 1 96.62 75 GLU B O 1
ATOM 3099 N N . ALA B 1 76 ? -3.643 -27.5 -16.688 1 97.81 76 ALA B N 1
ATOM 3100 C CA . ALA B 1 76 ? -2.436 -26.922 -17.266 1 97.81 76 ALA B CA 1
ATOM 3101 C C . ALA B 1 76 ? -2.736 -26.234 -18.594 1 97.81 76 ALA B C 1
ATOM 3103 O O . ALA B 1 76 ? -3.316 -26.828 -19.5 1 97.81 76 ALA B O 1
ATOM 3104 N N . PHE B 1 77 ? -2.404 -24.984 -18.672 1 97 77 PHE B N 1
ATOM 3105 C CA . PHE B 1 77 ? -2.527 -24.219 -19.906 1 97 77 PHE B CA 1
ATOM 3106 C C . PHE B 1 77 ? -1.155 -23.844 -20.453 1 97 77 PHE B C 1
ATOM 3108 O O . PHE B 1 77 ? -0.47 -23 -19.891 1 97 77 PHE B O 1
ATOM 3115 N N . ILE B 1 78 ? -0.795 -24.484 -21.5 1 96.94 78 ILE B N 1
ATOM 3116 C CA . ILE B 1 78 ? 0.508 -24.25 -22.109 1 96.94 78 ILE B CA 1
ATOM 3117 C C . ILE B 1 78 ? 0.324 -23.641 -23.5 1 96.94 78 ILE B C 1
ATOM 3119 O O . ILE B 1 78 ? -0.119 -24.328 -24.422 1 96.94 78 ILE B O 1
ATOM 3123 N N . LEU B 1 79 ? 0.728 -22.391 -23.578 1 95.31 79 LEU B N 1
ATOM 3124 C CA . LEU B 1 79 ? 0.482 -21.641 -24.812 1 95.31 79 LEU B CA 1
ATOM 3125 C C . LEU B 1 79 ? 1.607 -21.859 -25.812 1 95.31 79 LEU B C 1
ATOM 3127 O O . LEU B 1 79 ? 2.781 -21.891 -25.438 1 95.31 79 LEU B O 1
ATOM 3131 N N . LYS B 1 80 ? 1.247 -21.938 -27.047 1 91.69 80 LYS B N 1
ATOM 3132 C CA . LYS B 1 80 ? 2.219 -22.109 -28.125 1 91.69 80 LYS B CA 1
ATOM 3133 C C . LYS B 1 80 ? 2.988 -20.812 -28.359 1 91.69 80 LYS B C 1
ATOM 3135 O O . LYS B 1 80 ? 2.469 -19.719 -28.125 1 91.69 80 LYS B O 1
ATOM 3140 N N . LYS B 1 81 ? 4.215 -21.047 -28.719 1 80.62 81 LYS B N 1
ATOM 3141 C CA . LYS B 1 81 ? 5.07 -19.906 -29.031 1 80.62 81 LYS B CA 1
ATOM 3142 C C . LYS B 1 81 ? 4.543 -19.125 -30.234 1 80.62 81 LYS B C 1
ATOM 3144 O O . LYS B 1 81 ? 4.043 -19.719 -31.188 1 80.62 81 LYS B O 1
ATOM 3149 N N . LEU B 1 82 ? 4.52 -17.859 -30.047 1 68.56 82 LEU B N 1
ATOM 3150 C CA . LEU B 1 82 ? 4.254 -17.016 -31.219 1 68.56 82 LEU B CA 1
ATOM 3151 C C . LEU B 1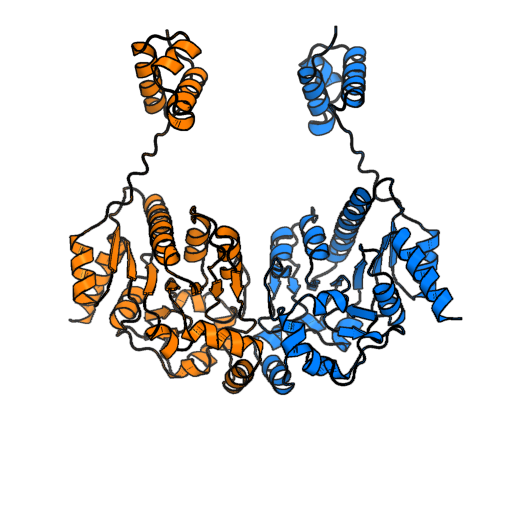 82 ? 5.555 -16.531 -31.844 1 68.56 82 LEU B C 1
ATOM 3153 O O . LEU B 1 82 ? 6.637 -16.797 -31.312 1 68.56 82 LEU B O 1
ATOM 3157 N N . GLU B 1 83 ? 5.457 -15.875 -32.906 1 60.09 83 GLU B N 1
ATOM 3158 C CA . GLU B 1 83 ? 6.594 -15.469 -33.719 1 60.09 83 GLU B CA 1
ATOM 3159 C C . GLU B 1 83 ? 7.492 -14.484 -32.969 1 60.09 83 GLU B C 1
ATOM 3161 O O . GLU B 1 83 ? 8.711 -14.484 -33.156 1 60.09 83 GLU B O 1
ATOM 3166 N N . THR B 1 84 ? 7.008 -13.594 -32.094 1 63.09 84 THR B N 1
ATOM 3167 C CA . THR B 1 84 ? 7.891 -12.68 -31.391 1 63.09 84 THR B CA 1
ATOM 3168 C C . THR B 1 84 ? 7.684 -12.797 -29.875 1 63.09 84 THR B C 1
ATOM 3170 O O . THR B 1 84 ? 6.574 -13.07 -29.422 1 63.09 84 THR B O 1
ATOM 3173 N N . LYS B 1 85 ? 8.805 -12.758 -29.141 1 59.94 85 LYS B N 1
ATOM 3174 C CA . LYS B 1 85 ? 8.844 -12.914 -27.688 1 59.94 85 LYS B CA 1
ATOM 3175 C C . LYS B 1 85 ? 7.832 -11.992 -27.016 1 59.94 85 LYS B C 1
ATOM 3177 O O . LYS B 1 85 ? 7.125 -12.406 -26.094 1 59.94 85 LYS B O 1
ATOM 3182 N N . ASN B 1 86 ? 7.824 -10.617 -27.297 1 66.88 86 ASN B N 1
ATOM 3183 C CA . ASN B 1 86 ? 6.926 -9.648 -26.688 1 66.88 86 ASN B CA 1
ATOM 3184 C C . ASN B 1 86 ? 5.465 -10.031 -26.875 1 66.88 86 ASN B C 1
ATOM 3186 O O . ASN B 1 86 ? 4.648 -9.875 -25.969 1 66.88 86 ASN B O 1
ATOM 3190 N N . GLN B 1 87 ? 5.246 -10.672 -27.906 1 72.12 87 GLN B N 1
ATOM 3191 C CA . GLN B 1 87 ? 3.885 -11.109 -28.203 1 72.12 87 GLN B CA 1
ATOM 3192 C C . GLN B 1 87 ? 3.49 -12.305 -27.328 1 72.12 87 GLN B C 1
ATOM 3194 O O . GLN B 1 87 ? 2.346 -12.406 -26.891 1 72.12 87 GLN B O 1
ATOM 3199 N N . ASP B 1 88 ? 4.473 -12.984 -26.891 1 79.25 88 ASP B N 1
ATOM 3200 C CA . ASP B 1 88 ? 4.23 -14.172 -26.078 1 79.25 88 ASP B CA 1
ATOM 3201 C C . ASP B 1 88 ? 3.822 -13.781 -24.656 1 79.25 88 ASP B C 1
ATOM 3203 O O . ASP B 1 88 ? 2.859 -14.32 -24.109 1 79.25 88 ASP B O 1
ATOM 3207 N N . SER B 1 89 ? 4.539 -12.82 -24.109 1 87.12 89 SER B N 1
ATOM 3208 C CA . SER B 1 89 ? 4.262 -12.375 -22.75 1 87.12 89 SER B CA 1
ATOM 3209 C C . SER B 1 89 ? 2.865 -11.781 -22.641 1 87.12 89 SER B C 1
ATOM 3211 O O . SER B 1 89 ? 2.129 -12.086 -21.703 1 87.12 89 SER B O 1
ATOM 3213 N N . GLU B 1 90 ? 2.504 -10.984 -23.594 1 88.56 90 GLU B N 1
ATOM 3214 C CA . GLU B 1 90 ? 1.189 -10.352 -23.594 1 88.56 90 GLU B CA 1
ATOM 3215 C C . GLU B 1 90 ? 0.077 -11.391 -23.703 1 88.56 90 GLU B C 1
ATOM 3217 O O . GLU B 1 90 ? -0.975 -11.258 -23.078 1 88.56 90 GLU B O 1
ATOM 3222 N N . LYS B 1 91 ? 0.336 -12.352 -24.469 1 89.88 91 LYS B N 1
ATOM 3223 C CA . LYS B 1 91 ? -0.659 -13.406 -24.656 1 89.88 91 LYS B CA 1
ATOM 3224 C C . LYS B 1 91 ? -0.851 -14.219 -23.391 1 89.88 91 LYS B C 1
ATOM 3226 O O . LYS B 1 91 ? -1.98 -14.555 -23.016 1 89.88 91 LYS B O 1
ATOM 3231 N N . ILE B 1 92 ? 0.274 -14.523 -22.75 1 94.25 92 ILE B N 1
ATOM 3232 C CA . ILE B 1 92 ? 0.192 -15.258 -21.5 1 94.25 92 ILE B CA 1
ATOM 3233 C C . ILE B 1 92 ? -0.594 -14.445 -20.469 1 94.25 92 ILE B C 1
ATOM 3235 O O . ILE B 1 92 ? -1.472 -14.977 -19.781 1 94.25 92 ILE B O 1
ATOM 3239 N N . VAL B 1 93 ? -0.33 -13.195 -20.375 1 95 93 VAL B N 1
ATOM 3240 C CA . VAL B 1 93 ? -0.975 -12.297 -19.422 1 95 93 VAL B CA 1
ATOM 3241 C C . VAL B 1 93 ? -2.473 -12.227 -19.719 1 95 93 VAL B C 1
ATOM 3243 O O . VAL B 1 93 ? -3.293 -12.398 -18.812 1 95 93 VAL B O 1
ATOM 3246 N N . SER B 1 94 ? -2.844 -12.008 -20.953 1 92.56 94 SER B N 1
ATOM 3247 C CA . SER B 1 94 ? -4.25 -11.891 -21.328 1 92.56 94 SER B CA 1
ATOM 3248 C C . SER B 1 94 ? -4.992 -13.203 -21.094 1 92.56 94 SER B C 1
ATOM 3250 O O . SER B 1 94 ? -6.121 -13.211 -20.609 1 92.56 94 SER B O 1
ATOM 3252 N N . PHE B 1 95 ? -4.363 -14.281 -21.484 1 93.38 95 PHE B N 1
ATOM 3253 C CA . PHE B 1 95 ? -4.969 -15.594 -21.297 1 93.38 95 PHE B CA 1
ATOM 3254 C C . PHE B 1 95 ? -5.16 -15.891 -19.812 1 93.38 95 PHE B C 1
ATOM 3256 O O . PHE B 1 95 ? -6.23 -16.328 -19.391 1 93.38 95 PHE B O 1
ATOM 3263 N N . ALA B 1 96 ? -4.129 -15.672 -19.031 1 96.5 96 ALA B N 1
ATOM 3264 C CA . ALA B 1 96 ? -4.211 -15.883 -17.594 1 96.5 96 ALA B CA 1
ATOM 3265 C C . ALA B 1 96 ? -5.32 -15.039 -16.984 1 96.5 96 ALA B C 1
ATOM 3267 O O . ALA B 1 96 ? -6.074 -15.523 -16.125 1 96.5 96 ALA B O 1
ATOM 3268 N N . ALA B 1 97 ? -5.375 -13.75 -17.375 1 95.19 97 ALA B N 1
ATOM 3269 C CA . ALA B 1 97 ? -6.414 -12.867 -16.859 1 95.19 97 ALA B CA 1
ATOM 3270 C C . ALA B 1 97 ? -7.805 -13.438 -17.141 1 95.19 97 ALA B C 1
ATOM 3272 O O . ALA B 1 97 ? -8.664 -13.43 -16.25 1 95.19 97 ALA B O 1
ATOM 3273 N N . GLU B 1 98 ? -7.984 -13.938 -18.328 1 92.25 98 GLU B N 1
ATOM 3274 C CA . GLU B 1 98 ? -9.266 -14.523 -18.703 1 92.25 98 GLU B CA 1
ATOM 3275 C C . GLU B 1 98 ? -9.586 -15.758 -17.859 1 92.25 98 GLU B C 1
ATOM 3277 O O . GLU B 1 98 ? -10.695 -15.898 -17.344 1 92.25 98 GLU B O 1
ATOM 3282 N N . GLN B 1 99 ? -8.617 -16.656 -17.734 1 93.69 99 GLN B N 1
ATOM 3283 C CA . GLN B 1 99 ? -8.82 -17.875 -16.969 1 93.69 99 GLN B CA 1
ATOM 3284 C C . GLN B 1 99 ? -9.094 -17.562 -15.5 1 93.69 99 GLN B C 1
ATOM 3286 O O . GLN B 1 99 ? -10.008 -18.141 -14.898 1 93.69 99 GLN B O 1
ATOM 3291 N N . ILE B 1 100 ? -8.328 -16.688 -14.922 1 95.81 100 ILE B N 1
ATOM 3292 C CA . ILE B 1 100 ? -8.469 -16.312 -13.516 1 95.81 100 ILE B CA 1
ATOM 3293 C C . ILE B 1 100 ? -9.859 -15.727 -13.273 1 95.81 100 ILE B C 1
ATOM 3295 O O . ILE B 1 100 ? -10.523 -16.062 -12.297 1 95.81 100 ILE B O 1
ATOM 3299 N N . GLN B 1 101 ? -10.289 -14.867 -14.156 1 92.94 101 GLN B N 1
ATOM 3300 C CA . GLN B 1 101 ? -11.617 -14.273 -14.031 1 92.94 101 GLN B CA 1
ATOM 3301 C C . GLN B 1 101 ? -12.703 -15.344 -14.062 1 92.94 101 GLN B C 1
ATOM 3303 O O . GLN B 1 101 ? -13.719 -15.227 -13.367 1 92.94 101 GLN B O 1
ATOM 3308 N N . SER B 1 102 ? -12.508 -16.328 -14.906 1 91.25 102 SER B N 1
ATOM 3309 C CA . SER B 1 102 ? -13.469 -17.422 -14.961 1 91.25 102 SER B CA 1
ATOM 3310 C C . SER B 1 102 ? -13.57 -18.141 -13.609 1 91.25 102 SER B C 1
ATOM 3312 O O . SER B 1 102 ? -14.672 -18.438 -13.141 1 91.25 102 SER B O 1
ATOM 3314 N N . TYR B 1 103 ? -12.453 -18.344 -12.945 1 93 103 TYR B N 1
ATOM 3315 C CA . TYR B 1 103 ? -12.453 -19 -11.633 1 93 103 TYR B CA 1
ATOM 3316 C C . TYR B 1 103 ? -13.008 -18.062 -10.57 1 93 103 TYR B C 1
ATOM 3318 O O . TYR B 1 103 ? -13.617 -18.516 -9.594 1 93 103 TYR B O 1
ATOM 3326 N N . MET B 1 104 ? -12.812 -16.781 -10.734 1 93.81 104 MET B N 1
ATOM 3327 C CA . MET B 1 104 ? -13.312 -15.781 -9.789 1 93.81 104 MET B CA 1
ATOM 3328 C C . MET B 1 104 ? -14.836 -15.773 -9.773 1 93.81 104 MET B C 1
ATOM 3330 O O . MET B 1 104 ? -15.445 -15.375 -8.773 1 93.81 104 MET B O 1
ATOM 3334 N N . GLN B 1 105 ? -15.477 -16.188 -10.852 1 87.81 105 GLN B N 1
ATOM 3335 C CA . GLN B 1 105 ? -16.938 -16.172 -10.945 1 87.81 105 GLN B CA 1
ATOM 3336 C C . GLN B 1 105 ? -17.562 -17.062 -9.875 1 87.81 105 GLN B C 1
ATOM 3338 O O . GLN B 1 105 ? -18.672 -16.812 -9.414 1 87.81 105 GLN B O 1
ATOM 3343 N N . SER B 1 106 ? -16.859 -18.062 -9.484 1 89.94 106 SER B N 1
ATOM 3344 C CA . SER B 1 106 ? -17.375 -18.969 -8.469 1 89.94 106 SER B CA 1
ATOM 3345 C C . SER B 1 106 ? -16.625 -18.812 -7.148 1 89.94 106 SER B C 1
ATOM 3347 O O . SER B 1 106 ? -16.656 -19.719 -6.301 1 89.94 106 SER B O 1
ATOM 3349 N N . SER B 1 107 ? -15.875 -17.781 -7.027 1 94.19 107 SER B N 1
ATOM 3350 C CA . SER B 1 107 ? -15.078 -17.547 -5.828 1 94.19 107 SER B CA 1
ATOM 3351 C C . SER B 1 107 ? -15.656 -16.406 -4.996 1 94.19 107 SER B C 1
ATOM 3353 O O . SER B 1 107 ? -16.391 -15.562 -5.516 1 94.19 107 SER B O 1
ATOM 3355 N N . LYS B 1 108 ? -15.422 -16.438 -3.754 1 96.5 108 LYS B N 1
ATOM 3356 C CA . LYS B 1 108 ? -15.719 -15.328 -2.85 1 96.5 108 LYS B CA 1
ATOM 3357 C C . LYS B 1 108 ? -14.445 -14.688 -2.314 1 96.5 108 LYS B C 1
ATOM 3359 O O . LYS B 1 108 ? -14.312 -13.461 -2.309 1 96.5 108 LYS B O 1
ATOM 3364 N N . ASN B 1 109 ? -13.492 -15.492 -1.854 1 98 109 ASN B N 1
ATOM 3365 C CA . ASN B 1 109 ? -12.219 -15.031 -1.319 1 98 109 ASN B CA 1
ATOM 3366 C C . ASN B 1 109 ? -11.062 -15.391 -2.246 1 98 109 ASN B C 1
ATOM 3368 O O . ASN B 1 109 ? -10.789 -16.578 -2.48 1 98 109 ASN B O 1
ATOM 3372 N N . VAL B 1 110 ? -10.391 -14.352 -2.764 1 97.75 110 VAL B N 1
ATOM 3373 C CA . VAL B 1 110 ? -9.305 -14.523 -3.723 1 97.75 110 VAL B CA 1
ATOM 3374 C C . VAL B 1 110 ? -8.016 -13.938 -3.154 1 97.75 110 VAL B C 1
ATOM 3376 O O . VAL B 1 110 ? -7.98 -12.773 -2.754 1 97.75 110 VAL B O 1
ATOM 3379 N N . GLY B 1 111 ? -6.992 -14.781 -3.051 1 97.81 111 GLY B N 1
ATOM 3380 C CA . GLY B 1 111 ? -5.676 -14.305 -2.65 1 97.81 111 GLY B CA 1
ATOM 3381 C C . GLY B 1 111 ? -4.777 -13.977 -3.828 1 97.81 111 GLY B C 1
ATOM 3382 O O . GLY B 1 111 ? -4.703 -14.742 -4.789 1 97.81 111 GLY B O 1
ATOM 3383 N N . ILE B 1 112 ? -4.098 -12.836 -3.746 1 94.19 112 ILE B N 1
ATOM 3384 C CA . ILE B 1 112 ? -3.203 -12.422 -4.82 1 94.19 112 ILE B CA 1
ATOM 3385 C C . ILE B 1 112 ? -1.832 -12.078 -4.246 1 94.19 112 ILE B C 1
ATOM 3387 O O . ILE B 1 112 ? -1.736 -11.438 -3.197 1 94.19 112 ILE B O 1
ATOM 3391 N N . THR B 1 113 ? -0.803 -12.547 -4.934 1 90.88 113 THR B N 1
ATOM 3392 C CA . THR B 1 113 ? 0.552 -12.188 -4.523 1 90.88 113 THR B CA 1
ATOM 3393 C C . THR B 1 113 ? 1.021 -10.93 -5.246 1 90.88 113 THR B C 1
ATOM 3395 O O . THR B 1 113 ? 0.277 -10.344 -6.035 1 90.88 113 THR B O 1
ATOM 3398 N N . TRP B 1 114 ? 2.225 -10.523 -4.898 1 83.19 114 TRP B N 1
ATOM 3399 C CA . TRP B 1 114 ? 2.818 -9.328 -5.477 1 83.19 114 TRP B CA 1
ATOM 3400 C C . TRP B 1 114 ? 3.627 -9.664 -6.723 1 83.19 114 TRP B C 1
ATOM 3402 O O . TRP B 1 114 ? 3.994 -10.82 -6.938 1 83.19 114 TRP B O 1
ATOM 3412 N N . GLY B 1 115 ? 3.865 -8.562 -7.562 1 85.56 115 GLY B N 1
ATOM 3413 C CA . GLY B 1 115 ? 4.762 -8.727 -8.695 1 85.56 115 GLY B CA 1
ATOM 3414 C C . GLY B 1 115 ? 4.27 -8.039 -9.953 1 85.56 115 GLY B C 1
ATOM 3415 O O . GLY B 1 115 ? 3.076 -7.758 -10.086 1 85.56 115 GLY B O 1
ATOM 3416 N N . THR B 1 116 ? 5.203 -7.953 -10.859 1 86 116 THR B N 1
ATOM 3417 C CA . THR B 1 116 ? 4.914 -7.258 -12.102 1 86 116 THR B CA 1
ATOM 3418 C C . THR B 1 116 ? 3.955 -8.07 -12.969 1 86 116 THR B C 1
ATOM 3420 O O . THR B 1 116 ? 3.02 -7.527 -13.555 1 86 116 THR B O 1
ATOM 3423 N N . THR B 1 117 ? 4.199 -9.344 -13.008 1 90.69 117 THR B N 1
ATOM 3424 C CA . THR B 1 117 ? 3.324 -10.211 -13.781 1 90.69 117 THR B CA 1
ATOM 3425 C C . THR B 1 117 ? 1.894 -10.148 -13.258 1 90.69 117 THR B C 1
ATOM 3427 O O . THR B 1 117 ? 0.943 -10.055 -14.039 1 90.69 117 THR B O 1
ATOM 3430 N N . MET B 1 118 ? 1.757 -10.164 -12 1 93.44 118 MET B N 1
ATOM 3431 C CA . MET B 1 118 ? 0.432 -10.109 -11.383 1 93.44 118 MET B CA 1
ATOM 3432 C C . MET B 1 118 ? -0.251 -8.781 -11.68 1 93.44 118 MET B C 1
ATOM 3434 O O . MET B 1 118 ? -1.453 -8.742 -11.953 1 93.44 118 MET B O 1
ATOM 3438 N N . LEU B 1 119 ? 0.521 -7.734 -11.555 1 91.69 119 LEU B N 1
ATOM 3439 C CA . LEU B 1 119 ? -0.042 -6.43 -11.875 1 91.69 119 LEU B CA 1
ATOM 3440 C C . LEU B 1 119 ? -0.561 -6.395 -13.312 1 91.69 119 LEU B C 1
ATOM 3442 O O . LEU B 1 119 ? -1.661 -5.902 -13.57 1 91.69 119 LEU B O 1
ATOM 3446 N N . ASP B 1 120 ? 0.223 -6.902 -14.258 1 93.19 120 ASP B N 1
ATOM 3447 C CA . ASP B 1 120 ? -0.174 -6.941 -15.664 1 93.19 120 ASP B CA 1
ATOM 3448 C C . ASP B 1 120 ? -1.457 -7.75 -15.852 1 93.19 120 ASP B C 1
ATOM 3450 O O . ASP B 1 120 ? -2.326 -7.371 -16.641 1 93.19 120 ASP B O 1
ATOM 3454 N N . ILE B 1 121 ? -1.539 -8.789 -15.141 1 94.81 121 ILE B N 1
ATOM 3455 C CA . ILE B 1 121 ? -2.711 -9.648 -15.227 1 94.81 121 ILE B CA 1
ATOM 3456 C C . ILE B 1 121 ? -3.936 -8.914 -14.695 1 94.81 121 ILE B C 1
ATOM 3458 O O . ILE B 1 121 ? -4.988 -8.898 -15.336 1 94.81 121 ILE B O 1
ATOM 3462 N N . ILE B 1 122 ? -3.818 -8.297 -13.523 1 93.88 122 ILE B N 1
ATOM 3463 C CA . ILE B 1 122 ? -4.918 -7.559 -12.906 1 93.88 122 ILE B CA 1
ATOM 3464 C C . ILE B 1 122 ? -5.375 -6.441 -13.844 1 93.88 122 ILE B C 1
ATOM 3466 O O . ILE B 1 122 ? -6.574 -6.23 -14.031 1 93.88 122 ILE B O 1
ATOM 3470 N N . ASN B 1 123 ? -4.438 -5.785 -14.438 1 91.62 123 ASN B N 1
ATOM 3471 C CA . ASN B 1 123 ? -4.75 -4.703 -15.367 1 91.62 123 ASN B CA 1
ATOM 3472 C C . ASN B 1 123 ? -5.469 -5.223 -16.609 1 91.62 123 ASN B C 1
ATOM 3474 O O . ASN B 1 123 ? -6.074 -4.445 -17.344 1 91.62 123 ASN B O 1
ATOM 3478 N N . SER B 1 124 ? -5.359 -6.461 -16.891 1 92.06 124 SER B N 1
ATOM 3479 C CA . SER B 1 124 ? -5.969 -7.07 -18.078 1 92.06 124 SER B CA 1
ATOM 3480 C C . SER B 1 124 ? -7.344 -7.641 -17.75 1 92.06 124 SER B C 1
ATOM 3482 O O . SER B 1 124 ? -7.988 -8.242 -18.609 1 92.06 124 SER B O 1
ATOM 3484 N N . PHE B 1 125 ? -7.719 -7.5 -16.453 1 91 125 PHE B N 1
ATOM 3485 C CA . PHE B 1 125 ? -9.078 -7.91 -16.125 1 91 125 PHE B CA 1
ATOM 3486 C C . PHE B 1 125 ? -10.102 -7.09 -16.906 1 91 125 PHE B C 1
ATOM 3488 O O . PHE B 1 125 ? -9.922 -5.887 -17.094 1 91 125 PHE B O 1
ATOM 3495 N N . THR B 1 126 ? -11.047 -7.645 -17.547 1 79.81 126 THR B N 1
ATOM 3496 C CA . THR B 1 126 ? -12.07 -6.961 -18.344 1 79.81 126 THR B CA 1
ATOM 3497 C C . THR B 1 126 ? -13.445 -7.133 -17.703 1 79.81 126 THR B C 1
ATOM 3499 O O . THR B 1 126 ? -14.352 -6.332 -17.953 1 79.81 126 THR B O 1
ATOM 3502 N N . GLU B 1 127 ? -13.609 -8.344 -17.172 1 65.81 127 GLU B N 1
ATOM 3503 C CA . GLU B 1 127 ? -14.969 -8.734 -16.828 1 65.81 127 GLU B CA 1
ATOM 3504 C C . GLU B 1 127 ? -15.5 -7.918 -15.648 1 65.81 127 GLU B C 1
ATOM 3506 O O . GLU B 1 127 ? -14.719 -7.332 -14.891 1 65.81 127 GLU B O 1
ATOM 3511 N N . VAL B 1 128 ? -16.812 -8.133 -15.266 1 60.94 128 VAL B N 1
ATOM 3512 C CA . VAL B 1 128 ? -17.984 -7.5 -14.664 1 60.94 128 VAL B CA 1
ATOM 3513 C C . VAL B 1 128 ? -17.766 -7.352 -13.164 1 60.94 128 VAL B C 1
ATOM 3515 O O . VAL B 1 128 ? -17.016 -8.125 -12.555 1 60.94 128 VAL B O 1
ATOM 3518 N N . LYS B 1 129 ? -18.156 -6.371 -12.727 1 73.12 129 LYS B N 1
ATOM 3519 C CA . LYS B 1 129 ? -18.422 -5.902 -11.367 1 73.12 129 LYS B CA 1
ATOM 3520 C C . LYS B 1 129 ? -19.016 -7.016 -10.508 1 73.12 129 LYS B C 1
ATOM 3522 O O . LYS B 1 129 ? -20.062 -7.57 -10.844 1 73.12 129 LYS B O 1
ATOM 3527 N N . ASN B 1 130 ? -18.219 -7.629 -9.742 1 83.88 130 ASN B N 1
ATOM 3528 C CA . ASN B 1 130 ? -18.641 -8.586 -8.727 1 83.88 130 ASN B CA 1
ATOM 3529 C C . ASN B 1 130 ? -18.391 -8.062 -7.32 1 83.88 130 ASN B C 1
ATOM 3531 O O . ASN B 1 130 ? -17.266 -8.133 -6.816 1 83.88 130 ASN B O 1
ATOM 3535 N N . ASP B 1 131 ? -19.391 -7.66 -6.723 1 87.5 131 ASP B N 1
ATOM 3536 C CA . ASP B 1 131 ? -19.266 -7.02 -5.418 1 87.5 131 ASP B CA 1
ATOM 3537 C C . ASP B 1 131 ? -19.219 -8.062 -4.301 1 87.5 131 ASP B C 1
ATOM 3539 O O . ASP B 1 131 ? -19.062 -7.711 -3.127 1 87.5 131 ASP B O 1
ATOM 3543 N N . ASP B 1 132 ? -19.203 -9.375 -4.723 1 90.62 132 ASP B N 1
ATOM 3544 C CA . ASP B 1 132 ? -19.109 -10.438 -3.723 1 90.62 132 ASP B CA 1
ATOM 3545 C C . ASP B 1 132 ? -17.656 -10.867 -3.514 1 90.62 132 ASP B C 1
ATOM 3547 O O . ASP B 1 132 ? -17.344 -11.586 -2.564 1 90.62 132 ASP B O 1
ATOM 3551 N N . LEU B 1 133 ? -16.828 -10.398 -4.344 1 94 133 LEU B N 1
ATOM 3552 C CA . LEU B 1 133 ? -15.422 -10.812 -4.297 1 94 133 LEU B CA 1
ATOM 3553 C C . LEU B 1 133 ? -14.656 -10.047 -3.229 1 94 133 LEU B C 1
ATOM 3555 O O . LEU B 1 133 ? -14.844 -8.836 -3.078 1 94 133 LEU B O 1
ATOM 3559 N N . THR B 1 134 ? -13.852 -10.758 -2.455 1 95.44 134 THR B N 1
ATOM 3560 C CA . THR B 1 134 ? -12.891 -10.164 -1.539 1 95.44 134 THR B CA 1
ATOM 3561 C C . THR B 1 134 ? -11.469 -10.586 -1.906 1 95.44 134 THR B C 1
ATOM 3563 O O . THR B 1 134 ? -11.133 -11.773 -1.872 1 95.44 134 THR B O 1
ATOM 3566 N N . PHE B 1 135 ? -10.727 -9.602 -2.301 1 95.19 135 PHE B N 1
ATOM 3567 C CA . PHE B 1 135 ? -9.305 -9.836 -2.547 1 95.19 135 PHE B CA 1
ATOM 3568 C C . PHE B 1 135 ? -8.508 -9.719 -1.256 1 95.19 135 PHE B C 1
ATOM 3570 O O . PHE B 1 135 ? -8.586 -8.703 -0.561 1 95.19 135 PHE B O 1
ATOM 3577 N N . VAL B 1 136 ? -7.699 -10.781 -0.944 1 96.25 136 VAL B N 1
ATOM 3578 C CA . VAL B 1 136 ? -7.031 -10.859 0.351 1 96.25 136 VAL B CA 1
ATOM 3579 C C . VAL B 1 136 ? -5.516 -10.883 0.152 1 96.25 136 VAL B C 1
ATOM 3581 O O . VAL B 1 136 ? -5.004 -11.656 -0.661 1 96.25 136 VAL B O 1
ATOM 3584 N N . GLN B 1 137 ? -4.84 -10 0.844 1 95.12 137 GLN B N 1
ATOM 3585 C CA . GLN B 1 137 ? -3.383 -10.047 0.834 1 95.12 137 GLN B CA 1
ATOM 3586 C C . GLN B 1 137 ? -2.869 -11.289 1.551 1 95.12 137 GLN B C 1
ATOM 3588 O O . GLN B 1 137 ? -3.264 -11.57 2.686 1 95.12 137 GLN B O 1
ATOM 3593 N N . LEU B 1 138 ? -1.983 -12.016 0.946 1 96.75 138 LEU B N 1
ATOM 3594 C CA . LEU B 1 138 ? -1.624 -13.344 1.422 1 96.75 138 LEU B CA 1
ATOM 3595 C C . LEU B 1 138 ? -0.421 -13.281 2.357 1 96.75 138 LEU B C 1
ATOM 3597 O O . LEU B 1 138 ? -0.235 -14.164 3.195 1 96.75 138 LEU B O 1
ATOM 3601 N N . VAL B 1 139 ? 0.481 -12.367 2.102 1 95 139 VAL B N 1
ATOM 3602 C CA . VAL B 1 139 ? 1.663 -12.18 2.936 1 95 139 VAL B CA 1
ATOM 3603 C C . VAL B 1 139 ? 1.882 -10.688 3.191 1 95 139 VAL B C 1
ATOM 3605 O O . VAL B 1 139 ? 1.287 -9.844 2.52 1 95 139 VAL B O 1
ATOM 3608 N N . GLY B 1 140 ? 2.658 -10.391 4.211 1 93.44 140 GLY B N 1
ATOM 3609 C CA . GLY B 1 140 ? 2.932 -9 4.543 1 93.44 140 GLY B CA 1
ATOM 3610 C C . GLY B 1 140 ? 3.664 -8.258 3.443 1 93.44 140 GLY B C 1
ATOM 3611 O O . GLY B 1 140 ? 3.939 -8.82 2.383 1 93.44 140 GLY B O 1
ATOM 3612 N N . TYR B 1 141 ? 3.977 -7.043 3.752 1 89.44 141 TYR B N 1
ATOM 3613 C CA . TYR B 1 141 ? 4.609 -6.152 2.787 1 89.44 141 TYR B CA 1
ATOM 3614 C C . TYR B 1 141 ? 6.102 -6.449 2.668 1 89.44 141 TYR B C 1
ATOM 3616 O O . TYR B 1 141 ? 6.758 -6.77 3.66 1 89.44 141 TYR B O 1
ATOM 3624 N N . PRO B 1 142 ? 6.586 -6.223 1.466 1 82.56 142 PRO B N 1
ATOM 3625 C CA . PRO B 1 142 ? 8.039 -6.32 1.33 1 82.56 142 PRO B CA 1
ATOM 3626 C C . PRO B 1 142 ? 8.781 -5.262 2.146 1 82.56 142 PRO B C 1
ATOM 3628 O O . PRO B 1 142 ? 8.234 -4.184 2.406 1 82.56 142 PRO B O 1
ATOM 3631 N N . LEU B 1 143 ? 9.984 -5.441 2.77 1 78.62 143 LEU B N 1
ATOM 3632 C CA . LEU B 1 143 ? 10.734 -4.613 3.713 1 78.62 143 LEU B CA 1
ATOM 3633 C C . LEU B 1 143 ? 11.453 -3.479 2.992 1 78.62 143 LEU B C 1
ATOM 3635 O O . LEU B 1 143 ? 11.844 -2.494 3.617 1 78.62 143 LEU B O 1
ATOM 3639 N N . GLN B 1 144 ? 11.812 -3.416 1.894 1 65.88 144 GLN B N 1
ATOM 3640 C CA . GLN B 1 144 ? 12.375 -2.248 1.226 1 65.88 144 GLN B CA 1
ATOM 3641 C C . GLN B 1 144 ? 11.789 -2.08 -0.175 1 65.88 144 GLN B C 1
ATOM 3643 O O . GLN B 1 144 ? 11.719 -3.041 -0.943 1 65.88 144 GLN B O 1
ATOM 3648 N N . GLY B 1 145 ? 10.664 -1.238 -0.29 1 54.69 145 GLY B N 1
ATOM 3649 C CA . GLY B 1 145 ? 10.086 -1.134 -1.62 1 54.69 145 GLY B CA 1
ATOM 3650 C C . GLY B 1 145 ? 10.602 0.06 -2.402 1 54.69 145 GLY B C 1
ATOM 3651 O O . GLY B 1 145 ? 10.391 1.207 -2.002 1 54.69 145 GLY B O 1
ATOM 3652 N N . ASN B 1 146 ? 11.93 0.028 -2.756 1 49.72 146 ASN B N 1
ATOM 3653 C CA . ASN B 1 146 ? 12.164 1.148 -3.658 1 49.72 146 ASN B CA 1
ATOM 3654 C C . ASN B 1 146 ? 10.969 1.391 -4.578 1 49.72 146 ASN B C 1
ATOM 3656 O O . ASN B 1 146 ? 10.602 2.537 -4.836 1 49.72 146 ASN B O 1
ATOM 3660 N N . ASP B 1 147 ? 10.773 0.545 -5.574 1 51.31 147 ASP B N 1
ATOM 3661 C CA . ASP B 1 147 ? 9.906 0.854 -6.707 1 51.31 147 ASP B CA 1
ATOM 3662 C C . ASP B 1 147 ? 8.453 0.472 -6.406 1 51.31 147 ASP B C 1
ATOM 3664 O O . ASP B 1 147 ? 8.141 0.024 -5.301 1 51.31 147 ASP B O 1
ATOM 3668 N N . ARG B 1 148 ? 7.641 -0.169 -7.41 1 48.72 148 ARG B N 1
ATOM 3669 C CA . ARG B 1 148 ? 6.336 -0.326 -8.039 1 48.72 148 ARG B CA 1
ATOM 3670 C C . ARG B 1 148 ? 5.371 -1.073 -7.121 1 48.72 148 ARG B C 1
ATOM 3672 O O . ARG B 1 148 ? 4.301 -1.507 -7.555 1 48.72 148 ARG B O 1
ATOM 3679 N N . LYS B 1 149 ? 5.691 -1.477 -5.762 1 56.72 149 LYS B N 1
ATOM 3680 C CA . LYS B 1 149 ? 4.812 -2.625 -5.547 1 56.72 149 LYS B CA 1
ATOM 3681 C C . LYS B 1 149 ? 3.629 -2.256 -4.66 1 56.72 149 LYS B C 1
ATOM 3683 O O . LYS B 1 149 ? 3.742 -2.246 -3.434 1 56.72 149 LYS B O 1
ATOM 3688 N N . ASN B 1 150 ? 2.758 -1.415 -5.203 1 60.81 150 ASN B N 1
ATOM 3689 C CA . ASN B 1 150 ? 1.49 -1.222 -4.512 1 60.81 150 ASN B CA 1
ATOM 3690 C C . ASN B 1 150 ? 0.803 -2.553 -4.215 1 60.81 150 ASN B C 1
ATOM 3692 O O . ASN B 1 150 ? 0.973 -3.521 -4.957 1 60.81 150 ASN B O 1
ATOM 3696 N N . PRO B 1 151 ? 0.255 -2.578 -3.074 1 73.62 151 PRO B N 1
ATOM 3697 C CA . PRO B 1 151 ? -0.566 -3.771 -2.859 1 73.62 151 PRO B CA 1
ATOM 3698 C C . PRO B 1 151 ? -1.548 -4.027 -4 1 73.62 151 PRO B C 1
ATOM 3700 O O . PRO B 1 151 ? -2.279 -3.119 -4.406 1 73.62 151 PRO B O 1
ATOM 3703 N N . LEU B 1 152 ? -1.555 -5.184 -4.512 1 89.12 152 LEU B N 1
ATOM 3704 C CA . LEU B 1 152 ? -2.283 -5.48 -5.738 1 89.12 152 LEU B CA 1
ATOM 3705 C C . LEU B 1 152 ? -3.74 -5.812 -5.441 1 89.12 152 LEU B C 1
ATOM 3707 O O . LEU B 1 152 ? -4.586 -5.77 -6.336 1 89.12 152 LEU B O 1
ATOM 3711 N N . GLU B 1 153 ? -4.012 -6.18 -4.117 1 91.25 153 GLU B N 1
ATOM 3712 C CA . GLU B 1 153 ? -5.383 -6.539 -3.764 1 91.25 153 GLU B CA 1
ATOM 3713 C C . GLU B 1 153 ? -6.328 -5.355 -3.943 1 91.25 153 GLU B C 1
ATOM 3715 O O . GLU B 1 153 ? -7.48 -5.531 -4.352 1 91.25 153 GLU B O 1
ATOM 3720 N N . SER B 1 154 ? -5.859 -4.168 -3.621 1 87.5 154 SER B N 1
ATOM 3721 C CA . SER B 1 154 ? -6.707 -2.986 -3.766 1 87.5 154 SER B CA 1
ATOM 3722 C C . SER B 1 154 ? -6.953 -2.66 -5.234 1 87.5 154 SER B C 1
ATOM 3724 O O . SER B 1 154 ? -8.047 -2.234 -5.605 1 87.5 154 SER B O 1
ATOM 3726 N N . ILE B 1 155 ? -5.973 -2.844 -6.062 1 87.75 155 ILE B N 1
ATOM 3727 C CA . ILE B 1 155 ? -6.105 -2.602 -7.496 1 87.75 155 ILE B CA 1
ATOM 3728 C C . ILE B 1 155 ? -7.078 -3.613 -8.102 1 87.75 155 ILE B C 1
ATOM 3730 O O . ILE B 1 155 ? -7.957 -3.246 -8.883 1 87.75 155 ILE B O 1
ATOM 3734 N N . ALA B 1 156 ? -6.922 -4.844 -7.691 1 92.31 156 ALA B N 1
ATOM 3735 C CA . ALA B 1 156 ? -7.82 -5.883 -8.18 1 92.31 156 ALA B CA 1
ATOM 3736 C C . ALA B 1 156 ? -9.266 -5.602 -7.77 1 92.31 156 ALA B C 1
ATOM 3738 O O . ALA B 1 156 ? -10.188 -5.742 -8.578 1 92.31 156 ALA B O 1
ATOM 3739 N N . ALA B 1 157 ? -9.422 -5.238 -6.535 1 91.38 157 ALA B N 1
ATOM 3740 C CA . ALA B 1 157 ? -10.758 -4.918 -6.039 1 91.38 157 ALA B CA 1
ATOM 3741 C C . ALA B 1 157 ? -11.383 -3.777 -6.832 1 91.38 157 ALA B C 1
ATOM 3743 O O . ALA B 1 157 ? -12.562 -3.83 -7.184 1 91.38 157 ALA B O 1
ATOM 3744 N N . ALA B 1 158 ? -10.594 -2.781 -7.102 1 86.69 158 ALA B N 1
ATOM 3745 C CA . ALA B 1 158 ? -11.086 -1.633 -7.855 1 86.69 158 ALA B CA 1
ATOM 3746 C C . ALA B 1 158 ? -11.492 -2.039 -9.273 1 86.69 158 ALA B C 1
ATOM 3748 O O . ALA B 1 158 ? -12.492 -1.555 -9.797 1 86.69 158 ALA B O 1
ATOM 3749 N N . GLN B 1 159 ? -10.719 -2.896 -9.844 1 86.88 159 GLN B N 1
ATOM 3750 C CA . GLN B 1 159 ? -10.977 -3.352 -11.203 1 86.88 159 GLN B CA 1
ATOM 3751 C C . GLN B 1 159 ? -12.258 -4.184 -11.273 1 86.88 159 GLN B C 1
ATOM 3753 O O . GLN B 1 159 ? -12.977 -4.141 -12.273 1 86.88 159 GLN B O 1
ATOM 3758 N N . CYS B 1 160 ? -12.555 -4.855 -10.18 1 90.31 160 CYS B N 1
ATOM 3759 C CA . CYS B 1 160 ? -13.648 -5.828 -10.219 1 90.31 160 CYS B CA 1
ATOM 3760 C C . CYS B 1 160 ? -14.859 -5.309 -9.461 1 90.31 160 CYS B C 1
ATOM 3762 O O . CYS B 1 160 ? -15.93 -5.918 -9.508 1 90.31 160 CYS B O 1
ATOM 3764 N N . GLY B 1 161 ? -14.727 -4.191 -8.758 1 88 161 GLY B N 1
ATOM 3765 C CA . GLY B 1 161 ? -15.805 -3.678 -7.93 1 88 161 GLY B CA 1
ATOM 3766 C C . GLY B 1 161 ? -16 -4.477 -6.656 1 88 161 GLY B C 1
ATOM 3767 O O . GLY B 1 161 ? -17.109 -4.527 -6.121 1 88 161 GLY B O 1
ATOM 3768 N N . GLY B 1 162 ? -14.969 -5.164 -6.281 1 91.56 162 GLY B N 1
ATOM 3769 C CA . GLY B 1 162 ? -15.047 -5.969 -5.074 1 91.56 162 GLY B CA 1
ATOM 3770 C C . GLY B 1 162 ? -14.414 -5.297 -3.869 1 91.56 162 GLY B C 1
ATOM 3771 O O . GLY B 1 162 ? -14.273 -4.074 -3.836 1 91.56 162 GLY B O 1
ATOM 3772 N N . HIS B 1 163 ? -14.141 -6.105 -2.883 1 91.5 163 HIS B N 1
ATOM 3773 C CA . HIS B 1 163 ? -13.516 -5.664 -1.641 1 91.5 163 HIS B CA 1
ATOM 3774 C C . HIS B 1 163 ? -12.086 -6.188 -1.525 1 91.5 163 HIS B C 1
ATOM 3776 O O . HIS B 1 163 ? -11.672 -7.039 -2.311 1 91.5 163 HIS B O 1
ATOM 3782 N N . PHE B 1 164 ? -11.398 -5.586 -0.629 1 92.06 164 PHE B N 1
ATOM 3783 C CA . PHE B 1 164 ? -10.062 -6.121 -0.373 1 92.06 164 PHE B CA 1
ATOM 3784 C C . PHE B 1 164 ? -9.734 -6.066 1.114 1 92.06 164 PHE B C 1
ATOM 3786 O O . PHE B 1 164 ? -10.367 -5.324 1.868 1 92.06 164 PHE B O 1
ATOM 3793 N N . ARG B 1 165 ? -8.828 -6.926 1.517 1 92.44 165 ARG B N 1
ATOM 3794 C CA . ARG B 1 165 ? -8.258 -6.957 2.857 1 92.44 165 ARG B CA 1
ATOM 3795 C C . ARG B 1 165 ? -6.73 -6.988 2.799 1 92.44 165 ARG B C 1
ATOM 3797 O O . ARG B 1 165 ? -6.145 -7.883 2.188 1 92.44 165 ARG B O 1
ATOM 3804 N N . ALA B 1 166 ? -6.172 -5.961 3.395 1 91.38 166 ALA B N 1
ATOM 3805 C CA . ALA B 1 166 ? -4.715 -5.863 3.436 1 91.38 166 ALA B CA 1
ATOM 3806 C C . ALA B 1 166 ? -4.164 -6.461 4.727 1 91.38 166 ALA B C 1
ATOM 3808 O O . ALA B 1 166 ? -4.906 -6.664 5.691 1 91.38 166 ALA B O 1
ATOM 3809 N N . LEU B 1 167 ? -2.951 -6.797 4.676 1 93.81 167 LEU B N 1
ATOM 3810 C CA . LEU B 1 167 ? -2.209 -7.258 5.844 1 93.81 167 LEU B CA 1
ATOM 3811 C C . LEU B 1 167 ? -1.14 -6.246 6.242 1 93.81 167 LEU B C 1
ATOM 3813 O O . LEU B 1 167 ? -0.058 -6.215 5.652 1 93.81 167 LEU B O 1
ATOM 3817 N N . PRO B 1 168 ? -1.452 -5.406 7.223 1 92.06 168 PRO B N 1
ATOM 3818 C CA . PRO B 1 168 ? -0.498 -4.375 7.633 1 92.06 168 PRO B CA 1
ATOM 3819 C C . PRO B 1 168 ? 0.641 -4.926 8.484 1 92.06 168 PRO B C 1
ATOM 3821 O O . PRO B 1 168 ? 0.719 -4.637 9.68 1 92.06 168 PRO B O 1
ATOM 3824 N N . ALA B 1 169 ? 1.521 -5.637 7.855 1 94.69 169 ALA B N 1
ATOM 3825 C CA . ALA B 1 169 ? 2.643 -6.305 8.508 1 94.69 169 ALA B CA 1
ATOM 3826 C C . ALA B 1 169 ? 3.785 -6.551 7.527 1 94.69 169 ALA B C 1
ATOM 3828 O O . ALA B 1 169 ? 3.588 -6.5 6.312 1 94.69 169 ALA B O 1
ATOM 3829 N N . PRO B 1 170 ? 4.965 -6.707 8.109 1 93.94 170 PRO B N 1
ATOM 3830 C CA . PRO B 1 170 ? 6.055 -7.09 7.207 1 93.94 170 PRO B CA 1
ATOM 3831 C C . PRO B 1 170 ? 5.953 -8.539 6.738 1 93.94 170 PRO B C 1
ATOM 3833 O O . PRO B 1 170 ? 5.406 -9.391 7.449 1 93.94 170 PRO B O 1
ATOM 3836 N N . LEU B 1 171 ? 6.426 -8.781 5.57 1 93 171 LEU B N 1
ATOM 3837 C CA . LEU B 1 171 ? 6.422 -10.141 5.035 1 93 171 LEU B CA 1
ATOM 3838 C C . LEU B 1 171 ? 7.238 -11.078 5.918 1 93 171 LEU B C 1
ATOM 3840 O O . LEU B 1 171 ? 6.836 -12.219 6.164 1 93 171 LEU B O 1
ATOM 3844 N N . TYR B 1 172 ? 8.43 -10.594 6.352 1 93.31 172 TYR B N 1
ATOM 3845 C CA . TYR B 1 172 ? 9.32 -11.398 7.18 1 93.31 172 TYR B CA 1
ATOM 3846 C C . TYR B 1 172 ? 9.633 -10.688 8.492 1 93.31 172 TYR B C 1
ATOM 3848 O O . TYR B 1 172 ? 9.625 -9.461 8.562 1 93.31 172 TYR B O 1
ATOM 3856 N N . SER B 1 173 ? 9.875 -11.469 9.492 1 93.81 173 SER B N 1
ATOM 3857 C CA . SER B 1 173 ? 10.352 -10.969 10.773 1 93.81 173 SER B CA 1
ATOM 3858 C C . SER B 1 173 ? 11.656 -11.648 11.18 1 93.81 173 SER B C 1
ATOM 3860 O O . SER B 1 173 ? 11.844 -12.844 10.93 1 93.81 173 SER B O 1
ATOM 3862 N N . SER B 1 174 ? 12.539 -10.922 11.742 1 90.12 174 SER B N 1
ATOM 3863 C CA . SER B 1 174 ? 13.766 -11.484 12.297 1 90.12 174 SER B CA 1
ATOM 3864 C C . SER B 1 174 ? 13.5 -12.211 13.609 1 90.12 174 SER B C 1
ATOM 3866 O O . SER B 1 174 ? 14.336 -12.984 14.078 1 90.12 174 SER B O 1
ATOM 3868 N N . ASN B 1 175 ? 12.352 -11.961 14.211 1 91.75 175 ASN B N 1
ATOM 3869 C CA . ASN B 1 175 ? 11.961 -12.508 15.5 1 91.75 175 ASN B CA 1
ATOM 3870 C C . ASN B 1 175 ? 10.609 -13.227 15.422 1 91.75 175 ASN B C 1
ATOM 3872 O O . ASN B 1 175 ? 9.578 -12.586 15.227 1 91.75 175 ASN B O 1
ATOM 3876 N N . PRO B 1 176 ? 10.625 -14.562 15.719 1 92.88 176 PRO B N 1
ATOM 3877 C CA . PRO B 1 176 ? 9.375 -15.312 15.641 1 92.88 176 PRO B CA 1
ATOM 3878 C C . PRO B 1 176 ? 8.312 -14.797 16.609 1 92.88 176 PRO B C 1
ATOM 3880 O O . PRO B 1 176 ? 7.117 -14.969 16.375 1 92.88 176 PRO B O 1
ATOM 3883 N N . ASP B 1 177 ? 8.75 -14.18 17.672 1 95.75 177 ASP B N 1
ATOM 3884 C CA . ASP B 1 177 ? 7.801 -13.633 18.625 1 95.75 177 ASP B CA 1
ATOM 3885 C C . ASP B 1 177 ? 6.938 -12.547 18 1 95.75 177 ASP B C 1
ATOM 3887 O O . ASP B 1 177 ? 5.777 -12.375 18.375 1 95.75 177 ASP B O 1
ATOM 3891 N N . LEU B 1 178 ? 7.523 -11.836 17.094 1 96.69 178 LEU B N 1
ATOM 3892 C CA . LEU B 1 178 ? 6.758 -10.82 16.375 1 96.69 178 LEU B CA 1
ATOM 3893 C C . LEU B 1 178 ? 5.617 -11.445 15.586 1 96.69 178 LEU B C 1
ATOM 3895 O O . LEU B 1 178 ? 4.492 -10.938 15.602 1 96.69 178 LEU B O 1
ATOM 3899 N N . VAL B 1 179 ? 5.879 -12.57 14.922 1 96.25 179 VAL B N 1
ATOM 3900 C CA . VAL B 1 179 ? 4.863 -13.281 14.156 1 96.25 179 VAL B CA 1
ATOM 3901 C C . VAL B 1 179 ? 3.713 -13.695 15.07 1 96.25 179 VAL B C 1
ATOM 3903 O O . VAL B 1 179 ? 2.545 -13.477 14.75 1 96.25 179 VAL B O 1
ATOM 3906 N N . ASN B 1 180 ? 4.082 -14.188 16.219 1 96.44 180 ASN B N 1
ATOM 3907 C CA . ASN B 1 180 ? 3.086 -14.656 17.172 1 96.44 180 ASN B CA 1
ATOM 3908 C C . ASN B 1 180 ? 2.221 -13.516 17.688 1 96.44 180 ASN B C 1
ATOM 3910 O O . ASN B 1 180 ? 1.007 -13.672 17.844 1 96.44 180 ASN B O 1
ATOM 3914 N N . LEU B 1 181 ? 2.836 -12.43 17.969 1 97.06 181 LEU B N 1
ATOM 3915 C CA . LEU B 1 181 ? 2.088 -11.281 18.469 1 97.06 181 LEU B CA 1
ATOM 3916 C C . LEU B 1 181 ? 1.168 -10.719 17.391 1 97.06 181 LEU B C 1
ATOM 3918 O O . LEU B 1 181 ? 0.036 -10.32 17.688 1 97.06 181 LEU B O 1
ATOM 3922 N N . ILE B 1 182 ? 1.599 -10.656 16.156 1 97.06 182 ILE B N 1
ATOM 3923 C CA . ILE B 1 182 ? 0.785 -10.164 15.047 1 97.06 182 ILE B CA 1
ATOM 3924 C C . ILE B 1 182 ? -0.448 -11.047 14.883 1 97.06 182 ILE B C 1
ATOM 3926 O O . ILE B 1 182 ? -1.556 -10.547 14.672 1 97.06 182 ILE B O 1
ATOM 3930 N N . LYS B 1 183 ? -0.257 -12.328 15.023 1 96.31 183 LYS B N 1
ATOM 3931 C CA . LYS B 1 183 ? -1.349 -13.281 14.836 1 96.31 183 LYS B CA 1
ATOM 3932 C C . LYS B 1 183 ? -2.422 -13.102 15.906 1 96.31 183 LYS B C 1
ATOM 3934 O O . LYS B 1 183 ? -3.555 -13.562 15.734 1 96.31 183 LYS B O 1
ATOM 3939 N N . LYS B 1 184 ? -2.094 -12.43 16.969 1 95.5 184 LYS B N 1
ATOM 3940 C CA . LYS B 1 184 ? -3.037 -12.219 18.062 1 95.5 184 LYS B CA 1
ATOM 3941 C C . LYS B 1 184 ? -3.775 -10.898 17.906 1 95.5 184 LYS B C 1
ATOM 3943 O O . LYS B 1 184 ? -4.723 -10.609 18.641 1 95.5 184 LYS B O 1
ATOM 3948 N N . GLU B 1 185 ? -3.32 -10.055 16.984 1 95.06 185 GLU B N 1
ATOM 3949 C CA . GLU B 1 185 ? -3.992 -8.789 16.719 1 95.06 185 GLU B CA 1
ATOM 3950 C C . GLU B 1 185 ? -5.379 -9.008 16.125 1 95.06 185 GLU B C 1
ATOM 3952 O O . GLU B 1 185 ? -5.566 -9.906 15.297 1 95.06 185 GLU B O 1
ATOM 3957 N N . PRO B 1 186 ? -6.355 -8.109 16.406 1 92.12 186 PRO B N 1
ATOM 3958 C CA . PRO B 1 186 ? -7.711 -8.25 15.875 1 92.12 186 PRO B CA 1
ATOM 3959 C C . PRO B 1 186 ? -7.746 -8.242 14.344 1 92.12 186 PRO B C 1
ATOM 3961 O O . PRO B 1 186 ? -8.516 -8.992 13.734 1 92.12 186 PRO B O 1
ATOM 3964 N N . PHE B 1 187 ? -6.992 -7.406 13.695 1 91.88 187 PHE B N 1
ATOM 3965 C CA . PHE B 1 187 ? -7.027 -7.371 12.234 1 91.88 187 PHE B CA 1
ATOM 3966 C C . PHE B 1 187 ? -6.609 -8.719 11.648 1 91.88 187 PHE B C 1
ATOM 3968 O O . PHE B 1 187 ? -7.129 -9.141 10.617 1 91.88 187 PHE B O 1
ATOM 3975 N N . TYR B 1 188 ? -5.668 -9.438 12.273 1 95.62 188 TYR B N 1
ATOM 3976 C CA . TYR B 1 188 ? -5.203 -10.727 11.766 1 95.62 188 TYR B CA 1
ATOM 3977 C C . TYR B 1 188 ? -6.242 -11.812 11.992 1 95.62 188 TYR B C 1
ATOM 3979 O O . TYR B 1 188 ? -6.387 -12.727 11.18 1 95.62 188 TYR B O 1
ATOM 3987 N N . GLU B 1 189 ? -6.883 -11.695 13.117 1 94.12 189 GLU B N 1
ATOM 3988 C CA . GLU B 1 189 ? -7.941 -12.664 13.383 1 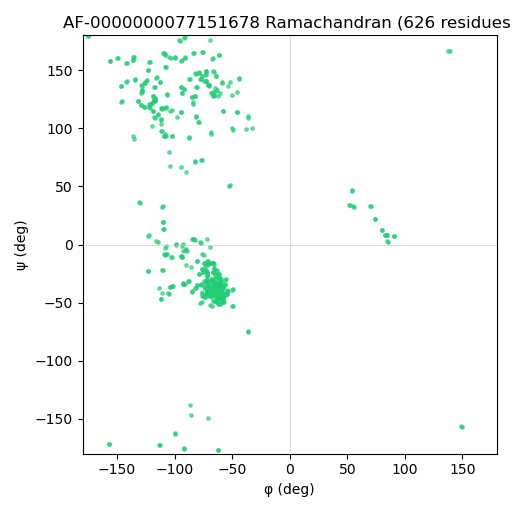94.12 189 GLU B CA 1
ATOM 3989 C C . GLU B 1 189 ? -8.961 -12.688 12.242 1 94.12 189 GLU B C 1
ATOM 3991 O O . GLU B 1 189 ? -9.391 -13.766 11.805 1 94.12 189 GLU B O 1
ATOM 3996 N N . GLN B 1 190 ? -9.297 -11.562 11.781 1 92.12 190 GLN B N 1
ATOM 3997 C CA . GLN B 1 190 ? -10.227 -11.477 10.656 1 92.12 190 GLN B CA 1
ATOM 3998 C C . GLN B 1 190 ? -9.602 -12.039 9.383 1 92.12 190 GLN B C 1
ATOM 4000 O O . GLN B 1 190 ? -10.273 -12.727 8.609 1 92.12 190 GLN B O 1
ATOM 4005 N N . LEU B 1 191 ? -8.383 -11.719 9.188 1 95.56 191 LEU B N 1
ATOM 4006 C CA . LEU B 1 191 ? -7.68 -12.234 8.023 1 95.56 191 LEU B CA 1
ATOM 4007 C C . LEU B 1 191 ? -7.559 -13.758 8.094 1 95.56 191 LEU B C 1
ATOM 4009 O O . LEU B 1 191 ? -7.715 -14.445 7.082 1 95.56 191 LEU B O 1
ATOM 4013 N N . ASP B 1 192 ? -7.285 -14.234 9.266 1 97.38 192 ASP B N 1
ATOM 4014 C CA . ASP B 1 192 ? -7.117 -15.664 9.484 1 97.38 192 ASP B CA 1
ATOM 4015 C C . ASP B 1 192 ? -8.383 -16.438 9.094 1 97.38 192 ASP B C 1
ATOM 4017 O O . ASP B 1 192 ? -8.305 -17.5 8.492 1 97.38 192 ASP B O 1
ATOM 4021 N N . GLU B 1 193 ? -9.484 -15.867 9.422 1 97.12 193 GLU B N 1
ATOM 4022 C CA . GLU B 1 193 ? -10.758 -16.469 9.031 1 97.12 193 GLU B CA 1
ATOM 4023 C C . GLU B 1 193 ? -10.906 -16.5 7.516 1 97.12 193 GLU B C 1
ATOM 4025 O O . GLU B 1 193 ? -11.391 -17.5 6.961 1 97.12 193 GLU B O 1
ATOM 4030 N N . LEU B 1 194 ? -10.516 -15.469 6.91 1 97.44 194 LEU B N 1
ATOM 4031 C CA . LEU B 1 194 ? -10.555 -15.438 5.453 1 97.44 194 LEU B CA 1
ATOM 4032 C C . LEU B 1 194 ? -9.602 -16.469 4.859 1 97.44 194 LEU B C 1
ATOM 4034 O O . LEU B 1 194 ? -9.953 -17.156 3.902 1 97.44 194 LEU B O 1
ATOM 4038 N N . TYR B 1 195 ? -8.398 -16.578 5.449 1 98.44 195 TYR B N 1
ATOM 4039 C CA . TYR B 1 195 ? -7.41 -17.531 4.984 1 98.44 195 TYR B CA 1
ATOM 4040 C C . TYR B 1 195 ? -7.953 -18.953 5.062 1 98.44 195 TYR B C 1
ATOM 4042 O O . TYR B 1 195 ? -7.648 -19.797 4.207 1 98.44 195 TYR B O 1
ATOM 4050 N N . ASP B 1 196 ? -8.797 -19.219 6.031 1 98.44 196 ASP B N 1
ATOM 4051 C CA . ASP B 1 196 ? -9.383 -20.547 6.219 1 98.44 196 ASP B CA 1
ATOM 4052 C C . ASP B 1 196 ? -10.406 -20.844 5.129 1 98.44 196 ASP B C 1
ATOM 4054 O O . ASP B 1 196 ? -10.812 -22 4.953 1 98.44 196 ASP B O 1
ATOM 4058 N N . ASN B 1 197 ? -10.805 -19.828 4.406 1 98.25 197 ASN B N 1
ATOM 4059 C CA . ASN B 1 197 ? -11.898 -19.984 3.455 1 98.25 197 ASN B CA 1
ATOM 4060 C C . ASN B 1 197 ? -11.531 -19.422 2.082 1 98.25 197 ASN B C 1
ATOM 4062 O O . ASN B 1 197 ? -12.359 -18.812 1.414 1 98.25 197 ASN B O 1
ATOM 4066 N N . MET B 1 198 ? -10.297 -19.609 1.751 1 98.62 198 MET B N 1
ATOM 4067 C CA . MET B 1 198 ? -9.867 -19.156 0.433 1 98.62 198 MET B CA 1
ATOM 4068 C C . MET B 1 198 ? -10.414 -20.062 -0.663 1 98.62 198 MET B C 1
ATOM 4070 O O . MET B 1 198 ? -10.438 -21.281 -0.509 1 98.62 198 MET B O 1
ATOM 4074 N N . ASP B 1 199 ? -10.828 -19.438 -1.778 1 98.5 199 ASP B N 1
ATOM 4075 C CA . ASP B 1 199 ? -11.305 -20.188 -2.93 1 98.5 199 ASP B CA 1
ATOM 4076 C C . ASP B 1 199 ? -10.234 -20.281 -4.016 1 98.5 199 ASP B C 1
ATOM 4078 O O . ASP B 1 199 ? -10.125 -21.297 -4.707 1 98.5 199 ASP B O 1
ATOM 4082 N N . LEU B 1 200 ? -9.5 -19.25 -4.129 1 98.31 200 LEU B N 1
ATOM 4083 C CA . LEU B 1 200 ? -8.57 -19.078 -5.234 1 98.31 200 LEU B CA 1
ATOM 4084 C C . LEU B 1 200 ? -7.324 -18.312 -4.785 1 98.31 200 LEU B C 1
ATOM 4086 O O . LEU B 1 200 ? -7.43 -17.234 -4.199 1 98.31 200 LEU B O 1
ATOM 4090 N N . LEU B 1 201 ? -6.172 -18.922 -4.973 1 98.69 201 LEU B N 1
ATOM 4091 C CA . LEU B 1 201 ? -4.895 -18.234 -4.852 1 98.69 201 LEU B CA 1
ATOM 4092 C C . LEU B 1 201 ? -4.266 -18 -6.219 1 98.69 201 LEU B C 1
ATOM 4094 O O . LEU B 1 201 ? -4.199 -18.922 -7.039 1 98.69 201 LEU B O 1
ATOM 4098 N N . VAL B 1 202 ? -3.855 -16.781 -6.488 1 97.88 202 VAL B N 1
ATOM 4099 C CA . VAL B 1 202 ? -3.193 -16.438 -7.742 1 97.88 202 VAL B CA 1
ATOM 4100 C C . VAL B 1 202 ? -1.774 -15.945 -7.457 1 97.88 202 VAL B C 1
ATOM 4102 O O . VAL B 1 202 ? -1.576 -15.016 -6.668 1 97.88 202 VAL B O 1
ATOM 4105 N N . ALA B 1 203 ? -0.833 -16.609 -8.102 1 97.31 203 ALA B N 1
ATOM 4106 C CA . ALA B 1 203 ? 0.554 -16.266 -7.801 1 97.31 203 ALA B CA 1
ATOM 4107 C C . ALA B 1 203 ? 1.45 -16.484 -9.016 1 97.31 203 ALA B C 1
ATOM 4109 O O . ALA B 1 203 ? 1.027 -17.078 -10.016 1 97.31 203 ALA B O 1
ATOM 4110 N N . SER B 1 204 ? 2.555 -15.852 -8.945 1 96.5 204 SER B N 1
ATOM 4111 C CA . SER B 1 204 ? 3.719 -16.203 -9.75 1 96.5 204 SER B CA 1
ATOM 4112 C C . SER B 1 204 ? 4.855 -16.734 -8.883 1 96.5 204 SER B C 1
ATOM 4114 O O . SER B 1 204 ? 4.637 -17.109 -7.734 1 96.5 204 SER B O 1
ATOM 4116 N N . LEU B 1 205 ? 5.996 -16.922 -9.539 1 96.44 205 LEU B N 1
ATOM 4117 C CA . LEU B 1 205 ? 7.117 -17.484 -8.797 1 96.44 205 LEU B CA 1
ATOM 4118 C C . LEU B 1 205 ? 8.242 -16.469 -8.648 1 96.44 205 LEU B C 1
ATOM 4120 O O . LEU B 1 205 ? 8.492 -15.672 -9.555 1 96.44 205 LEU B O 1
ATOM 4124 N N . GLY B 1 206 ? 8.812 -16.484 -7.449 1 92.44 206 GLY B N 1
ATOM 4125 C CA . GLY B 1 206 ? 10.023 -15.695 -7.227 1 92.44 206 GLY B CA 1
ATOM 4126 C C . GLY B 1 206 ? 11.289 -16.531 -7.305 1 92.44 206 GLY B C 1
ATOM 4127 O O . GLY B 1 206 ? 11.234 -17.75 -7.293 1 92.44 206 GLY B O 1
ATOM 4128 N N . THR B 1 207 ? 12.406 -15.773 -7.508 1 89.31 207 THR B N 1
ATOM 4129 C CA . THR B 1 207 ? 13.719 -16.406 -7.488 1 89.31 207 THR B CA 1
ATOM 4130 C C . THR B 1 207 ? 14.609 -15.773 -6.426 1 89.31 207 THR B C 1
ATOM 4132 O O . THR B 1 207 ? 14.352 -14.648 -5.984 1 89.31 207 THR B O 1
ATOM 4135 N N . LEU B 1 208 ? 15.586 -16.531 -6.012 1 83.06 208 LEU B N 1
ATOM 4136 C CA . LEU B 1 208 ? 16.547 -16 -5.043 1 83.06 208 LEU B CA 1
ATOM 4137 C C . LEU B 1 208 ? 17.266 -14.781 -5.605 1 83.06 208 LEU B C 1
ATOM 4139 O O . LEU B 1 208 ? 17.578 -13.844 -4.875 1 83.06 208 LEU B O 1
ATOM 4143 N N . GLN B 1 209 ? 17.5 -14.836 -6.852 1 78.56 209 GLN B N 1
ATOM 4144 C CA . GLN B 1 209 ? 18.188 -13.719 -7.496 1 78.56 209 GLN B CA 1
ATOM 4145 C C . GLN B 1 209 ? 17.422 -12.414 -7.32 1 78.56 209 GLN B C 1
ATOM 4147 O O . GLN B 1 209 ? 18 -11.375 -7.035 1 78.56 209 GLN B O 1
ATOM 4152 N N . ALA B 1 210 ? 16.141 -12.5 -7.5 1 73.81 210 ALA B N 1
ATOM 4153 C CA . ALA B 1 210 ? 15.312 -11.305 -7.324 1 73.81 210 ALA B CA 1
ATOM 4154 C C . ALA B 1 210 ? 15.383 -10.805 -5.883 1 73.81 210 ALA B C 1
ATOM 4156 O O . ALA B 1 210 ? 15.359 -9.594 -5.641 1 73.81 210 ALA B O 1
ATOM 4157 N N . PHE B 1 211 ? 15.531 -11.664 -4.961 1 71.62 211 PHE B N 1
ATOM 4158 C CA . PHE B 1 211 ? 15.68 -11.344 -3.543 1 71.62 211 PHE B CA 1
ATOM 4159 C C . PHE B 1 211 ? 17.016 -10.656 -3.275 1 71.62 211 PHE B C 1
ATOM 4161 O O . PHE B 1 211 ? 17.078 -9.656 -2.561 1 71.62 211 PHE B O 1
ATOM 4168 N N . GLU B 1 212 ? 18.047 -11.188 -3.902 1 70.12 212 GLU B N 1
ATOM 4169 C CA . GLU B 1 212 ? 19.406 -10.711 -3.682 1 70.12 212 GLU B CA 1
ATOM 4170 C C . GLU B 1 212 ? 19.625 -9.328 -4.309 1 70.12 212 GLU B C 1
ATOM 4172 O O . GLU B 1 212 ? 20.469 -8.555 -3.855 1 70.12 212 GLU B O 1
ATOM 4177 N N . GLU B 1 213 ? 18.812 -9.117 -5.352 1 68.38 213 GLU B N 1
ATOM 4178 C CA . GLU B 1 213 ? 18.938 -7.836 -6.031 1 68.38 213 GLU B CA 1
ATOM 4179 C C . GLU B 1 213 ? 18.391 -6.699 -5.172 1 68.38 213 GLU B C 1
ATOM 4181 O O . GLU B 1 213 ? 18.766 -5.539 -5.355 1 68.38 213 GLU B O 1
ATOM 4186 N N . GLU B 1 214 ? 17.625 -7.176 -4.207 1 67.56 214 GLU B N 1
ATOM 4187 C CA . GLU B 1 214 ? 17.172 -6.188 -3.229 1 67.56 214 GLU B CA 1
ATOM 4188 C C . GLU B 1 214 ? 18.188 -6.02 -2.107 1 67.56 214 GLU B C 1
ATOM 4190 O O . GLU B 1 214 ? 18.188 -6.785 -1.139 1 67.56 214 GLU B O 1
ATOM 4195 N N . SER B 1 215 ? 19.109 -5.074 -2.254 1 69 215 SER B N 1
ATOM 4196 C CA . SER B 1 215 ? 20.297 -4.902 -1.422 1 69 215 SER B CA 1
ATOM 4197 C C . SER B 1 215 ? 19.953 -4.934 0.06 1 69 215 SER B C 1
ATOM 4199 O O . SER B 1 215 ? 20.625 -5.582 0.855 1 69 215 SER B O 1
ATOM 4201 N N . PHE B 1 216 ? 18.953 -4.406 0.365 1 76.69 216 PHE B N 1
ATOM 4202 C CA . PHE B 1 216 ? 18.594 -4.324 1.776 1 76.69 216 PHE B CA 1
ATOM 4203 C C . PHE B 1 216 ? 18.25 -5.703 2.324 1 76.69 216 PHE B C 1
ATOM 4205 O O . PHE B 1 216 ? 18.734 -6.102 3.379 1 76.69 216 PHE B O 1
ATOM 4212 N N . LEU B 1 217 ? 17.359 -6.395 1.664 1 74.19 217 LEU B N 1
ATOM 4213 C CA . LEU B 1 217 ? 17 -7.742 2.084 1 74.19 217 LEU B CA 1
ATOM 4214 C C . LEU B 1 217 ? 18.219 -8.641 2.191 1 74.19 217 LEU B C 1
ATOM 4216 O O . LEU B 1 217 ? 18.359 -9.391 3.158 1 74.19 217 LEU B O 1
ATOM 4220 N N . HIS B 1 218 ? 19.047 -8.43 1.192 1 75.12 218 HIS B N 1
ATOM 4221 C CA . HIS B 1 218 ? 20.266 -9.227 1.154 1 75.12 218 HIS B CA 1
ATOM 4222 C C . HIS B 1 218 ? 21.156 -8.922 2.35 1 75.12 218 HIS B C 1
ATOM 4224 O O . HIS B 1 218 ? 21.641 -9.844 3.02 1 75.12 218 HIS B O 1
ATOM 4230 N N . GLU B 1 219 ? 21.266 -7.781 2.67 1 80.62 219 GLU B N 1
ATOM 4231 C CA . GLU B 1 219 ? 22.219 -7.355 3.695 1 80.62 219 GLU B CA 1
ATOM 4232 C C . GLU B 1 219 ? 21.672 -7.598 5.094 1 80.62 219 GLU B C 1
ATOM 4234 O O . GLU B 1 219 ? 22.391 -8.016 5.996 1 80.62 219 GLU B O 1
ATOM 4239 N N . LYS B 1 220 ? 20.391 -7.449 5.246 1 83.19 220 LYS B N 1
ATOM 4240 C CA . LYS B 1 220 ? 19.875 -7.355 6.613 1 83.19 220 LYS B CA 1
ATOM 4241 C C . LYS B 1 220 ? 19.078 -8.594 6.984 1 83.19 220 LYS B C 1
ATOM 4243 O O . LYS B 1 220 ? 18.922 -8.914 8.164 1 83.19 220 LYS B O 1
ATOM 4248 N N . TYR B 1 221 ? 18.609 -9.266 5.984 1 84.81 221 TYR B N 1
ATOM 4249 C CA . TYR B 1 221 ? 17.656 -10.312 6.336 1 84.81 221 TYR B CA 1
ATOM 4250 C C . TYR B 1 221 ? 18.125 -11.664 5.812 1 84.81 221 TYR B C 1
ATOM 4252 O O . TYR B 1 221 ? 17.703 -12.711 6.32 1 84.81 221 TYR B O 1
ATOM 4260 N N . GLU B 1 222 ? 18.938 -11.664 4.836 1 81.81 222 GLU B N 1
ATOM 4261 C CA . GLU B 1 222 ? 19.312 -12.938 4.219 1 81.81 222 GLU B CA 1
ATOM 4262 C C . GLU B 1 222 ? 19.922 -13.891 5.242 1 81.81 222 GLU B C 1
ATOM 4264 O O . GLU B 1 222 ? 19.516 -15.047 5.34 1 81.81 222 GLU B O 1
ATOM 4269 N N . SER B 1 223 ? 20.891 -13.375 6.004 1 83.19 223 SER B N 1
ATOM 4270 C CA . SER B 1 223 ? 21.578 -14.219 6.977 1 83.19 223 SER B CA 1
ATOM 4271 C C . SER B 1 223 ? 20.625 -14.656 8.094 1 83.19 223 SER B C 1
ATOM 4273 O O . SER B 1 223 ? 20.797 -15.734 8.68 1 83.19 223 SER B O 1
ATOM 4275 N N . LEU B 1 224 ? 19.609 -13.898 8.281 1 83.19 224 LEU B N 1
ATOM 4276 C CA . LEU B 1 224 ? 18.656 -14.195 9.336 1 83.19 224 LEU B CA 1
ATOM 4277 C C . LEU B 1 224 ? 17.609 -15.195 8.859 1 83.19 224 LEU B C 1
ATOM 4279 O O . LEU B 1 224 ? 17.281 -16.156 9.562 1 83.19 224 LEU B O 1
ATOM 4283 N N . LEU B 1 225 ? 17.172 -15.008 7.645 1 83.94 225 LEU B N 1
ATOM 4284 C CA . LEU B 1 225 ? 16.094 -15.805 7.098 1 83.94 225 LEU B CA 1
ATOM 4285 C C . LEU B 1 225 ? 16.594 -17.156 6.59 1 83.94 225 LEU B C 1
ATOM 4287 O O . LEU B 1 225 ? 15.93 -18.172 6.754 1 83.94 225 LEU B O 1
ATOM 4291 N N . PHE B 1 226 ? 17.766 -17.109 6.02 1 85.38 226 PHE B N 1
ATOM 4292 C CA . PHE B 1 226 ? 18.266 -18.297 5.359 1 85.38 226 PHE B CA 1
ATOM 4293 C C . PHE B 1 226 ? 19.438 -18.891 6.137 1 85.38 226 PHE B C 1
ATOM 4295 O O . PHE B 1 226 ? 20.328 -19.516 5.551 1 85.38 226 PHE B O 1
ATOM 4302 N N . LYS B 1 227 ? 19.266 -18.688 7.426 1 82.62 227 LYS B N 1
ATOM 4303 C CA . LYS B 1 227 ? 20.297 -19.281 8.266 1 82.62 227 LYS B CA 1
ATOM 4304 C C . LYS B 1 227 ? 20.391 -20.797 8.047 1 82.62 227 LYS B C 1
ATOM 4306 O O . LYS B 1 227 ? 19.375 -21.484 8.109 1 82.62 227 LYS B O 1
ATOM 4311 N N . ASN B 1 228 ? 21.453 -21.344 7.539 1 83.69 228 ASN B N 1
ATOM 4312 C CA . ASN B 1 228 ? 21.719 -22.766 7.34 1 83.69 228 ASN B CA 1
ATOM 4313 C C . ASN B 1 228 ? 21.125 -23.266 6.031 1 83.69 228 ASN B C 1
ATOM 4315 O O . ASN B 1 228 ? 20.844 -24.453 5.891 1 83.69 228 ASN B O 1
ATOM 4319 N N . ILE B 1 229 ? 20.641 -22.438 5.234 1 88.62 229 ILE B N 1
ATOM 4320 C CA . ILE B 1 229 ? 20.172 -22.812 3.9 1 88.62 229 ILE B CA 1
ATOM 4321 C C . ILE B 1 229 ? 21.188 -22.359 2.859 1 88.62 229 ILE B C 1
ATOM 4323 O O . ILE B 1 229 ? 21.5 -21.172 2.756 1 88.62 229 ILE B O 1
ATOM 4327 N N . HIS B 1 230 ? 21.75 -23.297 2.223 1 88 230 HIS B N 1
ATOM 4328 C CA . HIS B 1 230 ? 22.656 -22.938 1.137 1 88 230 HIS B CA 1
ATOM 4329 C C . HIS B 1 230 ? 21.906 -22.266 -0.011 1 88 230 HIS B C 1
ATOM 4331 O O . HIS B 1 230 ? 20.922 -22.812 -0.523 1 88 230 HIS B O 1
ATOM 4337 N N . GLN B 1 231 ? 22.328 -21.203 -0.42 1 86.25 231 GLN B N 1
ATOM 4338 C CA . GLN B 1 231 ? 21.656 -20.406 -1.441 1 86.25 231 GLN B CA 1
ATOM 4339 C C . GLN B 1 231 ? 21.438 -21.219 -2.713 1 86.25 231 GLN B C 1
ATOM 4341 O O . GLN B 1 231 ? 20.391 -21.109 -3.354 1 86.25 231 GLN B O 1
ATOM 4346 N N . LYS B 1 232 ? 22.328 -22.047 -2.996 1 89.62 232 LYS B N 1
ATOM 4347 C CA . LYS B 1 232 ? 22.266 -22.844 -4.219 1 89.62 232 LYS B CA 1
ATOM 4348 C C . LYS B 1 232 ? 21.188 -23.906 -4.125 1 89.62 232 LYS B C 1
ATOM 4350 O O . LYS B 1 232 ? 20.797 -24.5 -5.137 1 89.62 232 LYS B O 1
ATOM 4355 N N . SER B 1 233 ? 20.781 -24.172 -2.914 1 93.94 233 SER B N 1
ATOM 4356 C CA . SER B 1 233 ? 19.766 -25.203 -2.732 1 93.94 233 SER B CA 1
ATOM 4357 C C . SER B 1 233 ? 18.375 -24.656 -3.012 1 93.94 233 SER B C 1
ATOM 4359 O O . SER B 1 233 ? 17.422 -25.438 -3.168 1 93.94 233 SER B O 1
ATOM 4361 N N . ILE B 1 234 ? 18.234 -23.375 -3.08 1 94.12 234 ILE B N 1
ATOM 4362 C CA . ILE B 1 234 ? 16.922 -22.75 -3.299 1 94.12 234 ILE B CA 1
ATOM 4363 C C . ILE B 1 234 ? 16.625 -22.719 -4.793 1 94.12 234 ILE B C 1
ATOM 4365 O O . ILE B 1 234 ? 17.375 -22.156 -5.582 1 94.12 234 ILE B O 1
ATOM 4369 N N . SER B 1 235 ? 15.523 -23.312 -5.176 1 95.88 235 SER B N 1
ATOM 4370 C CA . SER B 1 235 ? 15.094 -23.359 -6.57 1 95.88 235 SER B CA 1
ATOM 4371 C C . SER B 1 235 ? 14.164 -22.188 -6.895 1 95.88 235 SER B C 1
ATOM 4373 O O . SER B 1 235 ? 14.188 -21.672 -8.008 1 95.88 235 SER B O 1
ATOM 4375 N N . GLY B 1 236 ? 13.398 -21.828 -5.922 1 95.81 236 GLY B N 1
ATOM 4376 C CA . GLY B 1 236 ? 12.43 -20.766 -6.109 1 95.81 236 GLY B CA 1
ATOM 4377 C C . GLY B 1 236 ? 11.703 -20.391 -4.836 1 95.81 236 GLY B C 1
ATOM 4378 O O . GLY B 1 236 ? 12.039 -20.875 -3.754 1 95.81 236 GLY B O 1
ATOM 4379 N N . MET B 1 237 ? 10.812 -19.406 -5.008 1 94.12 237 MET B N 1
ATOM 4380 C CA . MET B 1 237 ? 9.969 -18.922 -3.914 1 94.12 237 MET B CA 1
ATOM 4381 C C . MET B 1 237 ? 8.523 -18.766 -4.371 1 94.12 237 MET B C 1
ATOM 4383 O O . MET B 1 237 ? 8.266 -18.344 -5.5 1 94.12 237 MET B O 1
ATOM 4387 N N . ILE B 1 238 ? 7.594 -19.109 -3.492 1 96.12 238 ILE B N 1
ATOM 4388 C CA . ILE B 1 238 ? 6.176 -18.859 -3.729 1 96.12 238 ILE B CA 1
ATOM 4389 C C . ILE B 1 238 ? 5.477 -18.562 -2.402 1 96.12 238 ILE B C 1
ATOM 4391 O O . ILE B 1 238 ? 5.762 -19.203 -1.388 1 96.12 238 ILE B O 1
ATOM 4395 N N . PHE B 1 239 ? 4.594 -17.547 -2.34 1 95.25 239 PHE B N 1
ATOM 4396 C CA . PHE B 1 239 ? 3.891 -17.125 -1.136 1 95.25 239 PHE B CA 1
ATOM 4397 C C . PHE B 1 239 ? 4.875 -16.797 -0.018 1 95.25 239 PHE B C 1
ATOM 4399 O O . PHE B 1 239 ? 4.637 -17.141 1.144 1 95.25 239 PHE B O 1
ATOM 4406 N N . GLY B 1 240 ? 6.016 -16.312 -0.413 1 91.62 240 GLY B N 1
ATOM 4407 C CA . GLY B 1 240 ? 7.035 -15.922 0.544 1 91.62 240 GLY B CA 1
ATOM 4408 C C . GLY B 1 240 ? 7.844 -17.094 1.07 1 91.62 240 GLY B C 1
ATOM 4409 O O . GLY B 1 240 ? 8.617 -16.953 2.02 1 91.62 240 GLY B O 1
ATOM 4410 N N . ARG B 1 241 ? 7.738 -18.281 0.459 1 94.62 241 ARG B N 1
ATOM 4411 C CA . ARG B 1 241 ? 8.359 -19.516 0.961 1 94.62 241 ARG B CA 1
ATOM 4412 C C . ARG B 1 241 ? 9.367 -20.062 -0.043 1 94.62 241 ARG B C 1
ATOM 4414 O O . ARG B 1 241 ? 9.016 -20.328 -1.194 1 94.62 241 ARG B O 1
ATOM 4421 N N . PRO B 1 242 ? 10.57 -20.234 0.459 1 94.56 242 PRO B N 1
ATOM 4422 C CA . PRO B 1 242 ? 11.547 -20.875 -0.425 1 94.56 242 PRO B CA 1
ATOM 4423 C C . PRO B 1 242 ? 11.422 -22.406 -0.432 1 94.56 242 PRO B C 1
ATOM 4425 O O . PRO B 1 242 ? 11.016 -23 0.568 1 94.56 242 PRO B O 1
ATOM 4428 N N . TYR B 1 243 ? 11.703 -23 -1.521 1 96.81 243 TYR B N 1
ATOM 4429 C CA . TYR B 1 243 ? 11.734 -24.453 -1.673 1 96.81 243 TYR B CA 1
ATOM 4430 C C . TYR B 1 243 ? 12.953 -24.891 -2.469 1 96.81 243 TYR B C 1
ATOM 4432 O O . TYR B 1 243 ? 13.578 -24.078 -3.158 1 96.81 243 TYR B O 1
ATOM 4440 N N . ASP B 1 244 ? 13.32 -26.141 -2.309 1 96.94 244 ASP B N 1
ATOM 4441 C CA . ASP B 1 244 ? 14.523 -26.641 -2.971 1 96.94 244 ASP B CA 1
ATOM 4442 C C . ASP B 1 244 ? 14.188 -27.25 -4.332 1 96.94 244 ASP B C 1
ATOM 4444 O O . ASP B 1 244 ? 13.047 -27.172 -4.785 1 96.94 244 ASP B O 1
ATOM 4448 N N . HIS B 1 245 ? 15.188 -27.828 -5.008 1 96.5 245 HIS B N 1
ATOM 4449 C CA . HIS B 1 245 ? 15.062 -28.328 -6.371 1 96.5 245 HIS B CA 1
ATOM 4450 C C . HIS B 1 245 ? 14.148 -29.547 -6.426 1 96.5 245 HIS B C 1
ATOM 4452 O O . HIS B 1 245 ? 13.672 -29.922 -7.496 1 96.5 245 HIS B O 1
ATOM 4458 N N . GLU B 1 246 ? 13.898 -30.156 -5.242 1 97.06 246 GLU B N 1
ATOM 4459 C CA . GLU B 1 246 ? 13.016 -31.328 -5.176 1 97.06 246 GLU B CA 1
ATOM 4460 C C . GLU B 1 246 ? 11.609 -30.922 -4.734 1 97.06 246 GLU B C 1
ATOM 4462 O O . GLU B 1 246 ? 10.734 -31.781 -4.598 1 97.06 246 GLU B O 1
ATOM 4467 N N . GLY B 1 247 ? 11.406 -29.641 -4.504 1 97.5 247 GLY B N 1
ATOM 4468 C CA . GLY B 1 247 ? 10.086 -29.141 -4.16 1 97.5 247 GLY B CA 1
ATOM 4469 C C . GLY B 1 247 ? 9.82 -29.125 -2.666 1 97.5 247 GLY B C 1
ATOM 4470 O O . GLY B 1 247 ? 8.695 -28.891 -2.232 1 97.5 247 GLY B O 1
ATOM 4471 N N . HIS B 1 248 ? 10.844 -29.422 -1.873 1 97.19 248 HIS B N 1
ATOM 4472 C CA . HIS B 1 248 ? 10.672 -29.391 -0.425 1 97.19 248 HIS B CA 1
ATOM 4473 C C . HIS B 1 248 ? 10.805 -27.953 0.103 1 97.19 248 HIS B C 1
ATOM 4475 O O . HIS B 1 248 ? 11.812 -27.297 -0.142 1 97.19 248 HIS B O 1
ATOM 4481 N N . PHE B 1 249 ? 9.836 -27.578 0.837 1 96.69 249 PHE B N 1
ATOM 4482 C CA . PHE B 1 249 ? 9.883 -26.25 1.448 1 96.69 249 PHE B CA 1
ATOM 4483 C C . PHE B 1 249 ? 10.828 -26.234 2.645 1 96.69 249 PHE B C 1
ATOM 4485 O O . PHE B 1 249 ? 10.922 -27.219 3.373 1 96.69 249 PHE B O 1
ATOM 4492 N N . PHE B 1 250 ? 11.492 -25.141 2.818 1 94.38 250 PHE B N 1
ATOM 4493 C CA . PHE B 1 250 ? 12.359 -24.969 3.975 1 94.38 250 PHE B CA 1
ATOM 4494 C C . PHE B 1 250 ? 11.562 -24.562 5.203 1 94.38 250 PHE B C 1
ATOM 4496 O O . PHE B 1 250 ? 11.117 -23.422 5.309 1 94.38 250 PHE B O 1
ATOM 4503 N N . SER B 1 251 ? 11.422 -25.406 6.18 1 90.44 251 SER B N 1
ATOM 4504 C CA . SER B 1 251 ? 10.57 -25.203 7.348 1 90.44 251 SER B CA 1
ATOM 4505 C C . SER B 1 251 ? 11.18 -24.188 8.305 1 90.44 251 SER B C 1
ATOM 4507 O O . SER B 1 251 ? 10.469 -23.594 9.117 1 90.44 251 SER B O 1
ATOM 4509 N N . SER B 1 252 ? 12.469 -23.969 8.211 1 89.38 252 SER B N 1
ATOM 4510 C CA . SER B 1 252 ? 13.172 -23.078 9.133 1 89.38 252 SER B CA 1
ATOM 4511 C C . SER B 1 252 ? 12.734 -21.625 8.953 1 89.38 252 SER B C 1
ATOM 4513 O O . SER B 1 252 ? 12.945 -20.797 9.844 1 89.38 252 SER B O 1
ATOM 4515 N N . ILE B 1 253 ? 12.055 -21.312 7.809 1 90.06 253 ILE B N 1
ATOM 4516 C CA . ILE B 1 253 ? 11.695 -19.922 7.547 1 90.06 253 ILE B CA 1
ATOM 4517 C C . ILE B 1 253 ? 10.211 -19.703 7.855 1 90.06 253 ILE B C 1
ATOM 4519 O O . ILE B 1 253 ? 9.75 -18.562 7.945 1 90.06 253 ILE B O 1
ATOM 4523 N N . THR B 1 254 ? 9.5 -20.797 8.062 1 89.25 254 THR B N 1
ATOM 4524 C CA . THR B 1 254 ? 8.047 -20.75 8.172 1 89.25 254 THR B CA 1
ATOM 4525 C C . THR B 1 254 ? 7.621 -19.859 9.336 1 89.25 254 THR B C 1
ATOM 4527 O O . THR B 1 254 ? 6.645 -19.109 9.219 1 89.25 254 THR B O 1
ATOM 4530 N N . ASP B 1 255 ? 8.375 -19.891 10.406 1 91.56 255 ASP B N 1
ATOM 4531 C CA . ASP B 1 255 ? 7.996 -19.141 11.602 1 91.56 255 ASP B CA 1
ATOM 4532 C C . ASP B 1 255 ? 8.438 -17.688 11.5 1 91.56 255 ASP B C 1
ATOM 4534 O O . ASP B 1 255 ? 8.25 -16.906 12.438 1 91.56 255 ASP B O 1
ATOM 4538 N N . LYS B 1 256 ? 8.969 -17.344 10.383 1 93.5 256 LYS B N 1
ATOM 4539 C CA . LYS B 1 256 ? 9.406 -15.969 10.156 1 93.5 256 LYS B CA 1
ATOM 4540 C C . LYS B 1 256 ? 8.492 -15.266 9.156 1 93.5 256 LYS B C 1
ATOM 4542 O O . LYS B 1 256 ? 8.625 -14.062 8.93 1 93.5 256 LYS B O 1
ATOM 4547 N N . ILE B 1 257 ? 7.621 -15.977 8.555 1 95.12 257 ILE B N 1
ATOM 4548 C CA . ILE B 1 257 ? 6.719 -15.445 7.543 1 95.12 257 ILE B CA 1
ATOM 4549 C C . ILE B 1 257 ? 5.418 -14.977 8.195 1 95.12 257 ILE B C 1
ATOM 4551 O O . ILE B 1 257 ? 4.855 -15.68 9.039 1 95.12 257 ILE B O 1
ATOM 4555 N N . ILE B 1 258 ? 4.973 -13.828 7.836 1 96.56 258 ILE B N 1
ATOM 4556 C CA . ILE B 1 258 ? 3.691 -13.32 8.312 1 96.56 258 ILE B CA 1
ATOM 4557 C C . ILE B 1 258 ? 2.668 -13.352 7.18 1 96.56 258 ILE B C 1
ATOM 4559 O O . ILE B 1 258 ? 2.811 -12.641 6.184 1 96.56 258 ILE B O 1
ATOM 4563 N N . GLY B 1 259 ? 1.621 -14.125 7.352 1 97 259 GLY B N 1
ATOM 4564 C CA . GLY B 1 259 ? 0.585 -14.297 6.344 1 97 259 GLY B CA 1
ATOM 4565 C C . GLY B 1 259 ? -0.064 -15.664 6.379 1 97 259 GLY B C 1
ATOM 4566 O O . GLY B 1 259 ? -0.078 -16.328 7.418 1 97 259 GLY B O 1
ATOM 4567 N N . ILE B 1 260 ? -0.642 -16.094 5.281 1 97.94 260 ILE B N 1
ATOM 4568 C CA . ILE B 1 260 ? -1.392 -17.328 5.137 1 97.94 260 ILE B CA 1
ATOM 4569 C C . ILE B 1 260 ? -0.496 -18.516 5.488 1 97.94 260 ILE B C 1
ATOM 4571 O O . ILE B 1 260 ? 0.688 -18.531 5.145 1 97.94 260 ILE B O 1
ATOM 4575 N N . SER B 1 261 ? -1.014 -19.5 6.172 1 97 261 SER B N 1
ATOM 4576 C CA . SER B 1 261 ? -0.231 -20.656 6.602 1 97 261 SER B CA 1
ATOM 4577 C C . SER B 1 261 ? -0.128 -21.703 5.492 1 97 261 SER B C 1
ATOM 4579 O O . SER B 1 261 ? -0.877 -21.641 4.516 1 97 261 SER B O 1
ATOM 4581 N N . ASP B 1 262 ? 0.832 -22.625 5.699 1 96.5 262 ASP B N 1
ATOM 4582 C CA . ASP B 1 262 ? 0.993 -23.734 4.766 1 96.5 262 ASP B CA 1
ATOM 4583 C C . ASP B 1 262 ? -0.289 -24.562 4.664 1 96.5 262 ASP B C 1
ATOM 4585 O O . ASP B 1 262 ? -0.71 -24.922 3.564 1 96.5 262 ASP B O 1
ATOM 4589 N N . GLN B 1 263 ? -0.884 -24.812 5.797 1 97.12 263 GLN B N 1
ATOM 4590 C CA . GLN B 1 263 ? -2.102 -25.609 5.832 1 97.12 263 GLN B CA 1
ATOM 4591 C C . GLN B 1 263 ? -3.238 -24.922 5.082 1 97.12 263 GLN B C 1
ATOM 4593 O O . GLN B 1 263 ? -3.969 -25.562 4.324 1 97.12 263 GLN B O 1
ATOM 4598 N N . GLN B 1 264 ? -3.379 -23.656 5.266 1 98.44 264 GLN B N 1
ATOM 4599 C CA . GLN B 1 264 ? -4.422 -22.875 4.605 1 98.44 264 GLN B CA 1
ATOM 4600 C C . GLN B 1 264 ? -4.195 -22.812 3.098 1 98.44 264 GLN B C 1
ATOM 4602 O O . GLN B 1 264 ? -5.148 -22.875 2.318 1 98.44 264 GLN B O 1
ATOM 4607 N N . ILE B 1 265 ? -2.943 -22.734 2.668 1 98.38 265 ILE B N 1
ATOM 4608 C CA . ILE B 1 265 ? -2.598 -22.734 1.25 1 98.38 265 ILE B CA 1
ATOM 4609 C C . ILE B 1 265 ? -3.025 -24.047 0.616 1 98.38 265 ILE B C 1
ATOM 4611 O O . ILE B 1 265 ? -3.742 -24.062 -0.388 1 98.38 265 ILE B O 1
ATOM 4615 N N . VAL B 1 266 ? -2.65 -25.156 1.207 1 97.38 266 VAL B N 1
ATOM 4616 C CA . VAL B 1 266 ? -2.902 -26.469 0.638 1 97.38 266 VAL B CA 1
ATOM 4617 C C . VAL B 1 266 ? -4.402 -26.766 0.653 1 97.38 266 VAL B C 1
ATOM 4619 O O . VAL B 1 266 ? -4.914 -27.453 -0.234 1 97.38 266 VAL B O 1
ATOM 4622 N N . LYS B 1 267 ? -5.078 -26.203 1.616 1 97.88 267 LYS B N 1
ATOM 4623 C CA . LYS B 1 267 ? -6.52 -26.406 1.729 1 97.88 267 LYS B CA 1
ATOM 4624 C C . LYS B 1 267 ? -7.27 -25.656 0.63 1 97.88 267 LYS B C 1
ATOM 4626 O O . LYS B 1 267 ? -8.414 -25.984 0.321 1 97.88 267 LYS B O 1
ATOM 4631 N N . THR B 1 268 ? -6.719 -24.625 0.103 1 98.62 268 THR B N 1
ATOM 4632 C CA . THR B 1 268 ? -7.375 -23.859 -0.954 1 98.62 268 THR B CA 1
ATOM 4633 C C . THR B 1 268 ? -7.508 -24.703 -2.223 1 98.62 268 THR B C 1
ATOM 4635 O O . THR B 1 268 ? -6.52 -25.234 -2.727 1 98.62 268 THR B O 1
ATOM 4638 N N . PRO B 1 269 ? -8.664 -24.781 -2.756 1 98 269 PRO B N 1
ATOM 4639 C CA . PRO B 1 269 ? -8.891 -25.734 -3.834 1 98 269 PRO B CA 1
ATOM 4640 C C . PRO B 1 269 ? -8.195 -25.344 -5.133 1 98 269 PRO B C 1
ATOM 4642 O O . PRO B 1 269 ? -7.758 -26.219 -5.891 1 98 269 PRO B O 1
ATOM 4645 N N . VAL B 1 270 ? -8.125 -24.031 -5.41 1 98.25 270 VAL B N 1
ATOM 4646 C CA . VAL B 1 270 ? -7.504 -23.594 -6.652 1 98.25 270 VAL B CA 1
ATOM 4647 C C . VAL B 1 270 ? -6.27 -22.75 -6.344 1 98.25 270 VAL B C 1
ATOM 4649 O O . VAL B 1 270 ? -6.383 -21.656 -5.785 1 98.25 270 VAL B O 1
ATOM 4652 N N . ARG B 1 271 ? -5.141 -23.234 -6.586 1 98.75 271 ARG B N 1
ATOM 4653 C CA . ARG B 1 271 ? -3.859 -22.547 -6.516 1 98.75 271 ARG B CA 1
ATOM 4654 C C . ARG B 1 271 ? -3.271 -22.328 -7.906 1 98.75 271 ARG B C 1
ATOM 4656 O O . ARG B 1 271 ? -2.574 -23.203 -8.43 1 98.75 271 ARG B O 1
ATOM 4663 N N . PHE B 1 272 ? -3.572 -21.156 -8.461 1 98.56 272 PHE B N 1
ATOM 4664 C CA . PHE B 1 272 ? -3.361 -20.766 -9.852 1 98.56 272 PHE B CA 1
ATOM 4665 C C . PHE B 1 272 ? -2.037 -20.031 -10.023 1 98.56 272 PHE B C 1
ATOM 4667 O O . PHE B 1 272 ? -1.875 -18.922 -9.523 1 98.56 272 PHE B O 1
ATOM 4674 N N . VAL B 1 273 ? -1.092 -20.625 -10.742 1 98.69 273 VAL B N 1
ATOM 4675 C CA . VAL B 1 273 ? 0.241 -20.047 -10.883 1 98.69 273 VAL B CA 1
ATOM 4676 C C . VAL B 1 273 ? 0.509 -19.703 -12.344 1 98.69 273 VAL B C 1
ATOM 4678 O O . VAL B 1 273 ? 0.188 -20.5 -13.234 1 98.69 273 VAL B O 1
ATOM 4681 N N . VAL B 1 274 ? 1.054 -18.531 -12.586 1 98.31 274 VAL B N 1
ATOM 4682 C CA . VAL B 1 274 ? 1.414 -18.062 -13.922 1 98.31 274 VAL B CA 1
ATOM 4683 C C . VAL B 1 274 ? 2.924 -17.844 -14.008 1 98.31 274 VAL B C 1
ATOM 4685 O O . VAL B 1 274 ? 3.498 -17.125 -13.188 1 98.31 274 VAL B O 1
ATOM 4688 N N . VAL B 1 275 ? 3.568 -18.469 -14.922 1 97.44 275 VAL B N 1
ATOM 4689 C CA . VAL B 1 275 ? 4.996 -18.266 -15.156 1 97.44 275 VAL B CA 1
ATOM 4690 C C . VAL B 1 275 ? 5.223 -17.797 -16.594 1 97.44 275 VAL B C 1
ATOM 4692 O O . VAL B 1 275 ? 4.906 -18.516 -17.547 1 97.44 275 VAL B O 1
ATOM 4695 N N . ASN B 1 276 ? 5.762 -16.594 -16.703 1 94.31 276 ASN B N 1
ATOM 4696 C CA . ASN B 1 276 ? 5.91 -15.953 -18 1 94.31 276 ASN B CA 1
ATOM 4697 C C . ASN B 1 276 ? 7.367 -15.594 -18.281 1 94.31 276 ASN B C 1
ATOM 4699 O O . ASN B 1 276 ? 7.656 -14.867 -19.234 1 94.31 276 ASN B O 1
ATOM 4703 N N . ASP B 1 277 ? 8.266 -16.016 -17.469 1 93.06 277 ASP B N 1
ATOM 4704 C CA . ASP B 1 277 ? 9.688 -15.75 -17.609 1 93.06 277 ASP B CA 1
ATOM 4705 C C . ASP B 1 277 ? 10.484 -17.047 -17.688 1 93.06 277 ASP B C 1
ATOM 4707 O O . ASP B 1 277 ? 10.5 -17.828 -16.734 1 93.06 277 ASP B O 1
ATOM 4711 N N . ARG B 1 278 ? 11.242 -17.234 -18.828 1 90.69 278 ARG B N 1
ATOM 4712 C CA . ARG B 1 278 ? 11.969 -18.469 -19.062 1 90.69 278 ARG B CA 1
ATOM 4713 C C . ARG B 1 278 ? 13.047 -18.672 -18 1 90.69 278 ARG B C 1
ATOM 4715 O O . ARG B 1 278 ? 13.43 -19.812 -17.703 1 90.69 278 ARG B O 1
ATOM 4722 N N . PHE B 1 279 ? 13.469 -17.625 -17.375 1 92.19 279 PHE B N 1
ATOM 4723 C CA . PHE B 1 279 ? 14.523 -17.703 -16.375 1 92.19 279 PHE B CA 1
ATOM 4724 C C . PHE B 1 279 ? 13.984 -18.25 -15.07 1 92.19 279 PHE B C 1
ATOM 4726 O O . PHE B 1 279 ? 14.742 -18.516 -14.133 1 92.19 279 PHE B O 1
ATOM 4733 N N . LYS B 1 280 ? 12.664 -18.594 -15.047 1 95.62 280 LYS B N 1
ATOM 4734 C CA . LYS B 1 280 ? 12.055 -19.156 -13.844 1 95.62 280 LYS B CA 1
ATOM 4735 C C . LYS B 1 280 ? 11.711 -20.625 -14.031 1 95.62 280 LYS B C 1
ATOM 4737 O O . LYS B 1 28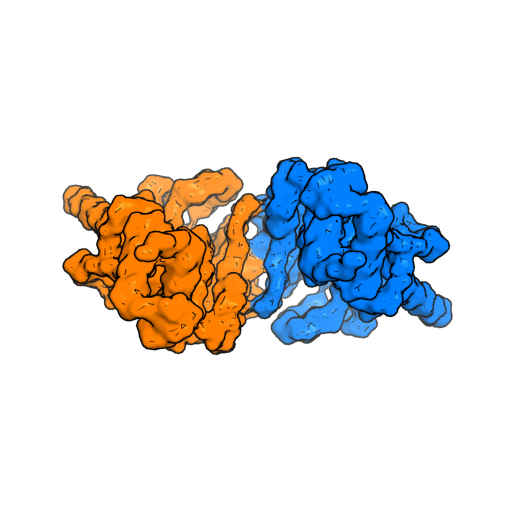0 ? 10.922 -21.188 -13.266 1 95.62 280 LYS B O 1
ATOM 4742 N N . SER B 1 281 ? 12.344 -21.234 -15.016 1 97.12 281 SER B N 1
ATOM 4743 C CA . SER B 1 281 ? 12.039 -22.625 -15.32 1 97.12 281 SER B CA 1
ATOM 4744 C C . SER B 1 281 ? 12.453 -23.547 -14.172 1 97.12 281 SER B C 1
ATOM 4746 O O . SER B 1 281 ? 11.734 -24.484 -13.836 1 97.12 281 SER B O 1
ATOM 4748 N N . GLU B 1 282 ? 13.617 -23.312 -13.594 1 96.69 282 GLU B N 1
ATOM 4749 C CA . GLU B 1 282 ? 14.055 -24.109 -12.453 1 96.69 282 GLU B CA 1
ATOM 4750 C C . GLU B 1 282 ? 13.109 -23.938 -11.258 1 96.69 282 GLU B C 1
ATOM 4752 O O . GLU B 1 282 ? 12.758 -24.906 -10.594 1 96.69 282 GLU B O 1
ATOM 4757 N N . ALA B 1 283 ? 12.75 -22.734 -11.039 1 97.62 283 ALA B N 1
ATOM 4758 C CA . ALA B 1 283 ? 11.781 -22.453 -9.984 1 97.62 283 ALA B CA 1
ATOM 4759 C C . ALA B 1 283 ? 10.453 -23.156 -10.242 1 97.62 283 ALA B C 1
ATOM 4761 O O . ALA B 1 283 ? 9.852 -23.703 -9.312 1 97.62 283 ALA B O 1
ATOM 4762 N N . LEU B 1 284 ? 10.023 -23.141 -11.461 1 98.5 284 LEU B N 1
ATOM 4763 C CA . LEU B 1 284 ? 8.766 -23.797 -11.805 1 98.5 284 LEU B CA 1
ATOM 4764 C C . LEU B 1 284 ? 8.852 -25.297 -11.578 1 98.5 284 LEU B C 1
ATOM 4766 O O . LEU B 1 284 ? 7.926 -25.891 -11.023 1 98.5 284 LEU B O 1
ATOM 4770 N N . LEU B 1 285 ? 9.969 -25.875 -11.992 1 98.5 285 LEU B N 1
ATOM 4771 C CA . LEU B 1 285 ? 10.125 -27.312 -11.781 1 98.5 285 LEU B CA 1
ATOM 4772 C C . LEU B 1 285 ? 10.023 -27.656 -10.297 1 98.5 285 LEU B C 1
ATOM 4774 O O . LEU B 1 285 ? 9.305 -28.578 -9.914 1 98.5 285 LEU B O 1
ATOM 4778 N N . GLY B 1 286 ? 10.719 -26.922 -9.469 1 98.19 286 GLY B N 1
ATOM 4779 C CA . GLY B 1 286 ? 10.625 -27.141 -8.031 1 98.19 286 GLY B CA 1
ATOM 4780 C C . GLY B 1 286 ? 9.219 -27 -7.496 1 98.19 286 GLY B C 1
ATOM 4781 O O . GLY B 1 286 ? 8.766 -27.812 -6.688 1 98.19 286 GLY B O 1
ATOM 4782 N N . ALA B 1 287 ? 8.492 -25.953 -7.895 1 98.62 287 ALA B N 1
ATOM 4783 C CA . ALA B 1 287 ? 7.125 -25.719 -7.449 1 98.62 287 ALA B CA 1
ATOM 4784 C C . ALA B 1 287 ? 6.203 -26.859 -7.875 1 98.62 287 ALA B C 1
ATOM 4786 O O . ALA B 1 287 ? 5.34 -27.281 -7.109 1 98.62 287 ALA B O 1
ATOM 4787 N N . LEU B 1 288 ? 6.391 -27.328 -9.094 1 98.62 288 LEU B N 1
ATOM 4788 C CA . LEU B 1 288 ? 5.598 -28.453 -9.602 1 98.62 288 LEU B CA 1
ATOM 4789 C C . LEU B 1 288 ? 5.828 -29.703 -8.766 1 98.62 288 LEU B C 1
ATOM 4791 O O . LEU B 1 288 ? 4.871 -30.375 -8.367 1 98.62 288 LEU B O 1
ATOM 4795 N N . LYS B 1 289 ? 7.055 -29.969 -8.461 1 98.06 289 LYS B N 1
ATOM 4796 C CA . LYS B 1 289 ? 7.398 -31.141 -7.672 1 98.06 289 LYS B CA 1
ATOM 4797 C C . LYS B 1 289 ? 6.82 -31.062 -6.262 1 98.06 289 LYS B C 1
ATOM 4799 O O . LYS B 1 289 ? 6.516 -32.094 -5.645 1 98.06 289 LYS B O 1
ATOM 4804 N N . SER B 1 290 ? 6.645 -29.875 -5.758 1 97.81 290 SER B N 1
ATOM 4805 C CA . SER B 1 290 ? 6.156 -29.672 -4.398 1 97.81 290 SER B CA 1
ATOM 4806 C C . SER B 1 290 ? 4.68 -30.016 -4.281 1 97.81 290 SER B C 1
ATOM 4808 O O . SER B 1 290 ? 4.168 -30.219 -3.178 1 97.81 290 SER B O 1
ATOM 4810 N N . GLY B 1 291 ? 3.984 -29.953 -5.438 1 98 291 GLY B N 1
ATOM 4811 C CA . GLY B 1 291 ? 2.549 -30.188 -5.43 1 98 291 GLY B CA 1
ATOM 4812 C C . GLY B 1 291 ? 1.745 -28.953 -5.051 1 98 291 GLY B C 1
ATOM 4813 O O . GLY B 1 291 ? 0.521 -29.031 -4.922 1 98 291 GLY B O 1
ATOM 4814 N N . ILE B 1 292 ? 2.346 -27.797 -4.926 1 98.25 292 ILE B N 1
ATOM 4815 C CA . ILE B 1 292 ? 1.679 -26.594 -4.434 1 98.25 292 ILE B CA 1
ATOM 4816 C C . ILE B 1 292 ? 0.794 -26.016 -5.527 1 98.25 292 ILE B C 1
ATOM 4818 O O . ILE B 1 292 ? -0.139 -25.25 -5.246 1 98.25 292 ILE B O 1
ATOM 4822 N N . ILE B 1 293 ? 1.054 -26.344 -6.777 1 98.69 293 ILE B N 1
ATOM 4823 C CA . ILE B 1 293 ? 0.322 -25.781 -7.906 1 98.69 293 ILE B CA 1
ATOM 4824 C C . ILE B 1 293 ? -0.84 -26.703 -8.281 1 98.69 293 ILE B C 1
ATOM 4826 O O . ILE B 1 293 ? -0.658 -27.906 -8.43 1 98.69 293 ILE B O 1
ATOM 4830 N N . THR B 1 294 ? -2.02 -26.172 -8.422 1 98.56 294 THR B N 1
ATOM 4831 C CA . THR B 1 294 ? -3.137 -26.938 -8.953 1 98.56 294 THR B CA 1
ATOM 4832 C C . THR B 1 294 ? -3.424 -26.547 -10.398 1 98.56 294 THR B C 1
ATOM 4834 O O . THR B 1 294 ? -3.871 -27.391 -11.195 1 98.56 294 THR B O 1
ATOM 4837 N N . HIS B 1 295 ? -3.283 -25.312 -10.734 1 98.5 295 HIS B N 1
ATOM 4838 C CA . HIS B 1 295 ? -3.537 -24.75 -12.062 1 98.5 295 HIS B CA 1
ATOM 4839 C C . HIS B 1 295 ? -2.344 -23.938 -12.555 1 98.5 295 HIS B C 1
ATOM 4841 O O . HIS B 1 295 ? -1.846 -23.062 -11.844 1 98.5 295 HIS B O 1
ATOM 4847 N N . LEU B 1 296 ? -1.918 -24.203 -13.797 1 98.69 296 LEU B N 1
ATOM 4848 C CA . LEU B 1 296 ? -0.72 -23.578 -14.336 1 98.69 296 LEU B CA 1
ATOM 4849 C C . LEU B 1 296 ? -1.004 -22.938 -15.688 1 98.69 296 LEU B C 1
ATOM 4851 O O . LEU B 1 296 ? -1.677 -23.531 -16.531 1 98.69 296 LEU B O 1
ATOM 4855 N N . VAL B 1 297 ? -0.553 -21.703 -15.859 1 98.31 297 VAL B N 1
ATOM 4856 C CA . VAL B 1 297 ? -0.44 -21.078 -17.172 1 98.31 297 VAL B CA 1
ATOM 4857 C C . VAL B 1 297 ? 1.023 -20.766 -17.469 1 98.31 297 VAL B C 1
ATOM 4859 O O . VAL B 1 297 ? 1.7 -20.109 -16.672 1 98.31 297 VAL B O 1
ATOM 4862 N N . THR B 1 298 ? 1.523 -21.234 -18.562 1 97.62 298 THR B N 1
ATOM 4863 C CA . THR B 1 298 ? 2.875 -20.922 -19.016 1 97.62 298 THR B CA 1
ATOM 4864 C C . THR B 1 298 ? 3.006 -21.109 -20.516 1 97.62 298 THR B C 1
ATOM 4866 O O . THR B 1 298 ? 2 -21.188 -21.234 1 97.62 298 THR B O 1
ATOM 4869 N N . SER B 1 299 ? 4.18 -21.031 -21.062 1 95.69 299 SER B N 1
ATOM 4870 C CA . SER B 1 299 ? 4.414 -21.156 -22.5 1 95.69 299 SER B CA 1
ATOM 4871 C C . SER B 1 299 ? 5.098 -22.484 -22.828 1 95.69 299 SER B C 1
ATOM 4873 O O . SER B 1 299 ? 5.672 -23.125 -21.953 1 95.69 299 SER B O 1
ATOM 4875 N N . GLU B 1 300 ? 5.016 -22.781 -24.078 1 94.81 300 GLU B N 1
ATOM 4876 C CA . GLU B 1 300 ? 5.672 -23.984 -24.562 1 94.81 300 GLU B CA 1
ATOM 4877 C C . GLU B 1 300 ? 7.18 -23.922 -24.344 1 94.81 300 GLU B C 1
ATOM 4879 O O . GLU B 1 300 ? 7.812 -24.938 -24.031 1 94.81 300 GLU B O 1
ATOM 4884 N N . THR B 1 301 ? 7.711 -22.766 -24.531 1 94.31 301 THR B N 1
ATOM 4885 C CA . THR B 1 301 ? 9.148 -22.578 -24.344 1 94.31 301 THR B CA 1
ATOM 4886 C C . THR B 1 301 ? 9.555 -22.906 -22.906 1 94.31 301 THR B C 1
ATOM 4888 O O . THR B 1 301 ? 10.523 -23.641 -22.688 1 94.31 301 THR B O 1
ATOM 4891 N N . ILE B 1 302 ? 8.844 -22.453 -21.969 1 96.38 302 ILE B N 1
ATOM 4892 C CA . ILE B 1 302 ? 9.148 -22.672 -20.562 1 96.38 302 ILE B CA 1
ATOM 4893 C C . ILE B 1 302 ? 8.867 -24.125 -20.188 1 96.38 302 ILE B C 1
ATOM 4895 O O . ILE B 1 302 ? 9.656 -24.766 -19.484 1 96.38 302 ILE B O 1
ATOM 4899 N N . ALA B 1 303 ? 7.789 -24.625 -20.672 1 97.12 303 ALA B N 1
ATOM 4900 C CA . ALA B 1 303 ? 7.41 -26.016 -20.391 1 97.12 303 ALA B CA 1
ATOM 4901 C C . ALA B 1 303 ? 8.469 -26.984 -20.891 1 97.12 303 ALA B C 1
ATOM 4903 O O . ALA B 1 303 ? 8.852 -27.922 -20.172 1 97.12 303 ALA B O 1
ATOM 4904 N N . ASP B 1 304 ? 8.93 -26.703 -22.078 1 96 304 ASP B N 1
ATOM 4905 C CA . ASP B 1 304 ? 9.969 -27.562 -22.641 1 96 304 ASP B CA 1
ATOM 4906 C C . ASP B 1 304 ? 11.242 -27.516 -21.812 1 96 304 ASP B C 1
ATOM 4908 O O . ASP B 1 304 ? 11.875 -28.547 -21.578 1 96 304 ASP B O 1
ATOM 4912 N N . ARG B 1 305 ? 11.547 -26.391 -21.422 1 96.19 305 ARG B N 1
ATOM 4913 C CA . ARG B 1 305 ? 12.727 -26.25 -20.578 1 96.19 305 ARG B CA 1
ATOM 4914 C C . ARG B 1 305 ? 12.562 -26.984 -19.266 1 96.19 305 ARG B C 1
ATOM 4916 O O . ARG B 1 305 ? 13.508 -27.609 -18.766 1 96.19 305 ARG B O 1
ATOM 4923 N N . VAL B 1 306 ? 11.438 -26.969 -18.672 1 97.81 306 VAL B N 1
ATOM 4924 C CA . VAL B 1 306 ? 11.148 -27.672 -17.422 1 97.81 306 VAL B CA 1
ATOM 4925 C C . VAL B 1 306 ? 11.344 -29.172 -17.625 1 97.81 306 VAL B C 1
ATOM 4927 O O . VAL B 1 306 ? 11.969 -29.828 -16.797 1 97.81 306 VAL B O 1
ATOM 4930 N N . LEU B 1 307 ? 10.844 -29.688 -18.734 1 96 307 LEU B N 1
ATOM 4931 C CA . LEU B 1 307 ? 10.977 -31.109 -19.016 1 96 307 LEU B CA 1
ATOM 4932 C C . LEU B 1 307 ? 12.438 -31.484 -19.234 1 96 307 LEU B C 1
ATOM 4934 O O . LEU B 1 307 ? 12.867 -32.562 -18.812 1 96 307 LEU B O 1
ATOM 4938 N N . GLN B 1 308 ? 13.141 -30.578 -19.875 1 95.56 308 GLN B N 1
ATOM 4939 C CA . GLN B 1 308 ? 14.57 -30.812 -20.062 1 95.56 308 GLN B CA 1
ATOM 4940 C C . GLN B 1 308 ? 15.305 -30.875 -18.734 1 95.56 308 GLN B C 1
ATOM 4942 O O . GLN B 1 308 ? 16.141 -31.766 -18.516 1 95.56 308 GLN B O 1
ATOM 4947 N N . LEU B 1 309 ? 15 -29.969 -17.875 1 95.62 309 LEU B N 1
ATOM 4948 C CA . LEU B 1 309 ? 15.617 -29.922 -16.562 1 95.62 309 LEU B CA 1
ATOM 4949 C C . LEU B 1 309 ? 15.281 -31.172 -15.75 1 95.62 309 LEU B C 1
ATOM 4951 O O . LEU B 1 309 ? 16.141 -31.688 -15.023 1 95.62 309 LEU B O 1
ATOM 4955 N N . GLN B 1 310 ? 14.07 -31.609 -15.828 1 93.75 310 GLN B N 1
ATOM 4956 C CA . GLN B 1 310 ? 13.633 -32.812 -15.109 1 93.75 310 GLN B CA 1
ATOM 4957 C C . GLN B 1 310 ? 14.43 -34.031 -15.547 1 93.75 310 GLN B C 1
ATOM 4959 O O . GLN B 1 310 ? 14.828 -34.844 -14.711 1 93.75 310 GLN B O 1
ATOM 4964 N N . LYS B 1 311 ? 14.664 -34.156 -16.859 1 92 311 LYS B N 1
ATOM 4965 C CA . LYS B 1 311 ? 15.438 -35.25 -17.391 1 92 311 LYS B CA 1
ATOM 4966 C C . LYS B 1 311 ? 16.891 -35.219 -16.922 1 92 311 LYS B C 1
ATOM 4968 O O . LYS B 1 311 ? 17.5 -36.25 -16.641 1 92 311 LYS B O 1
ATOM 4973 N N . GLU B 1 312 ? 17.375 -34.062 -16.781 1 89 312 GLU B N 1
ATOM 4974 C CA . GLU B 1 312 ? 18.75 -33.875 -16.344 1 89 312 GLU B CA 1
ATOM 4975 C C . GLU B 1 312 ? 18.906 -34.188 -14.867 1 89 312 GLU B C 1
ATOM 4977 O O . GLU B 1 312 ? 19.953 -34.656 -14.438 1 89 312 GLU B O 1
ATOM 4982 N N . SER B 1 313 ? 17.953 -33.875 -14.016 1 80.62 313 SER B N 1
ATOM 4983 C CA . SER B 1 313 ? 18 -34.156 -12.586 1 80.62 313 SER B CA 1
ATOM 4984 C C . SER B 1 313 ? 17.797 -35.625 -12.281 1 80.62 313 SER B C 1
ATOM 4986 O O . SER B 1 313 ? 18.203 -36.125 -11.227 1 80.62 313 SER B O 1
ATOM 4988 N N . GLY B 1 314 ? 16.984 -36.344 -13.078 1 70.06 314 GLY B N 1
ATOM 4989 C CA . GLY B 1 314 ? 16.75 -37.781 -12.922 1 70.06 314 GLY B CA 1
ATOM 4990 C C . GLY B 1 314 ? 17.906 -38.625 -13.391 1 70.06 314 GLY B C 1
ATOM 4991 O O . GLY B 1 314 ? 17.922 -39.844 -13.164 1 70.06 314 GLY B O 1
ATOM 4992 N N . ARG B 1 315 ? 18.875 -38.031 -14.039 1 58.19 315 ARG B N 1
ATOM 4993 C CA . ARG B 1 315 ? 20.094 -38.75 -14.422 1 58.19 315 ARG B CA 1
ATOM 4994 C C . ARG B 1 315 ? 21.172 -38.625 -13.344 1 58.19 315 ARG B C 1
ATOM 4996 O O . ARG B 1 315 ? 21.25 -37.594 -12.672 1 58.19 315 ARG B O 1
#

InterPro domains:
  IPR007324 Sugar-binding domain, putative [PF04198] (63-307)
  IPR036388 Winged helix-like DNA-binding domain superfamily [G3DSA:1.10.10.10] (1-49)
  IPR037171 NagB/RpiA transferase-like [SSF100950] (60-309)
  IPR051054 Bacterial SorC Transcriptional Regulators [PTHR34294] (4-311)

pLDDT: mean 87.85, std 11.88, range [38.69, 98.75]

Organism: Lactobacillus delbrueckii subsp. bulgaricus (strain ATCC 11842 / DSM 20081 / BCRC 10696 / JCM 1002 / NBRC 13953 / NCIMB 11778 / NCTC 12712 / WDCM 00102 / Lb 14) (NCBI:txid390333)

Nearest PDB structures (foldseek):
  2w48-assembly1_A  TM=7.193E-01  e=5.609E-22  Klebsiella pneumoniae
  2w48-assembly1_B  TM=8.087E-01  e=3.058E-20  Klebsiella pneumoniae
  4r9n-assembly1_A  TM=8.259E-01  e=3.915E-19  Listeria monocytogenes EGD-e
  2gnp-assembly1_A  TM=9.120E-01  e=1.363E-16  Streptococcus pneumoniae TIGR4
  3kv1-assembly1_A-2  TM=8.343E-01  e=2.262E-17  Aliivibrio fischeri ES114

Sequence (630 aa):
MQLSNDQLANIAHDYYISKLNIAEISAKYNLSRYLIDKALSDAEKTGIVQINIKEGAKQNPGLEKSFRQQFGLKEAFILKKLETKNQDSEKIVSFAAEQIQSYMQSSKNVGITWGTTMLDIINSFTEVKNDDLTFVQLVGYPLQGNDRKNPLESIAAAQCGGHFRALPAPLYSSNPDLVNLIKKEPFYEQLDELYDNMDLLVASLGTLQAFEEESFLHEKYESLLFKNIHQKSISGMIFGRPYDHEGHFFSSITDKIIGISDQQIVKTPVRFVVVNDRFKSEALLGALKSGIITHLVTSETIADRVLQLQKESGRMQLSNDQLANIAHDYYISKLNIAEISAKYNLSRYLIDKALSDAEKTGIVQINIKEGAKQNPGLEKSFRQQFGLKEAFILKKLETKNQDSEKIVSFAAEQIQSYMQSSKNVGITWGTTMLDIINSFTEVKNDDLTFVQLVGYPLQGNDRKNPLESIAAAQCGGHFRALPAPLYSSNPDLVNLIKKEPFYEQLDELYDNMDLLVASLGTLQAFEEESFLHEKYESLLFKNIHQKSISGMIFGRPYDHEGHFFSSITDKIIGISDQQIVKTPVRFVVVNDRFKSEALLGALKSGIITHLVTSETIADRVLQLQKESGR